Protein AF-0000000080330892 (afdb_homodimer)

Secondary structure (DSSP, 8-state):
-EE-SSEEEEEEE-TTS-EEEEEEEES----SS-SSHHHHHHHHHHHHHHHHHHHHTPPP--EEEEESS-B-TTS-B---SSS--SS-HHHHIIIIISTTS-EEEEEHHHHHHHHHHHHSGGGG-SEEEEEEESSSEEEEEEETTEE---SSS-TT-GGGSBPPTTT-TT--SBHHHHHSHHHHHHHHHHTTPPP-SSHHHHHHHHHTT-HHHHHHHHHHHHHHHHHHHHHHHHH--S-EEEESTTTT--SHHHHHHHHHHHHHTTTSSSPPPE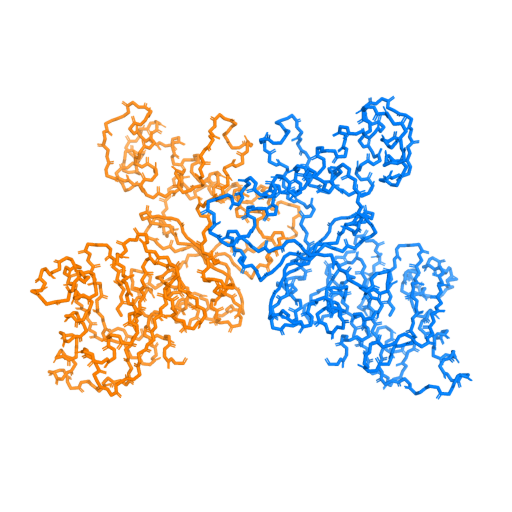EE-SSGGGHHHHHHHGGG-/-EE-SSEEEEEEE-TTS-EEEEEEEES----SS-SSHHHHHHHHHHHHHHHHHHHHTPPP--EEEEESS-B-TTS-B---SSS--SS-HHHHIIIIISTTS-EEEEEHHHHHHHHHHHHSGGGG-SEEEEEEESSSEEEEEEETTEE---SSS-TT-GGGSBPPTTT-TT--SBHHHHHSHHHHHHHHHHTTPPP-SSHHHHHHHHHTT-HHHHHHHHHHHHHHHHHHHHHHHHH--S-EEEESTTTT--SHHHHHHHHHHHHHTTTSSSPPPEEE-SSGGGHHHHHHHGGG-

pLDDT: mean 90.54, std 10.26, range [43.94, 98.75]

Organism: NCBI:txid40318

Foldseek 3Di:
DEADLFKDKAFDADPQLDTPDIDMDTQQDPPPPDPWSNLVSVLVSLQVHVVVCVVVVHDDQAEFYADQAQAAPVQAGPDPPRTNDPDRSQVCSCVRRNDPHHYHYAHLQQLLQLLCCRHWPNVPFQKEKEWEAEQWTWIFIDHRSGTDLPPRRPRIPQQQDFFDCVLPVPDGGGLRLQAHFQNLQVVCVVVPHDRDRGLVVLQVCVVVPNPVSLVSLLSSLLRQLLSVLVVCVVRVGLAYEFHYPSRQDDDNNPVNNVVNNCVSNVPPPDGHYYHYIDPHPCSSVSSRSVRVD/DEADLFKDKAFDADPQLDTPDIDMDTQQDPDPPDPWSNLVSVLVSLQVHVVVCVVVVHDDQAFFYADQAQAAPVQAGLDPPRTNDPDRSQVCSCVRRNDPHHYHYAHLQQLLQLLCCRHWPNVPFQKEKEWEAEQWTWIFIDHRSGTDLPPRRPRIPQQQDFQDCVLPVPDGGGLRLQAHFQNLQVVCVVVPHDGDRGLVVLQVCVVVPDPVSLVSLLSSLLRQLLSVLVVCVVRVGLAYEFHYPSRQDDDNNPVNNVVNNCVSNVPPPDGHYYHYIDPHPCSSVSSRSVRVD

Radius of gyration: 26.02 Å; Cα contacts (8 Å, |Δi|>4): 1453; chains: 2; bounding box: 55×70×72 Å

Sequence (586 aa):
MDVGGTKIAAGLVAADGTLLHRRELPTDAADGGLRDPGLAGTARAARALLDDAARLGVTVTALGAGFPEYVDADGMLTSREVLAWDVQPAAVLGAEAAPGLPVAVGSDVRCGALGEARHGVGRDLADFFYVSLGTGLSSTLVLDGRPVAGRRGEAIALGELEVPASVDPDWHGNLERYCSGRGIGERRTACGGSPVPGAREVTALARSGDRAASRILTTAGQALGTVLGQLVRVLDPSAIVLGGGLGTGDGPLHAALREAYAHTTRTRPEPPPLRRATLGPDAGLIGAAALCSMDVGGTKIAAGLVAADGTLLHRRELPTDAADGGLRDPGLAGTARAARALLDDAARLGVTVTALGAGFPEYVDADGMLTSREVLAWDVQPAAVLGAEAAPGLPVAVGSDVRCGALGEARHGVGRDLADFFYVSLGTGLSSTLVLDGRPVAGRRGEAIALGELEVPASVDPDWHGNLERYCSGRGIGERRTACGGSPVPGAREVTALARSGDRAASRILTTAGQALGTVLGQLVRVLDPSAIVLGGGLGTGDGPLHAALREAYAHTTRTRPEPPPLRRATLGPDAGLIGAAALCS

Structure (mmCIF, N/CA/C/O backbone):
data_AF-0000000080330892-model_v1
#
loop_
_entity.id
_entity.type
_entity.pdbx_description
1 polymer 'ROK family protein'
#
loop_
_atom_site.group_PDB
_atom_site.id
_atom_site.type_symbol
_atom_site.label_atom_id
_atom_site.label_alt_id
_atom_site.label_comp_id
_atom_site.label_asym_id
_atom_site.label_entity_id
_atom_site.label_seq_id
_atom_site.pdbx_PDB_ins_code
_atom_site.Cartn_x
_atom_site.Cartn_y
_atom_site.Cartn_z
_atom_site.occupancy
_atom_site.B_iso_or_equiv
_atom_site.auth_seq_id
_atom_site.auth_comp_id
_atom_site.auth_asym_id
_atom_site.auth_atom_id
_atom_site.pdbx_PDB_model_num
ATOM 1 N N . MET A 1 1 ? -10.32 19.266 15.891 1 96.06 1 MET A N 1
ATOM 2 C CA . MET A 1 1 ? -9.047 19.812 16.344 1 96.06 1 MET A CA 1
ATOM 3 C C . MET A 1 1 ? -7.879 19.109 15.672 1 96.06 1 MET A C 1
ATOM 5 O O . MET A 1 1 ? -7.934 17.906 15.43 1 96.06 1 MET A O 1
ATOM 9 N N . ASP A 1 2 ? -6.934 19.797 15.281 1 95.38 2 ASP A N 1
ATOM 10 C CA . ASP A 1 2 ? -5.645 19.328 14.781 1 95.38 2 ASP A CA 1
ATOM 11 C C . ASP A 1 2 ? -4.535 19.594 15.797 1 95.38 2 ASP A C 1
ATOM 13 O O . ASP A 1 2 ? -4.062 20.719 15.938 1 95.38 2 ASP A O 1
ATOM 17 N N . VAL A 1 3 ? -4.145 18.531 16.469 1 91.06 3 VAL A N 1
ATOM 18 C CA . VAL A 1 3 ? -3.27 18.641 17.625 1 91.06 3 VAL A CA 1
ATOM 19 C C . VAL A 1 3 ? -1.812 18.5 17.188 1 91.06 3 VAL A C 1
ATOM 21 O O . VAL A 1 3 ? -1.431 17.5 16.594 1 91.06 3 VAL A O 1
ATOM 24 N N . GLY A 1 4 ? -1.064 19.562 17.391 1 86.31 4 GLY A N 1
ATOM 25 C CA . GLY A 1 4 ? 0.368 19.516 17.141 1 86.31 4 GLY A CA 1
ATOM 26 C C . GLY A 1 4 ? 1.193 19.516 18.422 1 86.31 4 GLY A C 1
ATOM 27 O O . GLY A 1 4 ? 0.646 19.609 19.516 1 86.31 4 GLY A O 1
ATOM 28 N N . GLY A 1 5 ? 2.467 19.375 18.266 1 79 5 GLY A N 1
ATOM 29 C CA . GLY A 1 5 ? 3.361 19.359 19.422 1 79 5 GLY A CA 1
ATOM 30 C C . GLY A 1 5 ? 3.398 20.672 20.172 1 79 5 GLY A C 1
ATOM 31 O O . GLY A 1 5 ? 3.561 20.688 21.391 1 79 5 GLY A O 1
ATOM 32 N N . THR A 1 6 ? 3.229 21.828 19.5 1 77.75 6 THR A N 1
ATOM 33 C CA . THR A 1 6 ? 3.369 23.141 20.125 1 77.75 6 THR A CA 1
ATOM 34 C C . THR A 1 6 ? 2.047 23.891 20.094 1 77.75 6 THR A C 1
ATOM 36 O O . THR A 1 6 ? 1.773 24.719 20.969 1 77.75 6 THR A O 1
ATOM 39 N N . LYS A 1 7 ? 1.307 23.609 19.094 1 87.75 7 LYS A N 1
ATOM 40 C CA . LYS A 1 7 ? 0.05 24.344 18.938 1 87.75 7 LYS A CA 1
ATOM 41 C C . LYS A 1 7 ? -1.084 23.406 18.547 1 87.75 7 LYS A C 1
ATOM 43 O O . LYS A 1 7 ? -0.844 22.344 17.953 1 87.75 7 LYS A O 1
ATOM 48 N N . ILE A 1 8 ? -2.258 23.812 18.875 1 92.94 8 ILE A N 1
ATOM 49 C CA . ILE A 1 8 ? -3.486 23.109 18.5 1 92.94 8 ILE A CA 1
ATOM 50 C C . ILE A 1 8 ? -4.371 24.047 17.672 1 92.94 8 ILE A C 1
ATOM 52 O O . ILE A 1 8 ? -4.711 25.141 18.109 1 92.94 8 ILE A O 1
ATOM 56 N N . ALA A 1 9 ? -4.633 23.641 16.453 1 95.62 9 ALA A N 1
ATOM 57 C CA . ALA A 1 9 ? -5.668 24.312 15.68 1 95.62 9 ALA A CA 1
ATOM 58 C C . ALA A 1 9 ? -7.051 23.75 16 1 95.62 9 ALA A C 1
ATOM 60 O O . ALA A 1 9 ? -7.273 22.547 15.906 1 95.62 9 ALA A O 1
ATOM 61 N N . ALA A 1 10 ? -7.934 24.625 16.438 1 96.75 10 ALA A N 1
ATOM 62 C CA . ALA A 1 10 ? -9.305 24.234 16.781 1 96.75 10 ALA A CA 1
ATOM 63 C C . ALA A 1 10 ? -10.312 24.984 15.914 1 96.75 10 ALA A C 1
ATOM 65 O O . ALA A 1 10 ? -10.172 26.203 15.688 1 96.75 10 ALA A O 1
ATOM 66 N N . GLY A 1 11 ? -11.312 24.234 15.391 1 97.56 11 GLY A N 1
ATOM 67 C CA . GLY A 1 11 ? -12.273 24.875 14.508 1 97.56 11 GLY A CA 1
ATOM 68 C C . GLY A 1 11 ? -13.664 24.281 14.586 1 97.56 11 GLY A C 1
ATOM 69 O O . GLY A 1 11 ? -13.82 23.125 14.977 1 97.56 11 GLY A O 1
ATOM 70 N N . LEU A 1 12 ? -14.688 25.172 14.375 1 97.88 12 LEU A N 1
ATOM 71 C CA . LEU A 1 12 ? -16.062 24.734 14.125 1 97.88 12 LEU A CA 1
ATOM 72 C C . LEU A 1 12 ? -16.297 24.516 12.633 1 97.88 12 LEU A C 1
ATOM 74 O O . LEU A 1 12 ? -16.109 25.438 11.828 1 97.88 12 LEU A O 1
ATOM 78 N N . VAL A 1 13 ? -16.625 23.266 12.32 1 97.75 13 VAL A N 1
ATOM 79 C CA . VAL A 1 13 ? -16.781 22.922 10.906 1 97.75 13 VAL A CA 1
ATOM 80 C C . VAL A 1 13 ? -18.203 22.453 10.648 1 97.75 13 VAL A C 1
ATOM 82 O O . VAL A 1 13 ? -18.719 21.578 11.344 1 97.75 13 VAL A O 1
ATOM 85 N N . ALA A 1 14 ? -18.859 23.016 9.609 1 97.12 14 ALA A N 1
ATOM 86 C CA . ALA A 1 14 ? -20.188 22.609 9.211 1 97.12 14 ALA A CA 1
ATOM 87 C C . ALA A 1 14 ? -20.156 21.266 8.492 1 97.12 14 ALA A C 1
ATOM 89 O O . ALA A 1 14 ? -19.094 20.781 8.109 1 97.12 14 ALA A O 1
ATOM 90 N N . ALA A 1 15 ? -21.328 20.656 8.297 1 94.94 15 ALA A N 1
ATOM 91 C CA . ALA A 1 15 ? -21.453 19.328 7.707 1 94.94 15 ALA A CA 1
ATOM 92 C C . ALA A 1 15 ? -20.906 19.312 6.281 1 94.94 15 ALA A C 1
ATOM 94 O O . ALA A 1 15 ? -20.406 18.281 5.812 1 94.94 15 ALA A O 1
ATOM 95 N N . ASP A 1 16 ? -20.891 20.406 5.621 1 95.31 16 ASP A N 1
ATOM 96 C CA . ASP A 1 16 ? -20.453 20.469 4.23 1 95.31 16 ASP A CA 1
ATOM 97 C C . ASP A 1 16 ? -18.969 20.781 4.129 1 95.31 16 ASP A C 1
ATOM 99 O O . ASP A 1 16 ? -18.453 21 3.031 1 95.31 16 ASP A O 1
ATOM 103 N N . GLY A 1 17 ? -18.328 20.922 5.289 1 95.62 17 GLY A N 1
ATOM 104 C CA . GLY A 1 17 ? -16.891 21.125 5.297 1 95.62 17 GLY A CA 1
ATOM 105 C C . GLY A 1 17 ? -16.5 22.594 5.473 1 95.62 17 GLY A C 1
ATOM 106 O O . GLY A 1 17 ? -15.312 22.906 5.578 1 95.62 17 GLY A O 1
ATOM 107 N N . THR A 1 18 ? -17.453 23.469 5.594 1 96.81 18 THR A N 1
ATOM 108 C CA . THR A 1 18 ? -17.172 24.891 5.758 1 96.81 18 THR A CA 1
ATOM 109 C C . THR A 1 18 ? -16.641 25.188 7.16 1 96.81 18 THR A C 1
ATOM 111 O O . THR A 1 18 ? -17.25 24.781 8.156 1 96.81 18 THR A O 1
ATOM 114 N N . LEU A 1 19 ? -15.547 25.844 7.238 1 96.81 19 LEU A N 1
ATOM 115 C CA . LEU A 1 19 ? -14.992 26.281 8.516 1 96.81 19 LEU A CA 1
ATOM 116 C C . LEU A 1 19 ? -15.688 27.547 9.016 1 96.81 19 LEU A C 1
ATOM 118 O O . LEU A 1 19 ? -15.547 28.609 8.414 1 96.81 19 LEU A O 1
ATOM 122 N N . LEU A 1 20 ? -16.359 27.469 10.109 1 97.38 20 LEU A N 1
ATOM 123 C CA . LEU A 1 20 ? -17.172 28.547 10.641 1 97.38 20 LEU A CA 1
ATOM 124 C C . LEU A 1 20 ? -16.375 29.422 11.602 1 97.38 20 LEU A C 1
ATOM 126 O O . LEU A 1 20 ? -16.656 30.609 11.75 1 97.38 20 LEU A O 1
ATOM 130 N N . HIS A 1 21 ? -15.469 28.797 12.281 1 97.31 21 HIS A N 1
ATOM 131 C CA . HIS A 1 21 ? -14.656 29.438 13.312 1 97.31 21 HIS A CA 1
ATOM 132 C C . HIS A 1 21 ? -13.336 28.703 13.516 1 97.31 21 HIS A C 1
ATOM 134 O O . HIS A 1 21 ? -13.281 27.469 13.375 1 97.31 21 HIS A O 1
ATOM 140 N N . ARG A 1 22 ? -12.328 29.453 13.797 1 96.56 22 ARG A N 1
ATOM 141 C CA . ARG A 1 22 ? -11.008 28.875 14.008 1 96.56 22 ARG A CA 1
ATOM 142 C C . ARG A 1 22 ? -10.25 29.594 15.117 1 96.56 22 ARG A C 1
ATOM 144 O O . ARG A 1 22 ? -10.352 30.812 15.242 1 96.56 22 ARG A O 1
ATOM 151 N N . ARG A 1 23 ? -9.5 28.828 15.852 1 94.5 23 ARG A N 1
ATOM 152 C CA . ARG A 1 23 ? -8.602 29.391 16.859 1 94.5 23 ARG A CA 1
ATOM 153 C C . ARG A 1 23 ? -7.359 28.516 17.031 1 94.5 23 ARG A C 1
ATOM 155 O O . ARG A 1 23 ? -7.371 27.344 16.656 1 94.5 23 ARG A O 1
ATOM 162 N N . GLU A 1 24 ? -6.387 29.109 17.422 1 94 24 GLU A N 1
ATOM 163 C CA . GLU A 1 24 ? -5.145 28.406 17.75 1 94 24 GLU A CA 1
ATOM 164 C C . GLU A 1 24 ? -4.801 28.547 19.219 1 94 24 GLU A C 1
ATOM 166 O O . GLU A 1 24 ? -4.938 29.625 19.812 1 94 24 GLU A O 1
ATOM 171 N N . LEU A 1 25 ? -4.441 27.422 19.844 1 92.19 25 LEU A N 1
ATOM 172 C CA . LEU A 1 25 ? -4.082 27.391 21.25 1 92.19 25 LEU A CA 1
ATOM 173 C C . LEU A 1 25 ? -2.762 26.641 21.453 1 92.19 25 LEU A C 1
ATOM 175 O O . LEU A 1 25 ? -2.418 25.75 20.672 1 92.19 25 LEU A O 1
ATOM 179 N N . PRO A 1 26 ? -2.02 26.984 22.5 1 87.5 26 PRO A N 1
ATOM 180 C CA . PRO A 1 26 ? -0.803 26.234 22.812 1 87.5 26 PRO A CA 1
ATOM 181 C C . PRO A 1 26 ? -1.095 24.828 23.312 1 87.5 26 PRO A C 1
ATOM 183 O O . PRO A 1 26 ? -2.07 24.609 24.031 1 87.5 26 PRO A O 1
ATOM 186 N N . THR A 1 27 ? -0.271 23.844 22.844 1 81.5 27 THR A N 1
ATOM 187 C CA . THR A 1 27 ? -0.434 22.453 23.297 1 81.5 27 THR A CA 1
ATOM 188 C C . THR A 1 27 ? -0.08 22.328 24.766 1 81.5 27 THR A C 1
ATOM 190 O O . THR A 1 27 ? -0.753 21.609 25.516 1 81.5 27 THR A O 1
ATOM 193 N N . ASP A 1 28 ? 1.288 22.828 25.156 1 69.12 28 ASP A N 1
ATOM 194 C CA . ASP A 1 28 ? 1.787 22.734 26.516 1 69.12 28 ASP A CA 1
ATOM 195 C C . ASP A 1 28 ? 1.081 23.734 27.438 1 69.12 28 ASP A C 1
ATOM 197 O O . ASP A 1 28 ? 1.185 24.953 27.234 1 69.12 28 ASP A O 1
ATOM 201 N N . ALA A 1 29 ? -0.128 23.531 27.688 1 58.56 29 ALA A N 1
ATOM 202 C CA . ALA A 1 29 ? -0.646 24.438 28.719 1 58.56 29 ALA A CA 1
ATOM 203 C C . ALA A 1 29 ? -0.736 23.75 30.062 1 58.56 29 ALA A C 1
ATOM 205 O O . ALA A 1 29 ? -1.294 22.656 30.188 1 58.56 29 ALA A O 1
ATOM 206 N N . ALA A 1 30 ? 0.379 24.031 30.906 1 48.75 30 ALA A N 1
ATOM 207 C CA . ALA A 1 30 ? 0.426 23.578 32.312 1 48.75 30 ALA A CA 1
ATOM 208 C C . ALA A 1 30 ? -0.962 23.609 32.938 1 48.75 30 ALA A C 1
ATOM 210 O O . ALA A 1 30 ? -1.636 24.641 32.906 1 48.75 30 ALA A O 1
ATOM 211 N N . ASP A 1 31 ? -1.817 22.844 32.438 1 45.16 31 ASP A N 1
ATOM 212 C CA . ASP A 1 31 ? -2.928 22.859 33.375 1 45.16 31 ASP A CA 1
ATOM 213 C C . ASP A 1 31 ? -2.707 21.859 34.5 1 45.16 31 ASP A C 1
ATOM 215 O O . ASP A 1 31 ? -2.104 20.812 34.312 1 45.16 31 ASP A O 1
ATOM 219 N N . GLY A 1 32 ? -2.631 22.297 35.625 1 43.97 32 GLY A N 1
ATOM 220 C CA . GLY A 1 32 ? -2.404 21.781 36.969 1 43.97 32 GLY A CA 1
ATOM 221 C C . GLY A 1 32 ? -2.789 20.312 37.094 1 43.97 32 GLY A C 1
ATOM 222 O O . GLY A 1 32 ? -2.461 19.688 38.125 1 43.97 32 GLY A O 1
ATOM 223 N N . GLY A 1 33 ? -3.836 19.844 36.438 1 44.06 33 GLY A N 1
ATOM 224 C CA . GLY A 1 33 ? -4.414 18.609 36.906 1 44.06 33 GLY A CA 1
ATOM 225 C C . GLY A 1 33 ? -4.102 17.422 36 1 44.06 33 GLY A C 1
ATOM 226 O O . GLY A 1 33 ? -4.293 16.266 36.406 1 44.06 33 GLY A O 1
ATOM 227 N N . LEU A 1 34 ? -4.18 17.516 34.656 1 50 34 LEU A N 1
ATOM 228 C CA . LEU A 1 34 ? -3.99 16.297 33.875 1 50 34 LEU A CA 1
ATOM 229 C C . LEU A 1 34 ? -2.508 15.992 33.719 1 50 34 LEU A C 1
ATOM 231 O O . LEU A 1 34 ? -1.705 16.906 33.469 1 50 34 LEU A O 1
ATOM 235 N N . ARG A 1 35 ? -2.15 14.891 34.219 1 56.03 35 ARG A N 1
ATOM 236 C CA . ARG A 1 35 ? -0.768 14.414 34.25 1 56.03 35 ARG A CA 1
ATOM 237 C C . ARG A 1 35 ? -0.118 14.562 32.875 1 56.03 35 ARG A C 1
ATOM 239 O O . ARG A 1 35 ? 1.082 14.828 32.781 1 56.03 35 ARG A O 1
ATOM 246 N N . ASP A 1 36 ? -1.006 14.422 31.672 1 66.31 36 ASP A N 1
ATOM 247 C CA . ASP A 1 36 ? -0.396 14.508 30.344 1 66.31 36 ASP A CA 1
ATOM 248 C C . ASP A 1 36 ? -0.625 15.883 29.719 1 66.31 36 ASP A C 1
ATOM 250 O O . ASP A 1 36 ? -1.76 16.234 29.391 1 66.31 36 ASP A O 1
ATOM 254 N N . PRO A 1 37 ? 0.324 16.719 29.672 1 67.69 37 PRO A N 1
ATOM 255 C CA . PRO A 1 37 ? 0.186 18.109 29.219 1 67.69 37 PRO A CA 1
ATOM 256 C C . PRO A 1 37 ? -0.465 18.219 27.828 1 67.69 37 PRO A C 1
ATOM 258 O O . PRO A 1 37 ? -1.23 19.141 27.578 1 67.69 37 PRO A O 1
ATOM 261 N N . GLY A 1 38 ? -0.205 17.297 27.016 1 73.06 38 GLY A N 1
ATOM 262 C CA . GLY A 1 38 ? -0.821 17.328 25.703 1 73.06 38 GLY A CA 1
ATOM 263 C C . GLY A 1 38 ? -2.322 17.109 25.734 1 73.06 38 GLY A C 1
ATOM 264 O O . GLY A 1 38 ? -3.074 17.797 25.047 1 73.06 38 GLY A O 1
ATOM 265 N N . LEU A 1 39 ? -2.713 16.234 26.547 1 79.31 39 LEU A N 1
ATOM 266 C CA . LEU A 1 39 ? -4.137 15.938 26.672 1 79.31 39 LEU A CA 1
ATOM 267 C C . LEU A 1 39 ? -4.871 17.094 27.359 1 79.31 39 LEU A C 1
ATOM 269 O O . LEU A 1 39 ? -6 17.422 26.984 1 79.31 39 LEU A O 1
ATOM 273 N N . ALA A 1 40 ? -4.203 17.609 28.312 1 81.5 40 ALA A N 1
ATOM 274 C CA . ALA A 1 40 ? -4.781 18.766 29 1 81.5 40 ALA A CA 1
ATOM 275 C C . ALA A 1 40 ? -4.988 19.922 28.031 1 81.5 40 ALA A C 1
ATOM 277 O O . ALA A 1 40 ? -6.031 20.594 28.062 1 81.5 40 ALA A O 1
ATOM 278 N N . GLY A 1 41 ? -3.98 20.141 27.266 1 84.88 41 GLY A N 1
ATOM 279 C CA . GLY A 1 41 ? -4.09 21.188 26.25 1 84.88 41 GLY A CA 1
ATOM 280 C C . GLY A 1 41 ? -5.207 20.922 25.266 1 84.88 41 GLY A C 1
ATOM 281 O O . GLY A 1 41 ? -5.918 21.859 24.875 1 84.88 41 GLY A O 1
ATOM 282 N N . THR A 1 42 ? -5.359 19.75 24.922 1 89.12 42 THR A N 1
ATOM 283 C CA . THR A 1 42 ? -6.402 19.375 23.984 1 89.12 42 THR A CA 1
ATOM 284 C C . THR A 1 42 ? -7.785 19.562 24.594 1 89.12 42 THR A C 1
ATOM 286 O O . THR A 1 42 ? -8.703 20.047 23.938 1 89.12 42 THR A O 1
ATOM 289 N N . ALA A 1 43 ? -7.902 19.156 25.812 1 89 43 ALA A N 1
ATOM 290 C CA . ALA A 1 43 ? -9.172 19.328 26.516 1 89 43 ALA A CA 1
ATOM 291 C C . ALA A 1 43 ? -9.531 20.812 26.641 1 89 43 ALA A C 1
ATOM 293 O O . ALA A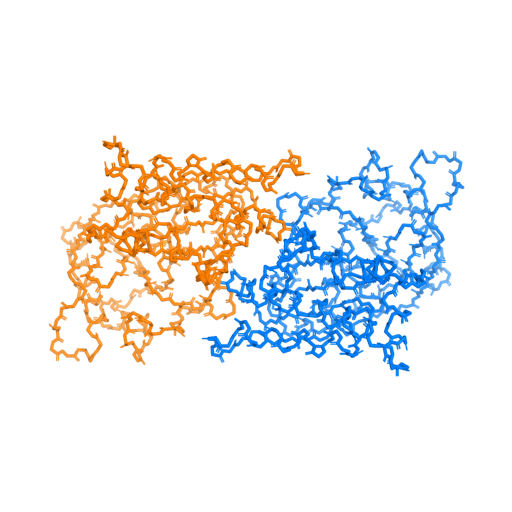 1 43 ? -10.688 21.188 26.469 1 89 43 ALA A O 1
ATOM 294 N N . ARG A 1 44 ? -8.578 21.531 26.953 1 89.94 44 ARG A N 1
ATOM 295 C CA . ARG A 1 44 ? -8.781 22.969 27.047 1 89.94 44 ARG A CA 1
ATOM 296 C C . ARG A 1 44 ? -9.242 23.547 25.719 1 89.94 44 ARG A C 1
ATOM 298 O O . ARG A 1 44 ? -10.148 24.391 25.672 1 89.94 44 ARG A O 1
ATOM 305 N N . ALA A 1 45 ? -8.586 23.141 24.703 1 92.69 45 ALA A N 1
ATOM 306 C CA . ALA A 1 45 ? -8.961 23.594 23.375 1 92.69 45 ALA A CA 1
ATOM 307 C C . ALA A 1 45 ? -10.398 23.203 23.047 1 92.69 45 ALA A C 1
ATOM 309 O O . ALA A 1 45 ? -11.141 24 22.453 1 92.69 45 ALA A O 1
ATOM 310 N N . ALA A 1 46 ? -10.766 22.062 23.422 1 94.19 46 ALA A N 1
ATOM 311 C CA . ALA A 1 46 ? -12.125 21.578 23.188 1 94.19 46 ALA A CA 1
ATOM 312 C C . ALA A 1 46 ? -13.148 22.438 23.922 1 94.19 46 ALA A C 1
ATOM 314 O O . ALA A 1 46 ? -14.148 22.859 23.344 1 94.19 46 ALA A O 1
ATOM 315 N N . ARG A 1 47 ? -12.875 22.719 25.156 1 93.88 47 ARG A N 1
ATOM 316 C CA . ARG A 1 47 ? -13.781 23.531 25.969 1 93.88 47 ARG A CA 1
ATOM 317 C C . ARG A 1 47 ? -13.906 24.938 25.391 1 93.88 47 ARG A C 1
ATOM 319 O O . ARG A 1 47 ? -15.016 25.484 25.297 1 93.88 47 ARG A O 1
ATOM 326 N N . ALA A 1 48 ? -12.766 25.406 25.062 1 94.31 48 ALA A N 1
ATOM 327 C CA . ALA A 1 48 ? -12.766 26.75 24.469 1 94.31 48 ALA A CA 1
ATOM 328 C C . ALA A 1 48 ? -13.602 26.781 23.188 1 94.31 48 ALA A C 1
ATOM 330 O O . ALA A 1 48 ? -14.344 27.75 22.953 1 94.31 48 ALA A O 1
ATOM 331 N N . LEU A 1 49 ? -13.469 25.812 22.422 1 95.25 49 LEU A N 1
ATOM 332 C CA . LEU A 1 49 ? -14.211 25.734 21.172 1 95.25 49 LEU A CA 1
ATOM 333 C C . LEU A 1 49 ? -15.711 25.625 21.438 1 95.25 49 LEU A C 1
ATOM 335 O O . LEU A 1 49 ? -16.516 26.203 20.719 1 95.25 49 LEU A O 1
ATOM 339 N N . LEU A 1 50 ? -16.094 24.859 22.375 1 95.81 50 LEU A N 1
ATOM 340 C CA . LEU A 1 50 ? -17.5 24.688 22.719 1 95.81 50 LEU A CA 1
ATOM 341 C C . LEU A 1 50 ? -18.078 26 23.25 1 95.81 50 LEU A C 1
ATOM 343 O O . LEU A 1 50 ? -19.219 26.344 22.953 1 95.81 50 LEU A O 1
ATOM 347 N N . ASP A 1 51 ? -17.281 26.672 24 1 96.25 51 ASP A N 1
ATOM 348 C CA . ASP A 1 51 ? -17.688 28 24.453 1 96.25 51 ASP A CA 1
ATOM 349 C C . ASP A 1 51 ? -17.922 28.938 23.266 1 96.25 51 ASP A C 1
ATOM 351 O O . ASP A 1 51 ? -18.906 29.672 23.234 1 96.25 51 ASP A O 1
ATOM 355 N N . ASP A 1 52 ? -16.969 28.875 22.344 1 96.69 52 ASP A N 1
ATOM 356 C CA . ASP A 1 52 ? -17.109 29.688 21.141 1 96.69 52 ASP A CA 1
ATOM 357 C C . ASP A 1 52 ? -18.375 29.312 20.375 1 96.69 52 ASP A C 1
ATOM 359 O O . ASP A 1 52 ? -19.078 30.203 19.875 1 96.69 52 ASP A O 1
ATOM 363 N N . ALA A 1 53 ? -18.641 28.094 20.266 1 97 53 ALA A N 1
ATOM 364 C CA . ALA A 1 53 ? -19.844 27.625 19.578 1 97 53 ALA A CA 1
ATOM 365 C C . ALA A 1 53 ? -21.109 28.188 20.219 1 97 53 ALA A C 1
ATOM 367 O O . ALA A 1 53 ? -22.016 28.656 19.531 1 97 53 ALA A O 1
ATOM 368 N N . ALA A 1 54 ? -21.156 28.141 21.516 1 96.62 54 ALA A N 1
ATOM 369 C CA . ALA A 1 54 ? -22.297 28.656 22.266 1 96.62 54 ALA A CA 1
ATOM 370 C C . ALA A 1 54 ? -22.484 30.156 22 1 96.62 54 ALA A C 1
ATOM 372 O O . ALA A 1 54 ? -23.594 30.609 21.75 1 96.62 54 ALA A O 1
ATOM 373 N N . ARG A 1 55 ? -21.406 30.812 22.062 1 97.44 55 ARG A N 1
ATOM 374 C CA . ARG A 1 55 ? -21.438 32.25 21.844 1 97.44 55 ARG A CA 1
ATOM 375 C C . ARG A 1 55 ? -21.938 32.594 20.438 1 97.44 55 ARG A C 1
ATOM 377 O O . ARG A 1 55 ? -22.625 33.594 20.234 1 97.44 55 ARG A O 1
ATOM 384 N N . LEU A 1 56 ? -21.594 31.766 19.516 1 97.12 56 LEU A N 1
ATOM 385 C CA . LEU A 1 56 ? -21.922 32 18.109 1 97.12 56 LEU A CA 1
ATOM 386 C C . LEU A 1 56 ? -23.266 31.406 17.75 1 97.12 56 LEU A C 1
ATOM 388 O O . LEU A 1 56 ? -23.734 31.547 16.625 1 97.12 56 LEU A O 1
ATOM 392 N N . GLY A 1 57 ? -23.844 30.688 18.641 1 97.31 57 GLY A N 1
ATOM 393 C CA . GLY A 1 57 ? -25.125 30.062 18.406 1 97.31 57 GLY A CA 1
ATOM 394 C C . GLY A 1 57 ? -25.047 28.828 17.531 1 97.31 57 GLY A C 1
ATOM 395 O O . GLY A 1 57 ? -25.969 28.516 16.781 1 97.31 57 GLY A O 1
ATOM 396 N N . VAL A 1 58 ? -23.922 28.219 17.547 1 96.69 58 VAL A N 1
ATOM 397 C CA . VAL A 1 58 ? -23.719 27.016 16.75 1 96.69 58 VAL A CA 1
ATOM 398 C C . VAL A 1 58 ? -23.906 25.766 17.609 1 96.69 58 VAL A C 1
ATOM 400 O O . VAL A 1 58 ? -23.344 25.672 18.703 1 96.69 58 VAL A O 1
ATOM 403 N N . THR A 1 59 ? -24.734 24.828 17.141 1 96.12 59 THR A N 1
ATOM 404 C CA . THR A 1 59 ? -24.906 23.562 17.844 1 96.12 59 THR A CA 1
ATOM 405 C C . THR A 1 59 ? -23.844 22.562 17.406 1 96.12 59 THR A C 1
ATOM 407 O O . THR A 1 59 ? -23.766 22.203 16.234 1 96.12 59 THR A O 1
ATOM 410 N N . VAL A 1 60 ? -23.078 22.109 18.344 1 96.75 60 VAL A N 1
ATOM 411 C CA . VAL A 1 60 ? -22.047 21.125 18.078 1 96.75 60 VAL A CA 1
ATOM 412 C C . VAL A 1 60 ? -22.625 19.719 18.234 1 96.75 60 VAL A C 1
ATOM 414 O O . VAL A 1 60 ? -23.234 19.406 19.266 1 96.75 60 VAL A O 1
ATOM 417 N N . THR A 1 61 ? -22.406 18.875 17.188 1 96.44 61 THR A N 1
ATOM 418 C CA . THR A 1 61 ? -23.031 17.547 17.234 1 96.44 61 THR A CA 1
ATOM 419 C C . THR A 1 61 ? -21.969 16.484 17.5 1 96.44 61 THR A C 1
ATOM 421 O O . THR A 1 61 ? -22.312 15.352 17.875 1 96.44 61 THR A O 1
ATOM 424 N N . ALA A 1 62 ? -20.734 16.797 17.328 1 96.81 62 ALA A N 1
ATOM 425 C CA . ALA A 1 62 ? -19.625 15.859 17.562 1 96.81 62 ALA A CA 1
ATOM 426 C C . ALA A 1 62 ? -18.297 16.594 17.688 1 96.81 62 ALA A C 1
ATOM 428 O O . ALA A 1 62 ? -18.188 17.766 17.312 1 96.81 62 ALA A O 1
ATOM 429 N N . LEU A 1 63 ? -17.344 15.922 18.312 1 96.44 63 LEU A N 1
ATOM 430 C CA . LEU A 1 63 ? -15.984 16.422 18.453 1 96.44 63 LEU A CA 1
ATOM 431 C C . LEU A 1 63 ? -14.977 15.461 17.812 1 96.44 63 LEU A C 1
ATOM 433 O O . LEU A 1 63 ? -15.016 14.258 18.078 1 96.44 63 LEU A O 1
ATOM 437 N N . GLY A 1 64 ? -14.18 15.977 16.891 1 96.81 64 GLY A N 1
ATOM 438 C CA . GLY A 1 64 ? -13.094 15.219 16.281 1 96.81 64 GLY A CA 1
ATOM 439 C C . GLY A 1 64 ? -11.734 15.82 16.562 1 96.81 64 GLY A C 1
ATOM 440 O O . GLY A 1 64 ? -11.586 17.047 16.609 1 96.81 64 GLY A O 1
ATOM 441 N N . ALA A 1 65 ? -10.711 14.922 16.734 1 95 65 ALA A N 1
ATOM 442 C CA . ALA A 1 65 ? -9.352 15.398 16.969 1 95 65 ALA A CA 1
ATOM 443 C C . ALA A 1 65 ? -8.336 14.531 16.234 1 95 65 ALA A C 1
ATOM 445 O O . ALA A 1 65 ? -8.422 13.297 16.266 1 95 65 ALA A O 1
ATOM 446 N N . GLY A 1 66 ? -7.457 15.164 15.5 1 94.69 66 GLY A N 1
ATOM 447 C CA . GLY A 1 66 ? -6.309 14.508 14.898 1 94.69 66 GLY A CA 1
ATOM 448 C C . GLY A 1 66 ? -5.031 14.688 15.695 1 94.69 66 GLY A C 1
ATOM 449 O O . GLY A 1 66 ? -4.742 15.781 16.188 1 94.69 66 GLY A O 1
ATOM 450 N N . PHE A 1 67 ? -4.281 13.625 15.844 1 91.25 67 PHE A N 1
ATOM 451 C CA . PHE A 1 67 ? -3.059 13.633 16.641 1 91.25 67 PHE A CA 1
ATOM 452 C C . PHE A 1 67 ? -1.858 13.242 15.781 1 91.25 67 PHE A C 1
ATOM 454 O O . PHE A 1 67 ? -1.985 12.438 14.852 1 91.25 67 PHE A O 1
ATOM 461 N N . PRO A 1 68 ? -0.685 13.766 16.109 1 89 68 PRO A N 1
ATOM 462 C CA . PRO A 1 68 ? 0.539 13.352 15.414 1 89 68 PRO A CA 1
ATOM 463 C C . PRO A 1 68 ? 1.102 12.039 15.953 1 89 68 PRO A C 1
ATOM 465 O O . PRO A 1 68 ? 2.264 11.984 16.359 1 89 68 PRO A O 1
ATOM 468 N N . GLU A 1 69 ? 0.209 11.016 16 1 87.81 69 GLU A N 1
ATOM 469 C CA . GLU A 1 69 ? 0.508 9.688 16.547 1 87.81 69 GLU A CA 1
ATOM 470 C C . GLU A 1 69 ? -0.117 8.594 15.68 1 87.81 69 GLU A C 1
ATOM 472 O O . GLU A 1 69 ? -0.962 8.875 14.828 1 87.81 69 GLU A O 1
ATOM 477 N N . TYR A 1 70 ? 0.4 7.414 15.93 1 90.38 70 TYR A N 1
ATOM 478 C CA . TYR A 1 70 ? -0.319 6.266 15.398 1 90.38 70 TYR A CA 1
ATOM 479 C C . TYR A 1 70 ? -1.637 6.055 16.125 1 90.38 70 TYR A C 1
ATOM 481 O O . TYR A 1 70 ? -1.674 6.051 17.359 1 90.38 70 TYR A O 1
ATOM 489 N N . VAL A 1 71 ? -2.699 5.996 15.367 1 90.75 71 VAL A N 1
ATOM 490 C CA . VAL A 1 71 ? -4.039 5.742 15.883 1 90.75 71 VAL A CA 1
ATOM 491 C C . VAL A 1 71 ? -4.672 4.574 15.125 1 90.75 71 VAL A C 1
ATOM 493 O O . VAL A 1 71 ? -4.816 4.629 13.906 1 90.75 71 VAL A O 1
ATOM 496 N N . ASP A 1 72 ? -5.008 3.562 15.812 1 87.38 72 ASP A N 1
ATOM 497 C CA . ASP A 1 72 ? -5.555 2.408 15.109 1 87.38 72 ASP A CA 1
ATOM 498 C C . ASP A 1 72 ? -7.008 2.648 14.703 1 87.38 72 ASP A C 1
ATOM 500 O O . ASP A 1 72 ? -7.527 3.754 14.867 1 87.38 72 ASP A O 1
ATOM 504 N N . ALA A 1 73 ? -7.637 1.659 14.102 1 82 73 ALA A N 1
ATOM 505 C CA . ALA A 1 73 ? -8.969 1.811 13.516 1 82 73 ALA A CA 1
ATOM 506 C C . ALA A 1 73 ? -10.016 2.064 14.602 1 82 73 ALA A C 1
ATOM 508 O O . ALA A 1 73 ? -11.078 2.619 14.32 1 82 73 ALA A O 1
ATOM 509 N N . ASP A 1 74 ? -9.703 1.729 15.836 1 82.19 74 ASP A N 1
ATOM 510 C CA . ASP A 1 74 ? -10.641 1.898 16.938 1 82.19 74 ASP A CA 1
ATOM 511 C C . ASP A 1 74 ? -10.43 3.238 17.641 1 82.19 74 ASP A C 1
ATOM 513 O O . ASP A 1 74 ? -11.094 3.539 18.641 1 82.19 74 ASP A O 1
ATOM 517 N N . GLY A 1 75 ? -9.5 3.949 17.094 1 84.5 75 GLY A N 1
ATOM 518 C CA . GLY A 1 75 ? -9.25 5.262 17.672 1 84.5 75 GLY A CA 1
ATOM 519 C C . GLY A 1 75 ? -8.32 5.223 18.875 1 84.5 75 GLY A C 1
ATOM 520 O O . GLY A 1 75 ? -8.297 6.156 19.672 1 84.5 75 GLY A O 1
ATOM 521 N N . MET A 1 76 ? -7.633 4.137 18.984 1 85 76 MET A N 1
ATOM 522 C CA . MET A 1 76 ? -6.68 3.988 20.078 1 85 76 MET A CA 1
ATOM 523 C C . MET A 1 76 ? -5.285 4.434 19.656 1 85 76 MET A C 1
ATOM 525 O O . MET A 1 76 ? -4.785 4.012 18.609 1 85 76 MET A O 1
ATOM 529 N N . LEU A 1 77 ? -4.703 5.258 20.484 1 85.38 77 LEU A N 1
ATOM 530 C CA . LEU A 1 77 ? -3.316 5.629 20.219 1 85.38 77 LEU A CA 1
ATOM 531 C C . LEU A 1 77 ? -2.387 4.441 20.453 1 85.38 77 LEU A C 1
ATOM 533 O O . LEU A 1 77 ? -2.451 3.789 21.5 1 85.38 77 LEU A O 1
ATOM 537 N N . THR A 1 78 ? -1.555 4.188 19.453 1 81.94 78 THR A N 1
ATOM 538 C CA . THR A 1 78 ? -0.665 3.039 19.578 1 81.94 78 THR A CA 1
ATOM 539 C C . THR A 1 78 ? 0.793 3.484 19.625 1 81.94 78 THR A C 1
ATOM 541 O O . THR A 1 78 ? 1.7 2.654 19.719 1 81.94 78 THR A O 1
ATOM 544 N N . SER A 1 79 ? 1.022 4.723 19.484 1 79.94 79 SER A N 1
ATOM 545 C CA . SER A 1 79 ? 2.352 5.301 19.656 1 79.94 79 SER A CA 1
ATOM 546 C C . SER A 1 79 ? 2.32 6.477 20.625 1 79.94 79 SER A C 1
ATOM 548 O O . SER A 1 79 ? 1.254 7.016 20.922 1 79.94 79 SER A O 1
ATOM 550 N N . ARG A 1 80 ? 3.461 6.727 21.375 1 72.06 80 ARG A N 1
ATOM 551 C CA . ARG A 1 80 ? 3.641 7.859 22.281 1 72.06 80 ARG A CA 1
ATOM 552 C C . ARG A 1 80 ? 4.902 8.641 21.938 1 72.06 80 ARG A C 1
ATOM 554 O O . ARG A 1 80 ? 5.73 8.914 22.797 1 72.06 80 ARG A O 1
ATOM 561 N N . GLU A 1 81 ? 4.902 8.953 20.609 1 64.81 81 GLU A N 1
ATOM 562 C CA . GLU A 1 81 ? 6.141 9.555 20.125 1 64.81 81 GLU A CA 1
ATOM 563 C C . GLU A 1 81 ? 6.188 11.047 20.438 1 64.81 81 GLU A C 1
ATOM 565 O O . GLU A 1 81 ? 7.238 11.578 20.797 1 64.81 81 GLU A O 1
ATOM 570 N N . VAL A 1 82 ? 5.086 11.609 20.328 1 61.81 82 VAL A N 1
ATOM 571 C CA . VAL A 1 82 ? 5.07 13.062 20.469 1 61.81 82 VAL A CA 1
ATOM 572 C C . VAL A 1 82 ? 4.41 13.445 21.781 1 61.81 82 VAL A C 1
ATOM 574 O O . VAL A 1 82 ? 4.891 14.336 22.484 1 61.81 82 VAL A O 1
ATOM 577 N N . LEU A 1 83 ? 3.365 12.648 22.094 1 61.38 83 LEU A N 1
ATOM 578 C CA . LEU A 1 83 ? 2.584 13.023 23.266 1 61.38 83 LEU A CA 1
ATOM 579 C C . LEU A 1 83 ? 2.648 11.93 24.328 1 61.38 83 LEU A C 1
ATOM 581 O O . LEU A 1 83 ? 2.553 10.742 24.016 1 61.38 83 LEU A O 1
ATOM 585 N N . ALA A 1 84 ? 3.227 12.102 25.328 1 62.16 84 ALA A N 1
ATOM 586 C CA . ALA A 1 84 ? 3.334 11.156 26.422 1 62.16 84 ALA A CA 1
ATOM 587 C C . ALA A 1 84 ? 1.963 10.852 27.016 1 62.16 84 ALA A C 1
ATOM 589 O O . ALA A 1 84 ? 1.592 11.406 28.062 1 62.16 84 ALA A O 1
ATOM 590 N N . TRP A 1 85 ? 1.217 10 26.219 1 63.62 85 TRP A N 1
ATOM 591 C CA . TRP A 1 85 ? -0.151 9.781 26.688 1 63.62 85 TRP A CA 1
ATOM 592 C C . TRP A 1 85 ? -0.302 8.406 27.312 1 63.62 85 TRP A C 1
ATOM 594 O O . TRP A 1 85 ? 0.169 7.406 26.766 1 63.62 85 TRP A O 1
ATOM 604 N N . ASP A 1 86 ? -0.658 8.391 28.531 1 64.12 86 ASP A N 1
ATOM 605 C CA . ASP A 1 86 ? -0.898 7.117 29.203 1 64.12 86 ASP A CA 1
ATOM 606 C C . ASP A 1 86 ? -2.35 6.672 29.031 1 64.12 86 ASP A C 1
ATOM 608 O O . ASP A 1 86 ? -2.729 5.59 29.469 1 64.12 86 ASP A O 1
ATOM 612 N N . VAL A 1 87 ? -3.156 7.605 28.5 1 66.75 87 VAL A N 1
ATOM 613 C CA . VAL A 1 87 ? -4.578 7.297 28.391 1 66.75 87 VAL A CA 1
ATOM 614 C C . VAL A 1 87 ? -5.031 7.457 26.938 1 66.75 87 VAL A C 1
ATOM 616 O O . VAL A 1 87 ? -4.328 8.07 26.125 1 66.75 87 VAL A O 1
ATOM 619 N N . GLN A 1 88 ? -6.301 6.855 26.703 1 79.69 88 GLN A N 1
ATOM 620 C CA . GLN A 1 88 ? -6.914 6.996 25.391 1 79.69 88 GLN A CA 1
ATOM 621 C C . GLN A 1 88 ? -7.621 8.344 25.25 1 79.69 88 GLN A C 1
ATOM 623 O O . GLN A 1 88 ? -8.586 8.617 25.969 1 79.69 88 GLN A O 1
ATOM 628 N N . PRO A 1 89 ? -7.172 9.125 24.344 1 81.5 89 PRO A N 1
ATOM 629 C CA . PRO A 1 89 ? -7.617 10.523 24.266 1 81.5 89 PRO A CA 1
ATOM 630 C C . PRO A 1 89 ? -9.125 10.648 24.047 1 81.5 89 PRO A C 1
ATOM 632 O O . PRO A 1 89 ? -9.758 11.531 24.625 1 81.5 89 PRO A O 1
ATOM 635 N N . ALA A 1 90 ? -9.727 9.727 23.266 1 82.06 90 ALA A N 1
ATOM 636 C CA . ALA A 1 90 ? -11.156 9.852 22.984 1 82.06 90 ALA A CA 1
ATOM 637 C C . ALA A 1 90 ? -11.977 9.773 24.266 1 82.06 90 ALA A C 1
ATOM 639 O O . ALA A 1 90 ? -12.922 10.539 24.453 1 82.06 90 ALA A O 1
ATOM 640 N N . ALA A 1 91 ? -11.609 8.922 25.047 1 79.75 91 ALA A N 1
ATOM 641 C CA . ALA A 1 91 ? -12.328 8.742 26.312 1 79.75 91 ALA A CA 1
ATOM 642 C C . ALA A 1 91 ? -12.172 9.961 27.219 1 79.75 91 ALA A C 1
ATOM 644 O O . ALA A 1 91 ? -13.148 10.43 27.812 1 79.75 91 ALA A O 1
ATOM 645 N N . VAL A 1 92 ? -11.039 10.461 27.25 1 80.12 92 VAL A N 1
ATOM 646 C CA . VAL A 1 92 ? -10.742 11.594 28.141 1 80.12 92 VAL A CA 1
ATOM 647 C C . VAL A 1 92 ? -11.445 12.844 27.609 1 80.12 92 VAL A C 1
ATOM 649 O O . VAL A 1 92 ? -12.062 13.578 28.391 1 80.12 92 VAL A O 1
ATOM 652 N N . LEU A 1 93 ? -11.352 13.039 26.375 1 84.5 93 LEU A N 1
ATOM 653 C CA . LEU A 1 93 ? -11.992 14.203 25.781 1 84.5 93 LEU A CA 1
ATOM 654 C C . LEU A 1 93 ? -13.508 14.141 25.953 1 84.5 93 LEU A C 1
ATOM 656 O O . LEU A 1 93 ? -14.148 15.148 26.25 1 84.5 93 LEU A O 1
ATOM 660 N N . GLY A 1 94 ? -14.039 13.016 25.75 1 84.75 94 GLY A N 1
ATOM 661 C CA . GLY A 1 94 ? -15.469 12.836 25.938 1 84.75 94 GLY A CA 1
ATOM 662 C C . GLY A 1 94 ? -15.93 13.078 27.359 1 84.75 94 GLY A C 1
ATOM 663 O O . GLY A 1 94 ? -16.953 13.727 27.594 1 84.75 94 GLY A O 1
ATOM 664 N N . ALA A 1 95 ? -15.195 12.609 28.25 1 81.69 95 ALA A N 1
ATOM 665 C CA . ALA A 1 95 ? -15.578 12.68 29.656 1 81.69 95 ALA A CA 1
ATOM 666 C C . ALA A 1 95 ? -15.305 14.07 30.234 1 81.69 95 ALA A C 1
ATOM 668 O O . ALA A 1 95 ? -16.125 14.609 30.984 1 81.69 95 ALA A O 1
ATOM 669 N N . GLU A 1 96 ? -14.266 14.617 29.812 1 83.38 96 GLU A N 1
ATOM 670 C CA . GLU A 1 96 ? -13.773 15.797 30.516 1 83.38 96 GLU A CA 1
ATOM 671 C C . GLU A 1 96 ? -14.094 17.078 29.75 1 83.38 96 GLU A C 1
ATOM 673 O O . GLU A 1 96 ? -14.305 18.141 30.344 1 83.38 96 GLU A O 1
ATOM 678 N N . ALA A 1 97 ? -14.102 16.969 28.516 1 85.31 97 ALA A N 1
ATOM 679 C CA . ALA A 1 97 ? -14.164 18.219 27.75 1 85.31 97 ALA A CA 1
ATOM 680 C C . ALA A 1 97 ? -15.508 18.344 27.016 1 85.31 97 ALA A C 1
ATOM 682 O O . ALA A 1 97 ? -16 19.453 26.812 1 85.31 97 ALA A O 1
ATOM 683 N N . ALA A 1 98 ? -16.047 17.297 26.609 1 88.62 98 ALA A N 1
ATOM 684 C CA . ALA A 1 98 ? -17.25 17.344 25.797 1 88.62 98 ALA A CA 1
ATOM 685 C C . ALA A 1 98 ? -18.25 16.266 26.219 1 88.62 98 ALA A C 1
ATOM 687 O O . ALA A 1 98 ? -18.672 15.445 25.391 1 88.62 98 ALA A O 1
ATOM 688 N N . PRO A 1 99 ? -18.688 16.469 27.453 1 87.62 99 PRO A N 1
ATOM 689 C CA . PRO A 1 99 ? -19.609 15.43 27.906 1 87.62 99 PRO A CA 1
ATOM 690 C C . PRO A 1 99 ? -20.891 15.375 27.078 1 87.62 99 PRO A C 1
ATOM 692 O O . PRO A 1 99 ? -21.453 16.406 26.734 1 87.62 99 PRO A O 1
ATOM 695 N N . GLY A 1 100 ? -21.219 14.078 26.672 1 90.69 100 GLY A N 1
ATOM 696 C CA . GLY A 1 100 ? -22.453 13.844 25.953 1 90.69 100 GLY A CA 1
ATOM 697 C C . GLY A 1 100 ? -22.281 13.922 24.438 1 90.69 100 GLY A C 1
ATOM 698 O O . GLY A 1 100 ? -23.203 13.57 23.688 1 90.69 100 GLY A O 1
ATOM 699 N N . LEU A 1 101 ? -21.188 14.398 23.984 1 94.06 101 LEU A N 1
ATOM 700 C CA . LEU A 1 101 ? -20.938 14.477 22.547 1 94.06 101 LEU A CA 1
ATOM 701 C C . LEU A 1 101 ? -20.141 13.266 22.062 1 94.06 101 LEU A C 1
ATOM 703 O O . LEU A 1 101 ? -19.234 12.797 22.75 1 94.06 101 LEU A O 1
ATOM 707 N N . PRO A 1 102 ? -20.562 12.75 20.906 1 94.5 102 PRO A N 1
ATOM 708 C CA . PRO A 1 102 ? -19.656 11.773 20.297 1 94.5 102 PRO A CA 1
ATOM 709 C C . PRO A 1 102 ? -18.266 12.352 20.031 1 94.5 102 PRO A C 1
ATOM 711 O O . PRO A 1 102 ? -18.141 13.492 19.578 1 94.5 102 PRO A O 1
ATOM 714 N N . VAL A 1 103 ? -17.203 11.57 20.422 1 94.31 103 VAL A N 1
ATOM 715 C CA . VAL A 1 103 ? -15.82 11.992 20.219 1 94.31 103 VAL A CA 1
ATOM 716 C C . VAL A 1 103 ? -15.086 10.953 19.375 1 94.31 103 VAL A C 1
ATOM 718 O O . VAL A 1 103 ? -15.203 9.75 19.625 1 94.31 103 VAL A O 1
ATOM 721 N N . ALA A 1 104 ? -14.438 11.375 18.328 1 94.62 104 ALA A N 1
ATOM 722 C CA . ALA A 1 104 ? -13.602 10.508 17.5 1 94.62 104 ALA A CA 1
ATOM 723 C C . ALA A 1 104 ? -12.188 11.062 17.375 1 94.62 104 ALA A C 1
ATOM 725 O O . ALA A 1 104 ? -11.992 12.281 17.328 1 94.62 104 ALA A O 1
ATOM 726 N N . VAL A 1 105 ? -11.234 10.141 17.359 1 93.5 105 VAL A N 1
ATOM 727 C CA . VAL A 1 105 ? -9.828 10.531 17.25 1 93.5 105 VAL A CA 1
ATOM 728 C C . VAL A 1 105 ? -9.172 9.797 16.094 1 93.5 105 VAL A C 1
ATOM 730 O O . VAL A 1 105 ? -9.562 8.672 15.75 1 93.5 105 VAL A O 1
ATOM 733 N N . GLY A 1 106 ? -8.234 10.414 15.422 1 94 106 GLY A N 1
ATOM 734 C CA . GLY A 1 106 ? -7.445 9.836 14.352 1 94 106 GLY A CA 1
ATOM 735 C C . GLY A 1 106 ? -6.043 10.406 14.266 1 94 106 GLY A C 1
ATOM 736 O O . GLY A 1 106 ? -5.68 11.289 15.047 1 94 106 GLY A O 1
ATOM 737 N N . SER A 1 107 ? -5.277 9.82 13.414 1 94.44 107 SER A N 1
ATOM 738 C CA . SER A 1 107 ? -3.984 10.43 13.117 1 94.44 107 SER A CA 1
ATOM 739 C C . SER A 1 107 ? -4.152 11.695 12.281 1 94.44 107 SER A C 1
ATOM 741 O O . SER A 1 107 ? -5.059 11.789 11.453 1 94.44 107 SER A O 1
ATOM 743 N N . ASP A 1 108 ? -3.277 12.633 12.508 1 94 108 ASP A N 1
ATOM 744 C CA . ASP A 1 108 ? -3.393 13.914 11.82 1 94 108 ASP A CA 1
ATOM 745 C C . ASP A 1 108 ? -3.328 13.734 10.305 1 94 108 ASP A C 1
ATOM 747 O O . ASP A 1 108 ? -4.09 14.359 9.562 1 94 108 ASP A O 1
ATOM 751 N N . VAL A 1 109 ? -2.43 12.859 9.82 1 96.44 109 VAL A N 1
ATOM 752 C CA . VAL A 1 109 ? -2.291 12.672 8.383 1 96.44 109 VAL A CA 1
ATOM 753 C C . VAL A 1 109 ? -3.551 12.023 7.816 1 96.44 109 VAL A C 1
ATOM 755 O O . VAL A 1 109 ? -3.992 12.359 6.719 1 96.44 109 VAL A O 1
ATOM 758 N N . ARG A 1 110 ? -4.121 11.109 8.523 1 97.5 110 ARG A N 1
ATOM 759 C CA . ARG A 1 110 ? -5.355 10.484 8.055 1 97.5 110 ARG A CA 1
ATOM 760 C C . ARG A 1 110 ? -6.52 11.469 8.102 1 97.5 110 ARG A C 1
ATOM 762 O O . ARG A 1 110 ? -7.418 11.414 7.258 1 97.5 110 ARG A O 1
ATOM 769 N N . CYS A 1 111 ? -6.535 12.352 9.102 1 97.62 111 CYS A N 1
ATOM 770 C CA . CYS A 1 111 ? -7.539 13.406 9.117 1 97.62 111 CYS A CA 1
ATOM 771 C C . CYS A 1 111 ? -7.398 14.312 7.898 1 97.62 111 CYS A C 1
ATOM 773 O O . CYS A 1 111 ? -8.391 14.648 7.254 1 97.62 111 CYS A O 1
ATOM 775 N N . GLY A 1 112 ? -6.164 14.688 7.621 1 97.75 112 GLY A N 1
ATOM 776 C CA . GLY A 1 112 ? -5.941 15.477 6.422 1 97.75 112 GLY A CA 1
ATOM 777 C C . GLY A 1 112 ? -6.445 14.805 5.16 1 97.75 112 GLY A C 1
ATOM 778 O O . GLY A 1 112 ? -7.117 15.43 4.34 1 97.75 112 GLY A O 1
ATOM 779 N N . ALA A 1 113 ? -6.133 13.562 5.043 1 98.38 113 ALA A N 1
ATOM 780 C CA . ALA A 1 113 ? -6.566 12.789 3.887 1 98.38 113 ALA A CA 1
ATOM 781 C C . ALA A 1 113 ? -8.086 12.695 3.826 1 98.38 113 ALA A C 1
ATOM 783 O O . ALA A 1 113 ? -8.68 12.812 2.752 1 98.38 113 ALA A O 1
ATOM 784 N N . LEU A 1 114 ? -8.688 12.477 4.973 1 98 114 LEU A N 1
ATOM 785 C CA . LEU A 1 114 ? -10.148 12.391 5.047 1 98 114 LEU A CA 1
ATOM 786 C C . LEU A 1 114 ? -10.797 13.703 4.625 1 98 114 LEU A C 1
ATOM 788 O O . LEU A 1 114 ? -11.797 13.703 3.904 1 98 114 LEU A O 1
ATOM 792 N N . GLY A 1 115 ? -10.219 14.781 5.105 1 97.94 115 GLY A N 1
ATOM 793 C CA . GLY A 1 115 ? -10.703 16.078 4.664 1 97.94 115 GLY A CA 1
ATOM 794 C C . GLY A 1 115 ? -10.703 16.234 3.156 1 97.94 115 GLY A C 1
ATOM 795 O O . GLY A 1 115 ? -11.711 16.641 2.568 1 97.94 115 GLY A O 1
ATOM 796 N N . GLU A 1 116 ? -9.594 15.914 2.553 1 98.31 116 GLU A N 1
ATOM 797 C CA . GLU A 1 116 ? -9.469 16.031 1.103 1 98.31 116 GLU A CA 1
ATOM 798 C C . GLU A 1 116 ? -10.43 15.078 0.388 1 98.31 116 GLU A C 1
ATOM 800 O O . GLU A 1 116 ? -10.945 15.406 -0.683 1 98.31 116 GLU A O 1
ATOM 805 N N . ALA A 1 117 ? -10.648 13.914 0.973 1 97.94 117 ALA A N 1
ATOM 806 C CA . ALA A 1 117 ? -11.547 12.922 0.38 1 97.94 117 ALA A CA 1
ATOM 807 C C . ALA A 1 117 ? -12.984 13.43 0.369 1 97.94 117 ALA A C 1
ATOM 809 O O . ALA A 1 117 ? -13.727 13.195 -0.59 1 97.94 117 ALA A O 1
ATOM 810 N N . ARG A 1 118 ? -13.352 14.117 1.368 1 97.25 118 ARG A N 1
ATOM 811 C CA . ARG A 1 118 ? -14.75 14.5 1.542 1 97.25 118 ARG A CA 1
ATOM 812 C C . ARG A 1 118 ? -15.023 15.867 0.922 1 97.25 118 ARG A C 1
ATOM 814 O O . ARG A 1 118 ? -16.109 16.109 0.395 1 97.25 118 ARG A O 1
ATOM 821 N N . HIS A 1 119 ? -14.008 16.75 1.029 1 97 119 HIS A N 1
ATOM 822 C CA . HIS A 1 119 ? -14.328 18.141 0.731 1 97 119 HIS A CA 1
ATOM 823 C C . HIS A 1 119 ? -13.266 18.781 -0.156 1 97 119 HIS A C 1
ATOM 825 O O . HIS A 1 119 ? -13.367 19.953 -0.51 1 97 119 HIS A O 1
ATOM 831 N N . GLY A 1 120 ? -12.266 18.078 -0.496 1 97.5 120 GLY A N 1
ATOM 832 C CA . GLY A 1 120 ? -11.172 18.625 -1.284 1 97.5 120 GLY A CA 1
ATOM 833 C C . GLY A 1 120 ? -10.992 17.922 -2.617 1 97.5 120 GLY A C 1
ATOM 834 O O . GLY A 1 120 ? -11.969 17.594 -3.285 1 97.5 120 GLY A O 1
ATOM 835 N N . VAL A 1 121 ? -9.781 17.766 -2.986 1 97.31 121 VAL A N 1
ATOM 836 C CA . VAL A 1 121 ? -9.398 17.281 -4.312 1 97.31 121 VAL A CA 1
ATOM 837 C C . VAL A 1 121 ? -9.797 15.82 -4.469 1 97.31 121 VAL A C 1
ATOM 839 O O . VAL A 1 121 ? -9.984 15.336 -5.59 1 97.31 121 VAL A O 1
ATOM 842 N N . GLY A 1 122 ? -10 15.109 -3.381 1 96.12 122 GLY A N 1
ATOM 843 C CA . GLY A 1 122 ? -10.289 13.688 -3.41 1 96.12 122 GLY A CA 1
ATOM 844 C C . GLY A 1 122 ? -11.758 13.383 -3.623 1 96.12 122 GLY A C 1
ATOM 845 O O . GLY A 1 122 ? -12.141 12.219 -3.744 1 96.12 122 GLY A O 1
ATOM 846 N N . ARG A 1 123 ? -12.602 14.352 -3.666 1 94.62 123 ARG A N 1
ATOM 847 C CA . ARG A 1 123 ? -14.047 14.148 -3.736 1 94.62 123 ARG A CA 1
ATOM 848 C C . ARG A 1 123 ? -14.43 13.359 -4.984 1 94.62 123 ARG A C 1
ATOM 850 O O . ARG A 1 123 ? -15.406 12.609 -4.977 1 94.62 123 ARG A O 1
ATOM 857 N N . ASP A 1 124 ? -13.656 13.508 -5.992 1 92.5 124 ASP A N 1
ATOM 858 C CA . ASP A 1 124 ? -13.992 12.836 -7.242 1 92.5 124 ASP A CA 1
ATOM 859 C C . ASP A 1 124 ? -13.102 11.617 -7.469 1 92.5 124 ASP A C 1
ATOM 861 O O . ASP A 1 124 ? -13.008 11.109 -8.586 1 92.5 124 ASP A O 1
ATOM 865 N N . LEU A 1 125 ? -12.438 11.195 -6.434 1 93.44 125 LEU A N 1
ATOM 866 C CA . LEU A 1 125 ? -11.539 10.047 -6.523 1 93.44 125 LEU A CA 1
ATOM 867 C C . LEU A 1 125 ? -12.047 8.891 -5.672 1 93.44 125 LEU A C 1
ATOM 869 O O . LEU A 1 125 ? -12.406 9.086 -4.508 1 93.44 125 LEU A O 1
ATOM 873 N N . ALA A 1 126 ? -12.188 7.75 -6.234 1 88.19 126 ALA A N 1
ATOM 874 C CA . ALA A 1 126 ? -12.57 6.559 -5.477 1 88.19 126 ALA A CA 1
ATOM 875 C C . ALA A 1 126 ? -11.453 6.141 -4.52 1 88.19 126 ALA A C 1
ATOM 877 O O . ALA A 1 126 ? -11.719 5.566 -3.461 1 88.19 126 ALA A O 1
ATOM 878 N N . ASP A 1 127 ? -10.211 6.371 -4.938 1 95.44 127 ASP A N 1
ATOM 879 C CA . ASP A 1 127 ? -9.039 6.051 -4.141 1 95.44 127 ASP A CA 1
ATOM 880 C C . ASP A 1 127 ? -7.867 6.965 -4.492 1 95.44 127 ASP A C 1
ATOM 882 O O . ASP A 1 127 ? -7.805 7.5 -5.602 1 95.44 127 ASP A O 1
ATOM 886 N N . PHE A 1 128 ? -7.027 7.246 -3.568 1 98.12 128 PHE A N 1
ATOM 887 C CA . PHE A 1 128 ? -5.809 8.008 -3.816 1 98.12 128 PHE A CA 1
ATOM 888 C C . PHE A 1 128 ? -4.805 7.805 -2.691 1 98.12 128 PHE A C 1
ATOM 890 O O . PHE A 1 128 ? -5.148 7.273 -1.632 1 98.12 128 PHE A O 1
ATOM 897 N N . PHE A 1 129 ? -3.607 8.031 -2.998 1 98.69 129 PHE A N 1
ATOM 898 C CA . PHE A 1 129 ? -2.521 8.016 -2.025 1 98.69 129 PHE A CA 1
ATOM 899 C C . PHE A 1 129 ? -2.162 9.43 -1.585 1 98.69 129 PHE A C 1
ATOM 901 O O . PHE A 1 129 ? -1.727 10.242 -2.398 1 98.69 129 PHE A O 1
ATOM 908 N N . TYR A 1 130 ? -2.443 9.734 -0.298 1 98.75 130 TYR A N 1
ATOM 909 C CA . TYR A 1 130 ? -2.199 11.055 0.264 1 98.75 130 TYR A CA 1
ATOM 910 C C . TYR A 1 130 ? -0.813 11.133 0.895 1 98.75 130 TYR A C 1
ATOM 912 O O . TYR A 1 130 ? -0.455 10.289 1.724 1 98.75 130 TYR A O 1
ATOM 920 N N . VAL A 1 131 ? -0.038 12.102 0.495 1 98.56 131 VAL A N 1
ATOM 921 C CA . VAL A 1 131 ? 1.308 12.336 1.011 1 98.56 131 VAL A CA 1
ATOM 922 C C . VAL A 1 131 ? 1.393 13.734 1.621 1 98.56 131 VAL A C 1
ATOM 924 O O . VAL A 1 131 ? 1.213 14.734 0.923 1 98.56 131 VAL A O 1
ATOM 927 N N . SER A 1 132 ? 1.645 13.789 2.883 1 97.25 132 SER A N 1
ATOM 928 C CA . SER A 1 132 ? 1.765 15.062 3.588 1 97.25 132 SER A CA 1
ATOM 929 C C . SER A 1 132 ? 3.225 15.406 3.852 1 97.25 132 SER A C 1
ATOM 931 O O . SER A 1 132 ? 3.922 14.688 4.57 1 97.25 132 SER A O 1
ATOM 933 N N . LEU A 1 133 ? 3.65 16.516 3.258 1 96.12 133 LEU A N 1
ATOM 934 C CA . LEU A 1 133 ? 5.012 17.016 3.422 1 96.12 133 LEU A CA 1
ATOM 935 C C . LEU A 1 133 ? 5.02 18.328 4.199 1 96.12 133 LEU A C 1
ATOM 937 O O . LEU A 1 133 ? 4.535 19.344 3.709 1 96.12 133 LEU A O 1
ATOM 941 N N . GLY A 1 134 ? 5.48 18.344 5.312 1 93.12 134 GLY A N 1
ATOM 942 C CA . GLY A 1 134 ? 5.68 19.484 6.184 1 93.12 134 GLY A CA 1
ATOM 943 C C . GLY A 1 134 ? 6.914 19.359 7.059 1 93.12 134 GLY A C 1
ATOM 944 O O . GLY A 1 134 ? 8.008 19.078 6.562 1 93.12 134 GLY A O 1
ATOM 945 N N . THR A 1 135 ? 6.66 19.562 8.391 1 89.38 135 THR A N 1
ATOM 946 C CA . THR A 1 135 ? 7.77 19.328 9.305 1 89.38 135 THR A CA 1
ATOM 947 C C . THR A 1 135 ? 8.25 17.875 9.203 1 89.38 135 THR A C 1
ATOM 949 O O . THR A 1 135 ? 9.453 17.609 9.281 1 89.38 135 THR A O 1
ATOM 952 N N . GLY A 1 136 ? 7.316 16.984 9 1 92.5 136 GLY A N 1
ATOM 953 C CA . GLY A 1 136 ? 7.602 15.578 8.758 1 92.5 136 GLY A CA 1
ATOM 954 C C . GLY A 1 136 ? 7.082 15.086 7.422 1 92.5 136 GLY A C 1
ATOM 955 O O . GLY A 1 136 ? 6.777 15.883 6.535 1 92.5 136 GLY A O 1
ATOM 956 N N . LEU A 1 137 ? 7.168 13.836 7.238 1 96.12 137 LEU A N 1
ATOM 957 C CA . LEU A 1 137 ? 6.684 13.156 6.039 1 96.12 137 LEU A CA 1
ATOM 958 C C . LEU A 1 137 ? 5.816 11.961 6.406 1 96.12 137 LEU A C 1
ATOM 960 O O . LEU A 1 137 ? 6.277 11.039 7.086 1 96.12 137 LEU A O 1
ATOM 964 N N . SER A 1 138 ? 4.562 11.984 6.035 1 96.56 138 SER A N 1
ATOM 965 C CA . SER A 1 138 ? 3.607 10.914 6.297 1 96.56 138 SER A CA 1
ATOM 966 C C . SER A 1 138 ? 2.725 10.648 5.082 1 96.56 138 SER A C 1
ATOM 968 O O . SER A 1 138 ? 2.742 11.422 4.117 1 96.56 138 SER A O 1
ATOM 970 N N . SER A 1 139 ? 2.059 9.562 5.102 1 97.81 139 SER A N 1
ATOM 971 C CA . SER A 1 139 ? 1.167 9.219 3.998 1 97.81 139 SER A CA 1
ATOM 972 C C . SER A 1 139 ? 0.054 8.281 4.453 1 97.81 139 SER A C 1
ATOM 974 O O . SER A 1 139 ? 0.101 7.75 5.566 1 97.81 139 SER A O 1
ATOM 976 N N . THR A 1 140 ? -0.944 8.219 3.656 1 98 140 THR A N 1
ATOM 977 C CA . THR A 1 140 ? -1.963 7.195 3.861 1 98 140 THR A CA 1
ATOM 978 C C . THR A 1 140 ? -2.705 6.898 2.561 1 98 140 THR A C 1
ATOM 980 O O . THR A 1 140 ? -2.857 7.781 1.714 1 98 140 THR A O 1
ATOM 983 N N . LEU A 1 141 ? -3.064 5.645 2.41 1 97.44 141 LEU A N 1
ATOM 984 C CA . LEU A 1 141 ? -3.912 5.238 1.296 1 97.44 141 LEU A CA 1
ATOM 985 C C . LEU A 1 141 ? -5.383 5.469 1.622 1 97.44 141 LEU A C 1
ATOM 987 O O . LEU A 1 141 ? -5.836 5.164 2.729 1 97.44 141 LEU A O 1
ATOM 991 N N . VAL A 1 142 ? -6.086 6.105 0.755 1 97.62 142 VAL A N 1
ATOM 992 C CA . VAL A 1 142 ? -7.527 6.285 0.885 1 97.62 142 VAL A CA 1
ATOM 993 C C . VAL A 1 142 ? -8.258 5.355 -0.081 1 97.62 142 VAL A C 1
ATOM 995 O O . VAL A 1 142 ? -7.984 5.363 -1.284 1 97.62 142 VAL A O 1
ATOM 998 N N . LEU A 1 143 ? -9.086 4.52 0.448 1 95.06 143 LEU A N 1
ATOM 999 C CA . LEU A 1 143 ? -9.938 3.629 -0.33 1 95.06 143 LEU A CA 1
ATOM 1000 C C . LEU A 1 143 ? -11.414 3.865 -0.005 1 95.06 143 LEU A C 1
ATOM 1002 O O . LEU A 1 143 ? -11.789 3.941 1.166 1 95.06 143 LEU A O 1
ATOM 1006 N N . ASP A 1 144 ? -12.227 4 -1.02 1 91.81 144 ASP A N 1
ATOM 1007 C CA . ASP A 1 144 ? -13.664 4.223 -0.855 1 91.81 144 ASP A CA 1
ATOM 1008 C C . ASP A 1 144 ? -13.938 5.387 0.096 1 91.81 144 ASP A C 1
ATOM 1010 O O . ASP A 1 144 ? -14.758 5.27 1.009 1 91.81 144 ASP A O 1
ATOM 1014 N N . GLY A 1 145 ? -13.133 6.383 -0.066 1 93.19 145 GLY A N 1
ATOM 1015 C CA . GLY A 1 145 ? -13.328 7.633 0.648 1 93.19 145 GLY A CA 1
ATOM 1016 C C . GLY A 1 145 ? -12.82 7.586 2.078 1 93.19 145 GLY A C 1
ATOM 1017 O O . GLY A 1 145 ? -13.016 8.539 2.842 1 93.19 145 GLY A O 1
ATOM 1018 N N . ARG A 1 146 ? -12.164 6.492 2.461 1 94.31 146 ARG A N 1
ATOM 1019 C CA . ARG A 1 146 ? -11.695 6.371 3.84 1 94.31 146 ARG A CA 1
ATOM 1020 C C . ARG A 1 146 ? -10.211 6.023 3.891 1 94.31 146 ARG A C 1
ATOM 1022 O O . ARG A 1 146 ? -9.75 5.164 3.143 1 94.31 146 ARG A O 1
ATOM 1029 N N . PRO A 1 147 ? -9.438 6.73 4.805 1 96.69 147 PRO A N 1
ATOM 1030 C CA . PRO A 1 147 ? -8.023 6.367 4.973 1 96.69 147 PRO A CA 1
ATOM 1031 C C . PRO A 1 147 ? -7.844 4.992 5.609 1 96.69 147 PRO A C 1
ATOM 1033 O O . PRO A 1 147 ? -8.578 4.629 6.531 1 96.69 147 PRO A O 1
ATOM 1036 N N . VAL A 1 148 ? -6.891 4.254 5.125 1 94.69 148 VAL A N 1
ATOM 1037 C CA . VAL A 1 148 ? -6.547 2.938 5.652 1 94.69 148 VAL A CA 1
ATOM 1038 C C . VAL A 1 148 ? -5.629 3.09 6.863 1 94.69 148 VAL A C 1
ATOM 1040 O O . VAL A 1 148 ? -4.535 3.652 6.754 1 94.69 148 VAL A O 1
ATOM 1043 N N . ALA A 1 149 ? -6.066 2.623 7.98 1 94.12 149 ALA A N 1
ATOM 1044 C CA . ALA A 1 149 ? -5.277 2.775 9.203 1 94.12 149 ALA A CA 1
ATOM 1045 C C . ALA A 1 149 ? -4.203 1.694 9.297 1 94.12 149 ALA A C 1
ATOM 1047 O O . ALA A 1 149 ? -3.098 1.951 9.773 1 94.12 149 ALA A O 1
ATOM 1048 N N . GLY A 1 150 ? -4.547 0.49 8.711 1 92.94 150 GLY A N 1
ATOM 1049 C CA . GLY A 1 150 ? -3.73 -0.681 8.984 1 92.94 150 GLY A CA 1
ATOM 1050 C C . GLY A 1 150 ? -4.027 -1.311 10.328 1 92.94 150 GLY A C 1
ATOM 1051 O O . GLY A 1 150 ? -4.871 -0.816 11.078 1 92.94 150 GLY A O 1
ATOM 1052 N N . ARG A 1 151 ? -3.377 -2.357 10.625 1 90.31 151 ARG A N 1
ATOM 1053 C CA . ARG A 1 151 ? -3.656 -3.15 11.812 1 90.31 151 ARG A CA 1
ATOM 1054 C C . ARG A 1 151 ? -3.395 -2.344 13.086 1 90.31 151 ARG A C 1
ATOM 1056 O O . ARG A 1 151 ? -4.215 -2.342 14.008 1 90.31 151 ARG A O 1
ATOM 1063 N N . ARG A 1 152 ? -2.342 -1.576 13.055 1 90.81 152 ARG A N 1
ATOM 1064 C CA . ARG A 1 152 ? -1.932 -0.878 14.273 1 90.81 152 ARG A CA 1
ATOM 1065 C C . ARG A 1 152 ? -2.029 0.633 14.094 1 90.81 152 ARG A C 1
ATOM 1067 O O . ARG A 1 152 ? -1.564 1.396 14.945 1 90.81 152 ARG A O 1
ATOM 1074 N N . GLY A 1 153 ? -2.574 1.008 12.984 1 92.75 153 GLY A N 1
ATOM 1075 C CA . GLY A 1 153 ? -2.658 2.432 12.703 1 92.75 153 GLY A CA 1
ATOM 1076 C C . GLY A 1 153 ? -1.358 3.016 12.188 1 92.75 153 GLY A C 1
ATOM 1077 O O . GLY A 1 153 ? -1.166 4.234 12.203 1 92.75 153 GLY A O 1
ATOM 1078 N N . GLU A 1 154 ? -0.472 2.182 11.68 1 92 154 GLU A N 1
ATOM 1079 C CA . GLU A 1 154 ? 0.88 2.604 11.328 1 92 154 GLU A CA 1
ATOM 1080 C C . GLU A 1 154 ? 1.037 2.752 9.82 1 92 154 GLU A C 1
ATOM 1082 O O . GLU A 1 154 ? 2.141 2.994 9.32 1 92 154 GLU A O 1
ATOM 1087 N N . ALA A 1 155 ? -0.118 2.588 9.109 1 92.44 155 ALA A N 1
ATOM 1088 C CA . ALA A 1 155 ? -0.042 2.709 7.656 1 92.44 155 ALA A CA 1
ATOM 1089 C C . ALA A 1 155 ? 0.101 4.168 7.234 1 92.44 155 ALA A C 1
ATOM 1091 O O . ALA A 1 155 ? -0.641 4.648 6.375 1 92.44 155 ALA A O 1
ATOM 1092 N N . ILE A 1 156 ? 1.128 4.844 7.875 1 91.19 156 ILE A N 1
ATOM 1093 C CA . ILE A 1 156 ? 1.284 6.27 7.598 1 91.19 156 ILE A CA 1
ATOM 1094 C C . ILE A 1 156 ? 2.77 6.625 7.547 1 91.19 156 ILE A C 1
ATOM 1096 O O . ILE A 1 156 ? 3.127 7.793 7.391 1 91.19 156 ILE A O 1
ATOM 1100 N N . ALA A 1 157 ? 3.652 5.676 7.617 1 93.75 157 ALA A N 1
ATOM 1101 C CA . ALA A 1 157 ? 5.059 5.93 7.918 1 93.75 157 ALA A CA 1
ATOM 1102 C C . ALA A 1 157 ? 5.902 5.926 6.648 1 93.75 157 ALA A C 1
ATOM 1104 O O . ALA A 1 157 ? 6.973 5.312 6.605 1 93.75 157 ALA A O 1
ATOM 1105 N N . LEU A 1 158 ? 5.445 6.59 5.66 1 95.38 158 LEU A N 1
ATOM 1106 C CA . LEU A 1 158 ? 6.176 6.727 4.402 1 95.38 158 LEU A CA 1
ATOM 1107 C C . LEU A 1 158 ? 7.594 7.223 4.648 1 95.38 158 LEU A C 1
ATOM 1109 O O . LEU A 1 158 ? 8.531 6.785 3.98 1 95.38 158 LEU A O 1
ATOM 1113 N N . GLY A 1 159 ? 7.758 8.117 5.559 1 94.94 159 GLY A N 1
ATOM 1114 C CA . GLY A 1 159 ? 9.039 8.742 5.836 1 94.94 159 GLY A CA 1
ATOM 1115 C C . GLY A 1 159 ? 10.094 7.75 6.301 1 94.94 159 GLY A C 1
ATOM 1116 O O . GLY A 1 159 ? 11.297 8.039 6.238 1 94.94 159 GLY A O 1
ATOM 1117 N N . GLU A 1 160 ? 9.727 6.602 6.719 1 92.25 160 GLU A N 1
ATOM 1118 C CA . GLU A 1 160 ? 10.641 5.609 7.281 1 92.25 160 GLU A CA 1
ATOM 1119 C C . GLU A 1 160 ? 11.25 4.738 6.188 1 92.25 160 GLU A C 1
ATOM 1121 O O . GLU A 1 160 ? 12.18 3.969 6.445 1 92.25 160 GLU A O 1
ATOM 1126 N N . LEU A 1 161 ? 10.766 4.832 5.004 1 91.31 161 LEU A N 1
ATOM 1127 C CA . LEU A 1 161 ? 11.344 4.062 3.906 1 91.31 161 LEU A CA 1
ATOM 1128 C C . LEU A 1 161 ? 12.766 4.516 3.617 1 91.31 161 LEU A C 1
ATOM 1130 O O . LEU A 1 161 ? 13.117 5.672 3.861 1 91.31 161 LEU A O 1
ATOM 1134 N N . GLU A 1 162 ? 13.484 3.645 3.061 1 84.75 162 GLU A N 1
ATOM 1135 C CA . GLU A 1 162 ? 14.867 3.951 2.697 1 84.75 162 GLU A CA 1
ATOM 1136 C C . GLU A 1 162 ? 14.93 4.777 1.416 1 84.75 162 GLU A C 1
ATOM 1138 O O . GLU A 1 162 ? 14.109 4.594 0.514 1 84.75 162 GLU A O 1
ATOM 1143 N N . VAL A 1 163 ? 15.945 5.609 1.398 1 83.38 163 VAL A N 1
ATOM 1144 C CA . VAL A 1 163 ? 16.234 6.324 0.16 1 83.38 163 VAL A CA 1
ATOM 1145 C C . VAL A 1 163 ? 16.844 5.363 -0.862 1 83.38 163 VAL A C 1
ATOM 1147 O O . VAL A 1 163 ? 17.75 4.602 -0.544 1 83.38 163 VAL A O 1
ATOM 1150 N N . PRO A 1 164 ? 16.328 5.371 -2.059 1 79.06 164 PRO A N 1
ATOM 1151 C CA . PRO A 1 164 ? 16.891 4.492 -3.086 1 79.06 164 PRO A CA 1
ATOM 1152 C C . PRO A 1 164 ? 18.359 4.773 -3.363 1 79.06 164 PRO A C 1
ATOM 1154 O O . PRO A 1 164 ? 18.781 5.934 -3.379 1 79.06 164 PRO A O 1
ATOM 1157 N N . ALA A 1 165 ? 19.062 3.771 -3.588 1 72.62 165 ALA A N 1
ATOM 1158 C CA . ALA A 1 165 ? 20.5 3.893 -3.854 1 72.62 165 ALA A CA 1
ATOM 1159 C C . ALA A 1 165 ? 20.75 4.695 -5.125 1 72.62 165 ALA A C 1
ATOM 1161 O O . ALA A 1 165 ? 21.766 5.395 -5.234 1 72.62 165 ALA A O 1
ATOM 1162 N N . SER A 1 166 ? 19.844 4.609 -6.012 1 75.25 166 SER A N 1
ATOM 1163 C CA . SER A 1 166 ? 19.984 5.305 -7.285 1 75.25 166 SER A CA 1
ATOM 1164 C C . SER A 1 166 ? 19.984 6.82 -7.094 1 75.25 166 SER A C 1
ATOM 1166 O O . SER A 1 166 ? 20.438 7.562 -7.965 1 75.25 166 SER A O 1
ATOM 1168 N N . VAL A 1 167 ? 19.375 7.238 -5.957 1 80.69 167 VAL A N 1
ATOM 1169 C CA . VAL A 1 167 ? 19.312 8.664 -5.668 1 80.69 167 VAL A CA 1
ATOM 1170 C C . VAL A 1 167 ? 20.578 9.102 -4.914 1 80.69 167 VAL A C 1
ATOM 1172 O O . VAL A 1 167 ? 21.219 10.086 -5.281 1 80.69 167 VAL A O 1
ATOM 1175 N N . ASP A 1 168 ? 20.875 8.406 -3.906 1 77.81 168 ASP A N 1
ATOM 1176 C CA . ASP A 1 168 ? 22.047 8.711 -3.09 1 77.81 168 ASP A CA 1
ATOM 1177 C C . ASP A 1 168 ? 22.625 7.438 -2.475 1 77.81 168 ASP A C 1
ATOM 1179 O O . ASP A 1 168 ? 22.188 6.992 -1.414 1 77.81 168 ASP A O 1
ATOM 1183 N N . PRO A 1 169 ? 23.641 6.895 -3.135 1 72.38 169 PRO A N 1
ATOM 1184 C CA . PRO A 1 169 ? 24.203 5.637 -2.648 1 72.38 169 PRO A CA 1
ATOM 1185 C C . PRO A 1 169 ? 24.922 5.789 -1.307 1 72.38 169 PRO A C 1
ATOM 1187 O O . PRO A 1 169 ? 25.156 4.797 -0.615 1 72.38 169 PRO A O 1
ATOM 1190 N N . ASP A 1 170 ? 25.25 6.98 -0.922 1 70.62 170 ASP A N 1
ATOM 1191 C CA . ASP A 1 170 ? 26.062 7.199 0.274 1 70.62 170 ASP A CA 1
ATOM 1192 C C . ASP A 1 170 ? 25.188 7.496 1.484 1 70.62 170 ASP A C 1
ATOM 1194 O O . ASP A 1 170 ? 25.672 7.52 2.619 1 70.62 170 ASP A O 1
ATOM 1198 N N . TRP A 1 171 ? 23.984 7.699 1.163 1 64.94 171 TRP A N 1
ATOM 1199 C CA . TRP A 1 171 ? 23.125 8.109 2.266 1 64.94 171 TRP A CA 1
ATOM 1200 C C . TRP A 1 171 ? 22.375 6.91 2.846 1 64.94 171 TRP A C 1
ATOM 1202 O O . TRP A 1 171 ? 21.844 6.078 2.102 1 64.94 171 TRP A O 1
ATOM 1212 N N . HIS A 1 172 ? 22.406 6.723 4.137 1 67.56 172 HIS A N 1
ATOM 1213 C CA . HIS A 1 172 ? 21.828 5.57 4.812 1 67.56 172 HIS A CA 1
ATOM 1214 C C . HIS A 1 172 ? 20.625 5.977 5.66 1 67.56 172 HIS A C 1
ATOM 1216 O O . HIS A 1 172 ? 20.109 5.172 6.438 1 67.56 172 HIS A O 1
ATOM 1222 N N . GLY A 1 173 ? 20.031 7.027 5.387 1 76.19 173 GLY A N 1
ATOM 1223 C CA . GLY A 1 173 ? 18.906 7.426 6.227 1 76.19 173 GLY A CA 1
ATOM 1224 C C . GLY A 1 173 ? 17.562 7.188 5.578 1 76.19 173 GLY A C 1
ATOM 1225 O O . GLY A 1 173 ? 17.469 6.566 4.52 1 76.19 173 GLY A O 1
ATOM 1226 N N . ASN A 1 174 ? 16.516 7.57 6.289 1 89.12 174 ASN A N 1
ATOM 1227 C CA . ASN A 1 174 ? 15.164 7.355 5.801 1 89.12 174 ASN A CA 1
ATOM 1228 C C . ASN A 1 174 ? 14.664 8.547 4.984 1 89.12 174 ASN A C 1
ATOM 1230 O O . ASN A 1 174 ? 15.312 9.594 4.941 1 89.12 174 ASN A O 1
ATOM 1234 N N . LEU A 1 175 ? 13.656 8.359 4.266 1 94.12 175 LEU A N 1
ATOM 1235 C CA . LEU A 1 175 ? 13.086 9.312 3.324 1 94.12 175 LEU A CA 1
ATOM 1236 C C . LEU A 1 175 ? 12.742 10.625 4.02 1 94.12 175 LEU A C 1
ATOM 1238 O O . LEU A 1 175 ? 12.883 11.695 3.43 1 94.12 175 LEU A O 1
ATOM 1242 N N . GLU A 1 176 ? 12.305 10.578 5.25 1 95.12 176 GLU A N 1
ATOM 1243 C CA . GLU A 1 176 ? 11.922 11.773 6 1 95.12 176 GLU A CA 1
ATOM 1244 C C . GLU A 1 176 ? 13.117 12.703 6.195 1 95.12 176 GLU A C 1
ATOM 1246 O O . GLU A 1 176 ? 12.969 13.922 6.121 1 95.12 176 GLU A O 1
ATOM 1251 N N . ARG A 1 177 ? 14.227 12.18 6.387 1 92 177 ARG A N 1
ATOM 1252 C CA . ARG A 1 177 ? 15.43 12.977 6.559 1 92 177 ARG A CA 1
ATOM 1253 C C . ARG A 1 177 ? 15.82 13.672 5.258 1 92 177 ARG A C 1
ATOM 1255 O O . ARG A 1 177 ? 16.547 14.664 5.273 1 92 177 ARG A O 1
ATOM 1262 N N . TYR A 1 178 ? 15.32 13.164 4.145 1 92.12 178 TYR A N 1
ATOM 1263 C CA . TYR A 1 178 ? 15.641 13.742 2.846 1 92.12 178 TYR A CA 1
ATOM 1264 C C . TYR A 1 178 ? 14.594 14.773 2.441 1 92.12 178 TYR A C 1
ATOM 1266 O O . TYR A 1 178 ? 14.93 15.82 1.881 1 92.12 178 TYR A O 1
ATOM 1274 N N . CYS A 1 179 ? 13.367 14.422 2.764 1 93.75 179 CYS A N 1
ATOM 1275 C CA . CYS A 1 179 ? 12.328 15.102 2.006 1 93.75 179 CYS A CA 1
ATOM 1276 C C . CYS A 1 179 ? 11.445 15.945 2.922 1 93.75 179 CYS A C 1
ATOM 1278 O O . CYS A 1 179 ? 10.648 16.75 2.449 1 93.75 179 CYS A O 1
ATOM 1280 N N . SER A 1 180 ? 11.602 15.852 4.227 1 95.25 180 SER A N 1
ATOM 1281 C CA . SER A 1 180 ? 10.766 16.641 5.137 1 95.25 180 SER A CA 1
ATOM 1282 C C . SER A 1 180 ? 11.352 18.031 5.367 1 95.25 180 SER A C 1
ATOM 1284 O O . SER A 1 180 ? 12.523 18.266 5.07 1 95.25 180 SER A O 1
ATOM 1286 N N . GLY A 1 181 ? 10.484 18.953 5.852 1 95.19 181 GLY A N 1
ATOM 1287 C CA . GLY A 1 181 ? 10.977 20.266 6.18 1 95.19 181 GLY A CA 1
ATOM 1288 C C . GLY A 1 181 ? 12.141 20.25 7.156 1 95.19 181 GLY A C 1
ATOM 1289 O O . GLY A 1 181 ? 13.164 20.891 6.926 1 95.19 181 GLY A O 1
ATOM 1290 N N . ARG A 1 182 ? 11.984 19.531 8.188 1 93.06 182 ARG A N 1
ATOM 1291 C CA . ARG A 1 182 ? 13.039 19.391 9.188 1 93.06 182 ARG A CA 1
ATOM 1292 C C . ARG A 1 182 ? 14.281 18.734 8.57 1 93.06 182 ARG A C 1
ATOM 1294 O O . ARG A 1 182 ? 15.398 19.188 8.805 1 93.06 182 ARG A O 1
ATOM 1301 N N . GLY A 1 183 ? 14.078 17.688 7.812 1 94.06 183 GLY A N 1
ATOM 1302 C CA . GLY A 1 183 ? 15.188 16.984 7.184 1 94.06 183 GLY A CA 1
ATOM 1303 C C . GLY A 1 183 ? 15.984 17.859 6.23 1 94.06 183 GLY A C 1
ATOM 1304 O O . GLY A 1 183 ? 17.219 17.828 6.238 1 94.06 183 GLY A O 1
ATOM 1305 N N . ILE A 1 184 ? 15.328 18.641 5.477 1 95.44 184 ILE A N 1
ATOM 1306 C CA . ILE A 1 184 ? 15.953 19.531 4.52 1 95.44 184 ILE A CA 1
ATOM 1307 C C . ILE A 1 184 ? 16.797 20.578 5.258 1 95.44 184 ILE A C 1
ATOM 1309 O O . ILE A 1 184 ? 17.938 20.859 4.863 1 95.44 184 ILE A O 1
ATOM 1313 N N . GLY A 1 185 ? 16.25 21.109 6.297 1 94.88 185 GLY A N 1
ATOM 1314 C CA . GLY A 1 185 ? 17.031 22.047 7.113 1 94.88 185 GLY A CA 1
ATOM 1315 C C . GLY A 1 185 ? 18.281 21.422 7.699 1 94.88 185 GLY A C 1
ATOM 1316 O O . GLY A 1 185 ? 19.359 22.016 7.648 1 94.88 185 GLY A O 1
ATOM 1317 N N . GLU A 1 186 ? 18.156 20.234 8.203 1 93.62 186 GLU A N 1
ATOM 1318 C CA . GLU A 1 186 ? 19.266 19.516 8.812 1 93.62 186 GLU A CA 1
ATOM 1319 C C . GLU A 1 186 ? 20.344 19.203 7.777 1 93.62 186 GLU A C 1
ATOM 1321 O O . GLU A 1 186 ? 21.547 19.266 8.078 1 93.62 186 GLU A O 1
ATOM 1326 N N . ARG A 1 187 ? 19.922 18.859 6.652 1 92 187 ARG A N 1
ATOM 1327 C CA . ARG A 1 187 ? 20.875 18.547 5.59 1 92 187 ARG A CA 1
ATOM 1328 C C . ARG A 1 187 ? 21.672 19.797 5.18 1 92 187 ARG A C 1
ATOM 1330 O O . ARG A 1 187 ? 22.844 19.703 4.844 1 92 187 ARG A O 1
ATOM 1337 N N . ARG A 1 188 ? 21 20.906 5.152 1 93.12 188 ARG A N 1
ATOM 1338 C CA . ARG A 1 188 ? 21.703 22.156 4.879 1 93.12 188 ARG A CA 1
ATOM 1339 C C . ARG A 1 188 ? 22.844 22.359 5.871 1 93.12 188 ARG A C 1
ATOM 1341 O O . ARG A 1 188 ? 23.969 22.719 5.477 1 93.12 188 ARG A O 1
ATOM 1348 N N . THR A 1 189 ? 22.531 22.141 7.105 1 91.94 189 THR A N 1
ATOM 1349 C CA . THR A 1 189 ? 23.547 22.281 8.156 1 91.94 189 THR A CA 1
ATOM 1350 C C . THR A 1 189 ? 24.656 21.25 7.98 1 91.94 189 THR A C 1
ATOM 1352 O O . THR A 1 189 ? 25.828 21.562 8.094 1 91.94 189 THR A O 1
ATOM 1355 N N . ALA A 1 190 ? 24.312 20.078 7.672 1 88.56 190 ALA A N 1
ATOM 1356 C CA . ALA A 1 190 ? 25.266 18.984 7.527 1 88.56 190 ALA A CA 1
ATOM 1357 C C . ALA A 1 190 ? 26.219 19.234 6.359 1 88.56 190 ALA A C 1
ATOM 1359 O O . ALA A 1 190 ? 27.359 18.781 6.379 1 88.56 190 ALA A O 1
ATOM 1360 N N . CYS A 1 191 ? 25.766 19.938 5.422 1 88.06 191 CYS A N 1
ATOM 1361 C CA . CYS A 1 191 ? 26.578 20.219 4.242 1 88.06 191 CYS A CA 1
ATOM 1362 C C . CYS A 1 191 ? 27.406 21.5 4.434 1 88.06 191 CYS A C 1
ATOM 1364 O O . CYS A 1 191 ? 27.969 22.016 3.48 1 88.06 191 CYS A O 1
ATOM 1366 N N . GLY A 1 192 ? 27.422 22.016 5.633 1 88.62 192 GLY A N 1
ATOM 1367 C CA . GLY A 1 192 ? 28.312 23.109 5.961 1 88.62 192 GLY A CA 1
ATOM 1368 C C . GLY A 1 192 ? 27.625 24.469 5.914 1 88.62 192 GLY A C 1
ATOM 1369 O O . GLY A 1 192 ? 28.281 25.5 6.066 1 88.62 192 GLY A O 1
ATOM 1370 N N . GLY A 1 193 ? 26.375 24.438 5.676 1 89.44 193 GLY A N 1
ATOM 1371 C CA . GLY A 1 193 ? 25.656 25.703 5.66 1 89.44 193 GLY A CA 1
ATOM 1372 C C . GLY A 1 193 ? 25.234 26.172 7.039 1 89.44 193 GLY A C 1
ATOM 1373 O O . GLY A 1 193 ? 25.281 25.391 8 1 89.44 193 GLY A O 1
ATOM 1374 N N . SER A 1 194 ? 24.875 27.375 7.133 1 91.19 194 SER A N 1
ATOM 1375 C CA . SER A 1 194 ? 24.328 27.906 8.383 1 91.19 194 SER A CA 1
ATOM 1376 C C . SER A 1 194 ? 23.031 27.203 8.766 1 91.19 194 SER A C 1
ATOM 1378 O O . SER A 1 194 ? 22.203 26.891 7.895 1 91.19 194 SER A O 1
ATOM 1380 N N . PRO A 1 195 ? 22.922 27.031 10.008 1 91.81 195 PRO A N 1
ATOM 1381 C CA . PRO A 1 195 ? 21.672 26.391 10.445 1 91.81 195 PRO A CA 1
ATOM 1382 C C . PRO A 1 195 ? 20.438 27.203 10.078 1 91.81 195 PRO A C 1
ATOM 1384 O O . PRO A 1 195 ? 20.438 28.422 10.172 1 91.81 195 PRO A O 1
ATOM 1387 N N . VAL A 1 196 ? 19.531 26.5 9.523 1 91.19 196 VAL A N 1
ATOM 1388 C CA . VAL A 1 196 ? 18.234 27.125 9.203 1 91.19 196 VAL A CA 1
ATOM 1389 C C . VAL A 1 196 ? 17.109 26.25 9.742 1 91.19 196 VAL A C 1
ATOM 1391 O O . VAL A 1 196 ? 17.266 25.047 9.906 1 91.19 196 VAL A O 1
ATOM 1394 N N . PRO A 1 197 ? 15.883 26.797 9.984 1 87.81 197 PRO A N 1
ATOM 1395 C CA . PRO A 1 197 ? 14.789 26.078 10.633 1 87.81 197 PRO A CA 1
ATOM 1396 C C . PRO A 1 197 ? 14.227 24.953 9.773 1 87.81 197 PRO A C 1
ATOM 1398 O O . PRO A 1 197 ? 13.789 23.922 10.297 1 87.81 197 PRO A O 1
ATOM 1401 N N . GLY A 1 198 ? 14.195 25.297 8.406 1 93.5 198 GLY A N 1
ATOM 1402 C CA . GLY A 1 198 ? 13.578 24.234 7.629 1 93.5 198 GLY A CA 1
ATOM 1403 C C . GLY A 1 198 ? 13.562 24.516 6.141 1 93.5 198 GLY A C 1
ATOM 1404 O O . GLY A 1 198 ? 14.391 25.266 5.637 1 93.5 198 GLY A O 1
ATOM 1405 N N . ALA A 1 199 ? 12.648 23.859 5.457 1 94.25 199 ALA A N 1
ATOM 1406 C CA . ALA A 1 199 ? 12.594 23.844 3.996 1 94.25 199 ALA A CA 1
ATOM 1407 C C . ALA A 1 199 ? 12.281 25.234 3.453 1 94.25 199 ALA A C 1
ATOM 1409 O O . ALA A 1 199 ? 12.758 25.609 2.379 1 94.25 199 ALA A O 1
ATOM 1410 N N . ARG A 1 200 ? 11.516 25.984 4.234 1 92.75 200 ARG A N 1
ATOM 1411 C CA . ARG A 1 200 ? 11.148 27.328 3.785 1 92.75 200 ARG A CA 1
ATOM 1412 C C . ARG A 1 200 ? 12.391 28.188 3.574 1 92.75 200 ARG A C 1
ATOM 1414 O O . ARG A 1 200 ? 12.539 28.828 2.529 1 92.75 200 ARG A O 1
ATOM 1421 N N . GLU A 1 201 ? 13.25 28.172 4.48 1 94.56 201 GLU A N 1
ATOM 1422 C CA . GLU A 1 201 ? 14.477 28.969 4.418 1 94.56 201 GLU A CA 1
ATOM 1423 C C . GLU A 1 201 ? 15.422 28.438 3.34 1 94.56 201 GLU A C 1
ATOM 1425 O O . GLU A 1 201 ? 16.062 29.219 2.631 1 94.56 201 GLU A O 1
ATOM 1430 N N . VAL A 1 202 ? 15.492 27.141 3.236 1 96.12 202 VAL A N 1
ATOM 1431 C CA . VAL A 1 202 ? 16.359 26.547 2.229 1 96.12 202 VAL A CA 1
ATOM 1432 C C . VAL A 1 202 ? 15.844 26.875 0.833 1 96.12 202 VAL A C 1
ATOM 1434 O O . VAL A 1 202 ? 16.625 27.156 -0.08 1 96.12 202 VAL A O 1
ATOM 1437 N N . THR A 1 203 ? 14.562 26.859 0.671 1 95.19 203 THR A N 1
ATOM 1438 C CA . THR A 1 203 ? 13.945 27.219 -0.602 1 95.19 203 THR A CA 1
ATOM 1439 C C . THR A 1 203 ? 14.242 28.672 -0.956 1 95.19 203 THR A C 1
ATOM 1441 O O . THR A 1 203 ? 14.531 28.984 -2.111 1 95.19 203 THR A O 1
ATOM 1444 N N . ALA A 1 204 ? 14.148 29.5 0.029 1 94.75 204 ALA A N 1
ATOM 1445 C CA . ALA A 1 204 ? 14.469 30.922 -0.185 1 94.75 204 ALA A CA 1
ATOM 1446 C C . ALA A 1 204 ? 15.914 31.094 -0.634 1 94.75 204 ALA A C 1
ATOM 1448 O O . ALA A 1 204 ? 16.203 31.906 -1.511 1 94.75 204 ALA A O 1
ATOM 1449 N N . LEU A 1 205 ? 16.766 30.375 -0.033 1 95.31 205 LEU A N 1
ATOM 1450 C CA . LEU A 1 205 ? 18.172 30.406 -0.415 1 95.31 205 LEU A CA 1
ATOM 1451 C C . LEU A 1 205 ? 18.359 29.953 -1.858 1 95.31 205 LEU A C 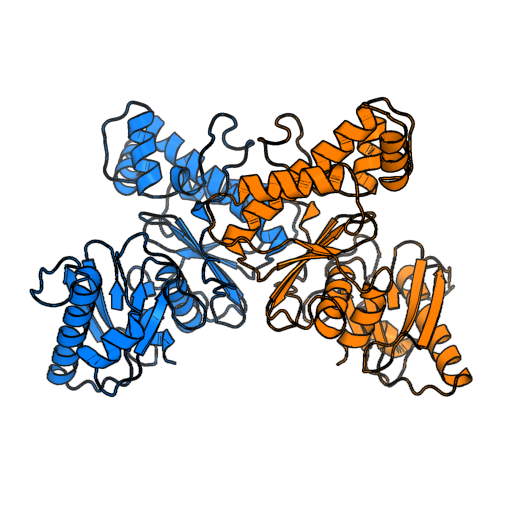1
ATOM 1453 O O . LEU A 1 205 ? 19.125 30.562 -2.613 1 95.31 205 LEU A O 1
ATOM 1457 N N . ALA A 1 206 ? 17.719 28.906 -2.199 1 95.56 206 ALA A N 1
ATOM 1458 C CA . ALA A 1 206 ? 17.781 28.406 -3.572 1 95.56 206 ALA A CA 1
ATOM 1459 C C . ALA A 1 206 ? 17.297 29.469 -4.562 1 95.56 206 ALA A C 1
ATOM 1461 O O . ALA A 1 206 ? 17.906 29.672 -5.613 1 95.56 206 ALA A O 1
ATOM 1462 N N . ARG A 1 207 ? 16.25 30.109 -4.23 1 94.38 207 ARG A N 1
ATOM 1463 C CA . ARG A 1 207 ? 15.68 31.141 -5.082 1 94.38 207 ARG A CA 1
ATOM 1464 C C . ARG A 1 207 ? 16.656 32.312 -5.254 1 94.38 207 ARG A C 1
ATOM 1466 O O . ARG A 1 207 ? 16.656 32.969 -6.289 1 94.38 207 ARG A O 1
ATOM 1473 N N . SER A 1 208 ? 17.469 32.469 -4.312 1 95.12 208 SER A N 1
ATOM 1474 C CA . SER A 1 208 ? 18.453 33.562 -4.348 1 95.12 208 SER A CA 1
ATOM 1475 C C . SER A 1 208 ? 19.734 33.125 -5.043 1 95.12 208 SER A C 1
ATOM 1477 O O . SER A 1 208 ? 20.703 33.875 -5.094 1 95.12 208 SER A O 1
ATOM 1479 N N . GLY A 1 209 ? 19.719 31.828 -5.488 1 94.56 209 GLY A N 1
ATOM 1480 C CA . GLY A 1 209 ? 20.828 31.391 -6.324 1 94.56 209 GLY A CA 1
ATOM 1481 C C . GLY A 1 209 ? 21.812 30.5 -5.594 1 94.56 209 GLY A C 1
ATOM 1482 O O . GLY A 1 209 ? 22.875 30.141 -6.137 1 94.56 209 GLY A O 1
ATOM 1483 N N . ASP A 1 210 ? 21.5 30.141 -4.379 1 94.44 210 ASP A N 1
ATOM 14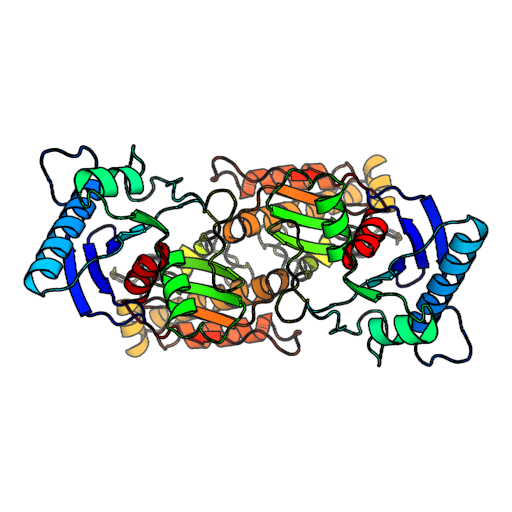84 C CA . ASP A 1 210 ? 22.391 29.25 -3.641 1 94.44 210 ASP A CA 1
ATOM 1485 C C . ASP A 1 210 ? 22.375 27.844 -4.246 1 94.44 210 ASP A C 1
ATOM 1487 O O . ASP A 1 210 ? 21.391 27.109 -4.117 1 94.44 210 ASP A O 1
ATOM 1491 N N . ARG A 1 211 ? 23.516 27.469 -4.738 1 94.56 211 ARG A N 1
ATOM 1492 C CA . ARG A 1 211 ? 23.594 26.219 -5.484 1 94.56 211 ARG A CA 1
ATOM 1493 C C . ARG A 1 211 ? 23.453 25.016 -4.559 1 94.56 211 ARG A C 1
ATOM 1495 O O . ARG A 1 211 ? 22.859 24 -4.938 1 94.56 211 ARG A O 1
ATOM 1502 N N . ALA A 1 212 ? 23.984 25.125 -3.402 1 94.62 212 ALA A N 1
ATOM 1503 C CA . ALA A 1 212 ? 23.906 24.031 -2.434 1 94.62 212 ALA A CA 1
ATOM 1504 C C . ALA A 1 212 ? 22.453 23.797 -1.991 1 94.62 212 ALA A C 1
ATOM 1506 O O . ALA A 1 212 ? 22.016 22.656 -1.893 1 94.62 212 ALA A O 1
ATOM 1507 N N . ALA A 1 213 ? 21.797 24.891 -1.7 1 95.81 213 ALA A N 1
ATOM 1508 C CA . ALA A 1 213 ? 20.391 24.797 -1.33 1 95.81 213 ALA A CA 1
ATOM 1509 C C . ALA A 1 213 ? 19.578 24.156 -2.443 1 95.81 213 ALA A C 1
ATOM 1511 O O . ALA A 1 213 ? 18.734 23.297 -2.184 1 95.81 213 ALA A O 1
ATOM 1512 N N . SER A 1 214 ? 19.859 24.531 -3.648 1 96.25 214 SER A N 1
ATOM 1513 C CA . SER A 1 214 ? 19.156 23.953 -4.797 1 96.25 214 SER A CA 1
ATOM 1514 C C . SER A 1 214 ? 19.406 22.453 -4.91 1 96.25 214 SER A C 1
ATOM 1516 O O . SER A 1 214 ? 18.484 21.688 -5.207 1 96.25 214 SER A O 1
ATOM 1518 N N . ARG A 1 215 ? 20.562 22.047 -4.695 1 94.88 215 ARG A N 1
ATOM 1519 C CA . ARG A 1 215 ? 20.922 20.641 -4.773 1 94.88 215 ARG A CA 1
ATOM 1520 C C . ARG A 1 215 ? 20.203 19.828 -3.701 1 94.88 215 ARG A C 1
ATOM 1522 O O . ARG A 1 215 ? 19.734 18.719 -3.965 1 94.88 215 ARG A O 1
ATOM 1529 N N . ILE A 1 216 ? 20.109 20.359 -2.52 1 94.44 216 ILE A N 1
ATOM 1530 C CA . ILE A 1 216 ? 19.422 19.688 -1.417 1 94.44 216 ILE A CA 1
ATOM 1531 C C . ILE A 1 216 ? 17.953 19.469 -1.774 1 94.44 216 ILE A C 1
ATOM 1533 O O . ILE A 1 216 ? 17.422 18.375 -1.605 1 94.44 216 ILE A O 1
ATOM 1537 N N . LEU A 1 217 ? 17.375 20.516 -2.334 1 96.75 217 LEU A N 1
ATOM 1538 C CA . LEU A 1 217 ? 15.969 20.438 -2.707 1 96.75 217 LEU A CA 1
ATOM 1539 C C . LEU A 1 217 ? 15.766 19.484 -3.871 1 96.75 217 LEU A C 1
ATOM 1541 O O . LEU A 1 217 ? 14.82 18.688 -3.863 1 96.75 217 LEU A O 1
ATOM 1545 N N . THR A 1 218 ? 16.625 19.516 -4.801 1 96.56 218 THR A N 1
ATOM 1546 C CA . THR A 1 218 ? 16.547 18.641 -5.961 1 96.56 218 THR A CA 1
ATOM 1547 C C . THR A 1 218 ? 16.672 17.172 -5.547 1 96.56 218 THR A C 1
ATOM 1549 O O . THR A 1 218 ? 15.898 16.328 -5.992 1 96.56 218 THR A O 1
ATOM 1552 N N . THR A 1 219 ? 17.578 16.891 -4.645 1 94.62 219 THR A N 1
ATOM 1553 C CA . THR A 1 219 ? 17.781 15.523 -4.172 1 94.62 219 THR A CA 1
ATOM 1554 C C . THR A 1 219 ? 16.562 15.047 -3.383 1 94.62 219 THR A C 1
ATOM 1556 O O . THR A 1 219 ? 16.172 13.883 -3.484 1 94.62 219 THR A O 1
ATOM 1559 N N . ALA A 1 220 ? 16.031 15.93 -2.615 1 95.69 220 ALA A N 1
ATOM 1560 C CA . ALA A 1 220 ? 14.812 15.602 -1.878 1 95.69 220 ALA A CA 1
ATOM 1561 C C . ALA A 1 220 ? 13.68 15.219 -2.828 1 95.69 220 ALA A C 1
ATOM 1563 O O . ALA A 1 220 ? 13.008 14.203 -2.623 1 95.69 220 ALA A O 1
ATOM 1564 N N . GLY A 1 221 ? 13.516 16 -3.877 1 97.38 221 GLY A N 1
ATOM 1565 C CA . GLY A 1 221 ? 12.5 15.719 -4.879 1 97.38 221 GLY A CA 1
ATOM 1566 C C . GLY A 1 221 ? 12.742 14.414 -5.617 1 97.38 221 GLY A C 1
ATOM 1567 O O . GLY A 1 221 ? 11.805 13.656 -5.855 1 97.38 221 GLY A O 1
ATOM 1568 N N . GLN A 1 222 ? 13.977 14.148 -5.945 1 96.25 222 GLN A N 1
ATOM 1569 C CA . GLN A 1 222 ? 14.344 12.914 -6.629 1 96.25 222 GLN A CA 1
ATOM 1570 C C . GLN A 1 222 ? 14.023 11.695 -5.773 1 96.25 222 GLN A C 1
ATOM 1572 O O . GLN A 1 222 ? 13.461 10.711 -6.266 1 96.25 222 GLN A O 1
ATOM 1577 N N . ALA A 1 223 ? 14.352 11.82 -4.5 1 94.88 223 ALA A N 1
ATOM 1578 C CA . ALA A 1 223 ? 14.102 10.719 -3.58 1 94.88 223 ALA A CA 1
ATOM 1579 C C . ALA A 1 223 ? 12.609 10.43 -3.455 1 94.88 223 ALA A C 1
ATOM 1581 O O . ALA A 1 223 ? 12.172 9.289 -3.607 1 94.88 223 ALA A O 1
ATOM 1582 N N . LEU A 1 224 ? 11.859 11.461 -3.258 1 97.31 224 LEU A N 1
ATOM 1583 C CA . LEU A 1 224 ? 10.422 11.305 -3.076 1 97.31 224 LEU A CA 1
ATOM 1584 C C . LEU A 1 224 ? 9.766 10.789 -4.352 1 97.31 224 LEU A C 1
ATOM 1586 O O . LEU A 1 224 ? 8.961 9.852 -4.309 1 97.31 224 LEU A O 1
ATOM 1590 N N . GLY A 1 225 ? 10.133 11.398 -5.504 1 97.56 225 GLY A N 1
ATOM 1591 C CA . GLY A 1 225 ? 9.562 10.977 -6.773 1 97.56 225 GLY A CA 1
ATOM 1592 C C . GLY A 1 225 ? 9.836 9.516 -7.094 1 97.56 225 GLY A C 1
ATOM 1593 O O . GLY A 1 225 ? 8.953 8.805 -7.574 1 97.56 225 GLY A O 1
ATOM 1594 N N . THR A 1 226 ? 11.023 9.078 -6.805 1 94.44 226 THR A N 1
ATOM 1595 C CA . THR A 1 226 ? 11.414 7.695 -7.07 1 94.44 226 THR A CA 1
ATOM 1596 C C . THR A 1 226 ? 10.633 6.73 -6.184 1 94.44 226 THR A C 1
ATOM 1598 O O . THR A 1 226 ? 10.094 5.734 -6.668 1 94.44 226 THR A O 1
ATOM 1601 N N . VAL A 1 227 ? 10.531 7.059 -4.898 1 95.06 227 VAL A N 1
ATOM 1602 C CA . VAL A 1 227 ? 9.836 6.188 -3.955 1 95.06 227 VAL A CA 1
ATOM 1603 C C . VAL A 1 227 ? 8.359 6.113 -4.316 1 95.06 227 VAL A C 1
ATOM 1605 O O . VAL A 1 227 ? 7.77 5.031 -4.344 1 95.06 227 VAL A O 1
ATOM 1608 N N . LEU A 1 228 ? 7.777 7.234 -4.652 1 97.56 228 LEU A N 1
ATOM 1609 C CA . LEU A 1 228 ? 6.367 7.254 -5.031 1 97.56 228 LEU A CA 1
ATOM 1610 C C . LEU A 1 228 ? 6.141 6.469 -6.32 1 97.56 228 LEU A C 1
ATOM 1612 O O . LEU A 1 228 ? 5.148 5.746 -6.445 1 97.56 228 LEU A O 1
ATOM 1616 N N . GLY A 1 229 ? 7.062 6.641 -7.266 1 96.31 229 GLY A N 1
ATOM 1617 C CA . GLY A 1 229 ? 6.973 5.883 -8.508 1 96.31 229 GLY A CA 1
ATOM 1618 C C . GLY A 1 229 ? 7 4.383 -8.289 1 96.31 229 GLY A C 1
ATOM 1619 O O . GLY A 1 229 ? 6.34 3.633 -9.016 1 96.31 229 GLY A O 1
ATOM 1620 N N . GLN A 1 230 ? 7.68 3.951 -7.332 1 93.62 230 GLN A N 1
ATOM 1621 C CA . GLN A 1 230 ? 7.742 2.533 -6.988 1 93.62 230 GLN A CA 1
ATOM 1622 C C . GLN A 1 230 ? 6.461 2.08 -6.293 1 93.62 230 GLN A C 1
ATOM 1624 O O . GLN A 1 230 ? 5.926 1.015 -6.602 1 93.62 230 GLN A O 1
ATOM 1629 N N . LEU A 1 231 ? 5.969 2.898 -5.402 1 96.06 231 LEU A N 1
ATOM 1630 C CA . LEU A 1 231 ? 4.809 2.52 -4.602 1 96.06 231 LEU A CA 1
ATOM 1631 C C . LEU A 1 231 ? 3.566 2.381 -5.477 1 96.06 231 LEU A C 1
ATOM 1633 O O . LEU A 1 231 ? 2.662 1.606 -5.156 1 96.06 231 LEU A O 1
ATOM 1637 N N . VAL A 1 232 ? 3.523 3.078 -6.609 1 96.06 232 VAL A N 1
ATOM 1638 C CA . VAL A 1 232 ? 2.365 2.99 -7.492 1 96.06 232 VAL A CA 1
ATOM 1639 C C . VAL A 1 232 ? 2.246 1.571 -8.047 1 96.06 232 VAL A C 1
ATOM 1641 O O . VAL A 1 232 ? 1.152 1.13 -8.406 1 96.06 232 VAL A O 1
ATOM 1644 N N . ARG A 1 233 ? 3.336 0.822 -8.055 1 94.31 233 ARG A N 1
ATOM 1645 C CA . ARG A 1 233 ? 3.34 -0.536 -8.586 1 94.31 233 ARG A CA 1
ATOM 1646 C C . ARG A 1 233 ? 2.586 -1.488 -7.664 1 94.31 233 ARG A C 1
ATOM 1648 O O . ARG A 1 233 ? 2.076 -2.52 -8.109 1 94.31 233 ARG A O 1
ATOM 1655 N N . VAL A 1 234 ? 2.459 -1.121 -6.402 1 94.88 234 VAL A N 1
ATOM 1656 C CA . VAL A 1 234 ? 1.825 -2.021 -5.445 1 94.88 234 VAL A CA 1
ATOM 1657 C C . VAL A 1 234 ? 0.492 -1.435 -4.988 1 94.88 234 VAL A C 1
ATOM 1659 O O . VAL A 1 234 ? -0.363 -2.152 -4.465 1 94.88 234 VAL A O 1
ATOM 1662 N N . LEU A 1 235 ? 0.309 -0.146 -5.219 1 96.31 235 LEU A N 1
ATOM 1663 C CA . LEU A 1 235 ? -0.899 0.488 -4.699 1 96.31 235 LEU A CA 1
ATOM 1664 C C . LEU A 1 235 ? -1.867 0.817 -5.832 1 96.31 235 LEU A C 1
ATOM 1666 O O . LEU A 1 235 ? -3.086 0.771 -5.645 1 96.31 235 LEU A O 1
ATOM 1670 N N . ASP A 1 236 ? -1.383 1.235 -6.938 1 96.38 236 ASP A N 1
ATOM 1671 C CA . ASP A 1 236 ? -2.123 1.602 -8.141 1 96.38 236 ASP A CA 1
ATOM 1672 C C . ASP A 1 236 ? -3.281 2.539 -7.809 1 96.38 236 ASP A C 1
ATOM 1674 O O . ASP A 1 236 ? -4.434 2.258 -8.148 1 96.38 236 ASP A O 1
ATOM 1678 N N . PRO A 1 237 ? -2.992 3.65 -7.133 1 96.81 237 PRO A N 1
ATOM 1679 C CA . PRO A 1 237 ? -4.066 4.586 -6.801 1 96.81 237 PRO A CA 1
ATOM 1680 C C . PRO A 1 237 ? -4.531 5.402 -8.008 1 96.81 237 PRO A C 1
ATOM 1682 O O . PRO A 1 237 ? -3.84 5.449 -9.023 1 96.81 237 PRO A O 1
ATOM 1685 N N . SER A 1 238 ? -5.715 6.012 -7.891 1 96.81 238 SER A N 1
ATOM 1686 C CA . SER A 1 238 ? -6.223 6.883 -8.945 1 96.81 238 SER A CA 1
ATOM 1687 C C . SER A 1 238 ? -5.379 8.148 -9.07 1 96.81 238 SER A C 1
ATOM 1689 O O . SER A 1 238 ? -5.281 8.727 -10.156 1 96.81 238 SER A O 1
ATOM 1691 N N . ALA A 1 239 ? -4.773 8.555 -7.969 1 98.25 239 ALA A N 1
ATOM 1692 C CA . ALA A 1 239 ? -3.91 9.727 -7.93 1 98.25 239 ALA A CA 1
ATOM 1693 C C . ALA A 1 239 ? -3.02 9.719 -6.691 1 98.25 239 ALA A C 1
ATOM 1695 O O . ALA A 1 239 ? -3.279 8.977 -5.738 1 98.25 239 ALA A O 1
ATOM 1696 N N . ILE A 1 240 ? -1.965 10.43 -6.789 1 98.62 240 ILE A N 1
ATOM 1697 C CA . ILE A 1 240 ? -1.185 10.805 -5.613 1 98.62 240 ILE A CA 1
ATOM 1698 C C . ILE A 1 240 ? -1.454 12.266 -5.254 1 98.62 240 ILE A C 1
ATOM 1700 O O . ILE A 1 240 ? -1.263 13.156 -6.078 1 98.62 240 ILE A O 1
ATOM 1704 N N . VAL A 1 241 ? -1.944 12.484 -4.066 1 98.69 241 VAL A N 1
ATOM 1705 C CA . VAL A 1 241 ? -2.277 13.828 -3.619 1 98.69 241 VAL A CA 1
ATOM 1706 C C . VAL A 1 241 ? -1.207 14.336 -2.652 1 98.69 241 VAL A C 1
ATOM 1708 O O . VAL A 1 241 ? -0.978 13.734 -1.602 1 98.69 241 VAL A O 1
ATOM 1711 N N . LEU A 1 242 ? -0.581 15.391 -3.033 1 98.5 242 LEU A N 1
ATOM 1712 C CA . LEU A 1 242 ? 0.463 16 -2.219 1 98.5 242 LEU A CA 1
ATOM 1713 C C . LEU A 1 242 ? -0.114 17.094 -1.33 1 98.5 242 LEU A C 1
ATOM 1715 O O . LEU A 1 242 ? -0.672 18.078 -1.829 1 98.5 242 LEU A O 1
ATOM 1719 N N . GLY A 1 243 ? 0.006 16.844 -0.035 1 97.75 243 GLY A N 1
ATOM 1720 C CA . GLY A 1 243 ? -0.439 17.828 0.945 1 97.75 243 GLY A CA 1
ATOM 1721 C C . GLY A 1 243 ? 0.678 18.312 1.844 1 97.75 243 GLY A C 1
ATOM 1722 O O . GLY A 1 243 ? 1.837 17.938 1.672 1 97.75 243 GLY A O 1
ATOM 1723 N N . GLY A 1 244 ? 0.294 19.234 2.811 1 95.06 244 GLY A N 1
ATOM 1724 C CA . GLY A 1 244 ? 1.287 19.891 3.646 1 95.06 244 GLY A CA 1
ATOM 1725 C C . GLY A 1 244 ? 1.881 21.141 3.004 1 95.06 244 GLY A C 1
ATOM 1726 O O . GLY A 1 244 ? 1.888 21.266 1.777 1 95.06 244 GLY A O 1
ATOM 1727 N N . GLY A 1 245 ? 2.359 22.031 3.811 1 93.06 245 GLY A N 1
ATOM 1728 C CA . GLY A 1 245 ? 2.895 23.297 3.307 1 93.06 245 GLY A CA 1
ATOM 1729 C C . GLY A 1 245 ? 4 23.094 2.283 1 93.06 245 GLY A C 1
ATOM 1730 O O . GLY A 1 245 ? 4.031 23.781 1.26 1 93.06 245 GLY A O 1
ATOM 1731 N N . LEU A 1 246 ? 4.848 22.203 2.518 1 94.25 246 LEU A N 1
ATOM 1732 C CA . LEU A 1 246 ? 5.941 21.906 1.596 1 94.25 246 LEU A CA 1
ATOM 1733 C C . LEU A 1 246 ? 5.434 21.156 0.373 1 94.25 246 LEU A C 1
ATOM 1735 O O . LEU A 1 246 ? 5.906 21.375 -0.743 1 94.25 246 LEU A O 1
ATOM 1739 N N . GLY A 1 247 ? 4.496 20.25 0.547 1 95.75 247 GLY A N 1
ATOM 1740 C CA . GLY A 1 247 ? 3.986 19.406 -0.522 1 95.75 247 GLY A CA 1
ATOM 1741 C C . GLY A 1 247 ? 3.238 20.188 -1.589 1 95.75 247 GLY A C 1
ATOM 1742 O O . GLY A 1 247 ? 3.275 19.812 -2.768 1 95.75 247 GLY A O 1
ATOM 1743 N N . THR A 1 248 ? 2.602 21.266 -1.192 1 95.38 248 THR A N 1
ATOM 1744 C CA . THR A 1 248 ? 1.766 22.031 -2.119 1 95.38 248 THR A CA 1
ATOM 1745 C C . THR A 1 248 ? 2.543 23.188 -2.723 1 95.38 248 THR A C 1
ATOM 1747 O O . THR A 1 248 ? 1.967 24.047 -3.404 1 95.38 248 THR A O 1
ATOM 1750 N N . GLY A 1 249 ? 3.754 23.219 -2.477 1 92.75 249 GLY A N 1
ATOM 1751 C CA . GLY A 1 249 ? 4.574 24.312 -2.977 1 92.75 249 GLY A CA 1
ATOM 1752 C C . GLY A 1 249 ? 5.023 24.109 -4.41 1 92.75 249 GLY A C 1
ATOM 1753 O O . GLY A 1 249 ? 4.438 23.328 -5.148 1 92.75 249 GLY A O 1
ATOM 1754 N N . ASP A 1 250 ? 5.926 25 -4.77 1 92 250 ASP A N 1
ATOM 1755 C CA . ASP A 1 250 ? 6.578 24.953 -6.074 1 92 250 ASP A CA 1
ATOM 1756 C C . ASP A 1 250 ? 8.078 25.234 -5.949 1 92 250 ASP A C 1
ATOM 1758 O O . ASP A 1 250 ? 8.531 25.797 -4.949 1 92 250 ASP A O 1
ATOM 1762 N N . GLY A 1 251 ? 8.906 24.734 -6.828 1 93.19 251 GLY A N 1
ATOM 1763 C CA . GLY A 1 251 ? 10.344 24.953 -6.805 1 93.19 251 GLY A CA 1
ATOM 1764 C C . GLY A 1 251 ? 11.141 23.734 -7.23 1 93.19 251 GLY A C 1
ATOM 1765 O O . GLY A 1 251 ? 10.602 22.828 -7.867 1 93.19 251 GLY A O 1
ATOM 1766 N N . PRO A 1 252 ? 12.375 23.812 -6.914 1 95.88 252 P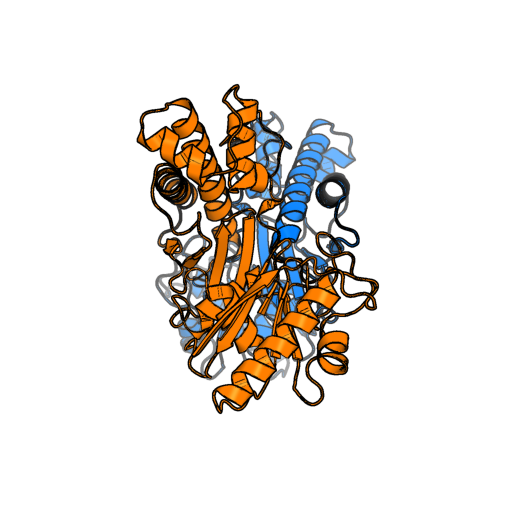RO A N 1
ATOM 1767 C CA . PRO A 1 252 ? 13.273 22.75 -7.383 1 95.88 252 PRO A CA 1
ATOM 1768 C C . PRO A 1 252 ? 12.875 21.375 -6.859 1 95.88 252 PRO A C 1
ATOM 1770 O O . PRO A 1 252 ? 13.016 20.375 -7.57 1 95.88 252 PRO A O 1
ATOM 1773 N N . LEU A 1 253 ? 12.414 21.328 -5.633 1 97.31 253 LEU A N 1
ATOM 1774 C CA . LEU A 1 253 ? 11.977 20.047 -5.066 1 97.31 253 LEU A CA 1
ATOM 1775 C C . LEU A 1 253 ? 10.852 19.438 -5.895 1 97.31 253 LEU A C 1
ATOM 1777 O O . LEU A 1 253 ? 10.906 18.266 -6.254 1 97.31 253 LEU A O 1
ATOM 1781 N N . HIS A 1 254 ? 9.922 20.266 -6.242 1 97.81 254 HIS A N 1
ATOM 1782 C CA . HIS A 1 254 ? 8.727 19.797 -6.938 1 97.81 254 HIS A CA 1
ATOM 1783 C C . HIS A 1 254 ? 9.047 19.422 -8.383 1 97.81 254 HIS A C 1
ATOM 1785 O O . HIS A 1 254 ? 8.516 18.453 -8.914 1 97.81 254 HIS A O 1
ATOM 1791 N N . ALA A 1 255 ? 9.859 20.25 -9.016 1 97.75 255 ALA A N 1
ATOM 1792 C CA . ALA A 1 255 ? 10.289 19.922 -10.375 1 97.75 255 ALA A CA 1
ATOM 1793 C C . ALA A 1 255 ? 11.016 18.594 -10.422 1 97.75 255 ALA A C 1
ATOM 1795 O O . ALA A 1 255 ? 10.727 17.75 -11.273 1 97.75 255 ALA A O 1
ATOM 1796 N N . ALA A 1 256 ? 11.906 18.375 -9.469 1 97.69 256 ALA A N 1
ATOM 1797 C CA . ALA A 1 256 ? 12.664 17.125 -9.398 1 97.69 256 ALA A CA 1
ATOM 1798 C C . ALA A 1 256 ? 11.766 15.945 -9.062 1 97.69 256 ALA A C 1
ATOM 1800 O O . ALA A 1 256 ? 11.961 14.844 -9.578 1 97.69 256 ALA A O 1
ATOM 1801 N N . LEU A 1 257 ? 10.828 16.172 -8.18 1 98.25 257 LEU A N 1
ATOM 1802 C CA . LEU A 1 257 ? 9.859 15.141 -7.82 1 98.25 257 LEU A CA 1
ATOM 1803 C C . LEU A 1 257 ? 9.086 14.672 -9.055 1 98.25 257 LEU A C 1
ATOM 1805 O O . LEU A 1 257 ? 8.984 13.469 -9.297 1 98.25 257 LEU A O 1
ATOM 1809 N N . ARG A 1 258 ? 8.602 15.602 -9.852 1 98.31 258 ARG A N 1
ATOM 1810 C CA . ARG A 1 258 ? 7.84 15.281 -11.055 1 98.31 258 ARG A CA 1
ATOM 1811 C C . ARG A 1 258 ? 8.695 14.516 -12.055 1 98.31 258 ARG A C 1
ATOM 1813 O O . ARG A 1 258 ? 8.234 13.547 -12.664 1 98.31 258 ARG A O 1
ATOM 1820 N N . GLU A 1 259 ? 9.867 14.938 -12.219 1 98.19 259 GLU A N 1
ATOM 1821 C CA . GLU A 1 259 ? 10.773 14.297 -13.164 1 98.19 259 GLU A CA 1
ATOM 1822 C C . GLU A 1 259 ? 11.109 12.875 -12.734 1 98.19 259 GLU A C 1
ATOM 1824 O O . GLU A 1 259 ? 11.047 11.945 -13.547 1 98.19 259 GLU A O 1
ATOM 1829 N N . ALA A 1 260 ? 11.492 12.727 -11.469 1 97 260 ALA A N 1
ATOM 1830 C CA . ALA A 1 260 ? 11.859 11.406 -10.953 1 97 260 ALA A CA 1
ATOM 1831 C C . ALA A 1 260 ? 10.664 10.453 -10.984 1 97 260 ALA A C 1
ATOM 1833 O O . ALA A 1 260 ? 10.805 9.281 -11.32 1 97 260 ALA A O 1
ATOM 1834 N N . TYR A 1 261 ? 9.523 10.984 -10.641 1 97.88 261 TYR A N 1
ATOM 1835 C CA . TYR A 1 261 ? 8.297 10.195 -10.688 1 97.88 261 TYR A CA 1
ATOM 1836 C C . TYR A 1 261 ? 8.016 9.719 -12.102 1 97.88 261 TYR A C 1
ATOM 1838 O O . TYR A 1 261 ? 7.746 8.531 -12.328 1 97.88 261 TYR A O 1
ATOM 1846 N N . ALA A 1 262 ? 8.086 10.617 -13.055 1 97.56 262 ALA A N 1
ATOM 1847 C CA . ALA A 1 262 ? 7.859 10.297 -14.461 1 97.56 262 ALA A CA 1
ATOM 1848 C C . ALA A 1 262 ? 8.852 9.242 -14.945 1 97.56 262 ALA A C 1
ATOM 1850 O O . ALA A 1 262 ? 8.477 8.312 -15.664 1 97.56 262 ALA A O 1
ATOM 1851 N N . HIS A 1 263 ? 10.023 9.383 -14.562 1 95.44 263 HIS A N 1
ATOM 1852 C CA . HIS A 1 263 ? 11.062 8.438 -14.969 1 95.44 263 HIS A CA 1
ATOM 1853 C C . HIS A 1 263 ? 10.781 7.043 -14.414 1 95.44 263 HIS A C 1
ATOM 1855 O O . HIS A 1 263 ? 10.867 6.055 -15.141 1 95.44 263 HIS A O 1
ATOM 1861 N N . THR A 1 264 ? 10.461 7.016 -13.133 1 93.5 264 THR A N 1
ATOM 1862 C CA . THR A 1 264 ? 10.258 5.742 -12.453 1 93.5 264 THR A CA 1
ATOM 1863 C C . THR A 1 264 ? 9.008 5.043 -12.969 1 93.5 264 THR A C 1
ATOM 1865 O O . THR A 1 264 ? 8.922 3.812 -12.953 1 93.5 264 THR A O 1
ATOM 1868 N N . THR A 1 265 ? 8.039 5.805 -13.461 1 95.06 265 THR A N 1
ATOM 1869 C CA . THR A 1 265 ? 6.773 5.23 -13.898 1 95.06 265 THR A CA 1
ATOM 1870 C C . THR A 1 265 ? 6.711 5.152 -15.422 1 95.06 265 THR A C 1
ATOM 1872 O O . THR A 1 265 ? 5.645 4.922 -15.992 1 95.06 265 THR A O 1
ATOM 1875 N N . ARG A 1 266 ? 7.754 5.285 -16.109 1 91.88 266 ARG A N 1
ATOM 1876 C CA . ARG A 1 266 ? 7.781 5.48 -17.562 1 91.88 266 ARG A CA 1
ATOM 1877 C C . ARG A 1 266 ? 7.254 4.25 -18.281 1 91.88 266 ARG A C 1
ATOM 1879 O O . ARG A 1 266 ? 6.793 4.348 -19.422 1 91.88 266 ARG A O 1
ATOM 1886 N N . THR A 1 267 ? 7.285 3.104 -17.688 1 86.19 267 THR A N 1
ATOM 1887 C CA . THR A 1 267 ? 6.855 1.875 -18.344 1 86.19 267 THR A CA 1
ATOM 1888 C C . THR A 1 267 ? 5.352 1.665 -18.156 1 86.19 267 THR A C 1
ATOM 1890 O O . THR A 1 267 ? 4.777 0.74 -18.734 1 86.19 267 THR A O 1
ATOM 1893 N N . ARG A 1 268 ? 4.742 2.473 -17.375 1 87.31 268 ARG A N 1
ATOM 1894 C CA . ARG A 1 268 ? 3.299 2.402 -17.188 1 87.31 268 ARG A CA 1
ATOM 1895 C C . ARG A 1 268 ? 2.566 3.291 -18.188 1 87.31 268 ARG A C 1
ATOM 1897 O O . ARG A 1 268 ? 2.889 4.473 -18.328 1 87.31 268 ARG A O 1
ATOM 1904 N N . PRO A 1 269 ? 1.61 2.74 -18.828 1 82.38 269 PRO A N 1
ATOM 1905 C CA . PRO A 1 269 ? 0.901 3.527 -19.844 1 82.38 269 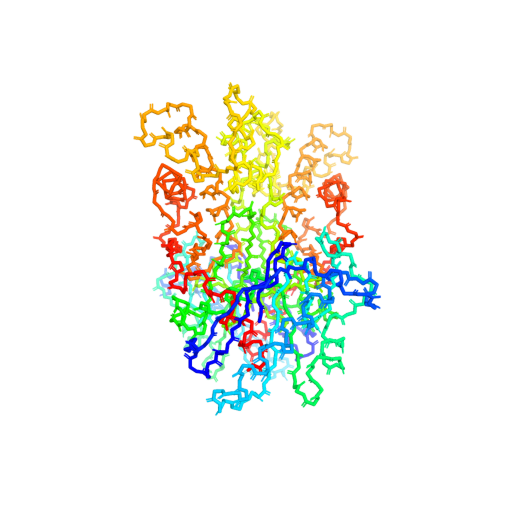PRO A CA 1
ATOM 1906 C C . PRO A 1 269 ? 0.196 4.746 -19.25 1 82.38 269 PRO A C 1
ATOM 1908 O O . PRO A 1 269 ? 0.185 5.816 -19.859 1 82.38 269 PRO A O 1
ATOM 1911 N N . GLU A 1 270 ? -0.408 4.637 -18.109 1 89.62 270 GLU A N 1
ATOM 1912 C CA . GLU A 1 270 ? -1.139 5.723 -17.469 1 89.62 270 GLU A CA 1
ATOM 1913 C C . GLU A 1 270 ? -0.838 5.773 -15.969 1 89.62 270 GLU A C 1
ATOM 1915 O O . GLU A 1 270 ? -1.667 5.371 -15.148 1 89.62 270 GLU A O 1
ATOM 1920 N N . PRO A 1 271 ? 0.319 6.348 -15.672 1 94.38 271 PRO A N 1
ATOM 1921 C CA . PRO A 1 271 ? 0.624 6.449 -14.242 1 94.38 271 PRO A CA 1
ATOM 1922 C C . PRO A 1 271 ? -0.334 7.375 -13.5 1 94.38 271 PRO A C 1
ATOM 1924 O O . PRO A 1 271 ? -0.859 8.328 -14.086 1 94.38 271 PRO A O 1
ATOM 1927 N N . PRO A 1 272 ? -0.645 7.07 -12.188 1 97.06 272 PRO A N 1
ATOM 1928 C CA . PRO A 1 272 ? -1.476 8 -11.422 1 97.06 272 PRO A CA 1
ATOM 1929 C C . PRO A 1 272 ? -0.945 9.43 -11.453 1 97.06 272 PRO A C 1
ATOM 1931 O O . PRO A 1 272 ? 0.26 9.648 -11.312 1 97.06 272 PRO A O 1
ATOM 1934 N N . PRO A 1 273 ? -1.792 10.375 -11.703 1 97.75 273 PRO A N 1
ATOM 1935 C CA . PRO A 1 273 ? -1.321 11.758 -11.711 1 97.75 273 PRO A CA 1
ATOM 1936 C C . PRO A 1 273 ? -0.954 12.266 -10.312 1 97.75 273 PRO A C 1
ATOM 1938 O O . PRO A 1 273 ? -1.516 11.797 -9.32 1 97.75 273 PRO A O 1
ATOM 1941 N N . LEU A 1 274 ? 0.012 13.172 -10.273 1 98.12 274 LEU A N 1
ATOM 1942 C CA . LEU A 1 274 ? 0.291 13.945 -9.07 1 98.12 274 LEU A CA 1
ATOM 1943 C C . LEU A 1 274 ? -0.652 15.133 -8.961 1 98.12 274 LEU A C 1
ATOM 1945 O O . LEU A 1 274 ? -0.76 15.938 -9.891 1 98.12 274 LEU A O 1
ATOM 1949 N N . ARG A 1 275 ? -1.364 15.219 -7.848 1 98 275 ARG A N 1
ATOM 1950 C CA . ARG A 1 275 ? -2.289 16.328 -7.605 1 98 275 ARG A CA 1
ATOM 1951 C C . ARG A 1 275 ? -1.948 17.047 -6.309 1 98 275 ARG A C 1
ATOM 1953 O O . ARG A 1 275 ? -1.389 16.453 -5.387 1 98 275 ARG A O 1
ATOM 1960 N N . ARG A 1 276 ? -2.293 18.328 -6.258 1 97.88 276 ARG A N 1
ATOM 1961 C CA . ARG A 1 276 ? -2.104 19.125 -5.047 1 97.88 276 ARG A CA 1
ATOM 1962 C C . ARG A 1 276 ? -3.355 19.109 -4.172 1 97.88 276 ARG A C 1
ATOM 1964 O O . ARG A 1 276 ? -4.473 19.203 -4.684 1 97.88 276 ARG A O 1
ATOM 1971 N N . ALA A 1 277 ? -3.141 18.891 -2.893 1 98.12 277 ALA A N 1
ATOM 1972 C CA . ALA A 1 277 ? -4.25 19.062 -1.957 1 98.12 277 ALA A CA 1
ATOM 1973 C C . ALA A 1 277 ? -4.832 20.469 -2.045 1 98.12 277 ALA A C 1
ATOM 1975 O O . ALA A 1 277 ? -4.125 21.422 -2.381 1 98.12 277 ALA A O 1
ATOM 1976 N N . THR A 1 278 ? -6.117 20.609 -1.723 1 97.62 278 THR A N 1
ATOM 1977 C CA . THR A 1 278 ? -6.758 21.891 -2.02 1 97.62 278 THR A CA 1
ATOM 1978 C C . THR A 1 278 ? -7.305 22.531 -0.748 1 97.62 278 THR A C 1
ATOM 1980 O O . THR A 1 278 ? -7.691 23.703 -0.752 1 97.62 278 THR A O 1
ATOM 1983 N N . LEU A 1 279 ? -7.32 21.844 0.365 1 96.69 279 LEU A N 1
ATOM 1984 C CA . LEU A 1 279 ? -7.93 22.391 1.572 1 96.69 279 LEU A CA 1
ATOM 1985 C C . LEU A 1 279 ? -6.926 23.219 2.359 1 96.69 279 LEU A C 1
ATOM 1987 O O . LEU A 1 279 ? -7.293 23.891 3.326 1 96.69 279 LEU A O 1
ATOM 1991 N N . GLY A 1 280 ? -5.672 23.109 2.018 1 93.12 280 GLY A N 1
ATOM 1992 C CA . GLY A 1 280 ? -4.648 23.922 2.662 1 93.12 280 GLY A CA 1
ATOM 1993 C C . GLY A 1 280 ? -4.422 23.547 4.113 1 93.12 280 GLY A C 1
ATOM 1994 O O . GLY A 1 280 ? -4.465 22.359 4.473 1 93.12 280 GLY A O 1
ATOM 1995 N N . PRO A 1 281 ? -4.066 24.562 4.941 1 90.94 281 PRO A N 1
ATOM 1996 C CA . PRO A 1 281 ? -3.684 24.312 6.328 1 90.94 281 PRO A CA 1
ATOM 1997 C C . PRO A 1 281 ? -4.84 23.766 7.172 1 90.94 281 PRO A C 1
ATOM 1999 O O . PRO A 1 281 ? -4.625 23.281 8.281 1 90.94 281 PRO A O 1
ATOM 2002 N N . ASP A 1 282 ? -6 23.828 6.617 1 94.88 282 ASP A N 1
ATOM 2003 C CA . ASP A 1 282 ? -7.164 23.453 7.414 1 94.88 282 ASP A CA 1
ATOM 2004 C C . ASP A 1 282 ? -7.594 22.016 7.109 1 94.88 282 ASP A C 1
ATOM 2006 O O . ASP A 1 282 ? -8.586 21.531 7.656 1 94.88 282 ASP A O 1
ATOM 2010 N N . ALA A 1 283 ? -6.883 21.328 6.242 1 95.94 283 ALA A N 1
ATOM 2011 C CA . ALA A 1 283 ? -7.25 19.969 5.852 1 95.94 283 ALA A CA 1
ATOM 2012 C C . ALA A 1 283 ? -7.414 19.078 7.078 1 95.94 283 ALA A C 1
ATOM 2014 O O . ALA A 1 283 ? -8.391 18.328 7.184 1 95.94 283 ALA A O 1
ATOM 2015 N N . GLY A 1 284 ? -6.453 19.156 7.977 1 95.94 284 GLY A N 1
ATOM 2016 C CA . GLY A 1 284 ? -6.512 18.359 9.188 1 95.94 284 GLY A CA 1
ATOM 2017 C C . GLY A 1 284 ? -7.734 18.656 10.039 1 95.94 284 GLY A C 1
ATOM 2018 O O . GLY A 1 284 ? -8.375 17.734 10.555 1 95.94 284 GLY A O 1
ATOM 2019 N N . LEU A 1 285 ? -8.047 19.922 10.18 1 95.62 285 LEU A N 1
ATOM 2020 C CA . LEU A 1 285 ? -9.195 20.359 10.961 1 95.62 285 LEU A CA 1
ATOM 2021 C C . LEU A 1 285 ? -10.5 19.875 10.344 1 95.62 285 LEU A C 1
ATOM 2023 O O . LEU A 1 285 ? -11.367 19.344 11.047 1 95.62 285 LEU A O 1
ATOM 2027 N N . ILE A 1 286 ? -10.578 20.078 9.109 1 97.19 286 ILE A N 1
ATOM 2028 C CA . ILE A 1 286 ? -11.781 19.688 8.367 1 97.19 286 ILE A CA 1
ATOM 2029 C C . ILE A 1 286 ? -11.938 18.172 8.406 1 97.19 286 ILE A C 1
ATOM 2031 O O . ILE A 1 286 ? -13.031 17.656 8.617 1 97.19 286 ILE A O 1
ATOM 2035 N N . GLY A 1 287 ? -10.836 17.453 8.242 1 97.94 287 GLY A N 1
ATOM 2036 C CA . GLY A 1 287 ? -10.852 16 8.305 1 97.94 287 GLY A CA 1
ATOM 2037 C C . GLY A 1 287 ? -11.195 15.477 9.688 1 97.94 287 GLY A C 1
ATOM 2038 O O . GLY A 1 287 ? -11.898 14.469 9.812 1 97.94 287 GLY A O 1
ATOM 2039 N N . ALA A 1 288 ? -10.664 16.125 10.719 1 97.31 288 ALA A N 1
ATOM 2040 C CA . ALA A 1 288 ? -10.984 15.719 12.086 1 97.31 288 ALA A CA 1
ATOM 2041 C C . ALA A 1 288 ? -12.484 15.82 12.352 1 97.31 288 ALA A C 1
ATOM 2043 O O . ALA A 1 288 ? -13.07 14.93 12.977 1 97.31 288 ALA A O 1
ATOM 2044 N N . ALA A 1 289 ? -13.094 16.844 11.867 1 96.69 289 ALA A N 1
ATOM 2045 C CA . ALA A 1 289 ? -14.531 17.031 12.023 1 96.69 289 ALA A CA 1
ATOM 2046 C C . ALA A 1 289 ? -15.32 15.93 11.305 1 96.69 289 ALA A C 1
ATOM 2048 O O . ALA A 1 289 ? -16.422 15.578 11.719 1 96.69 289 ALA A O 1
ATOM 2049 N N . ALA A 1 290 ? -14.734 15.406 10.312 1 95.56 290 ALA A N 1
ATOM 2050 C CA . ALA A 1 290 ? -15.414 14.422 9.477 1 95.56 290 ALA A CA 1
ATOM 2051 C C . ALA A 1 290 ? -15.273 13.023 10.062 1 95.56 290 ALA A C 1
ATOM 2053 O O . ALA A 1 290 ? -15.898 12.07 9.57 1 95.56 290 ALA A O 1
ATOM 2054 N N . LEU A 1 291 ? -14.461 12.844 11.078 1 94.44 291 LEU A N 1
ATOM 2055 C CA . LEU A 1 291 ? -14.25 11.531 11.688 1 94.44 291 LEU A CA 1
ATOM 2056 C C . LEU A 1 291 ? -15.562 10.961 12.227 1 94.44 291 LEU A C 1
ATOM 2058 O O . LEU A 1 291 ? -15.75 9.75 12.258 1 94.44 291 LEU A O 1
ATOM 2062 N N . CYS A 1 292 ? -16.453 11.844 12.688 1 84.25 292 CYS A N 1
ATOM 2063 C CA . CYS A 1 292 ? -17.672 11.406 13.359 1 84.25 292 CYS A CA 1
ATOM 2064 C C . CYS A 1 292 ? -18.828 11.273 12.367 1 84.25 292 CYS A C 1
ATOM 2066 O O . CYS A 1 292 ? -19.953 10.992 12.758 1 84.25 292 CYS A O 1
ATOM 2068 N N . SER A 1 293 ? -18.594 11.492 11.141 1 77.06 293 SER A N 1
ATOM 2069 C CA . SER A 1 293 ? -19.656 11.406 10.141 1 77.06 293 SER A CA 1
ATOM 2070 C C . SER A 1 293 ? -19.641 10.055 9.445 1 77.06 293 SER A C 1
ATOM 2072 O O . SER A 1 293 ? -18.609 9.383 9.391 1 77.06 293 SER A O 1
ATOM 2074 N N . MET B 1 1 ? -11.211 -21.469 -12.906 1 96 1 MET B N 1
ATOM 2075 C CA . MET B 1 1 ? -10.055 -21.797 -13.727 1 96 1 MET B CA 1
ATOM 2076 C C . MET B 1 1 ? -8.867 -20.906 -13.406 1 96 1 MET B C 1
ATOM 2078 O O . MET B 1 1 ? -9.047 -19.719 -13.125 1 96 1 MET B O 1
ATOM 2082 N N . ASP B 1 2 ? -7.75 -21.422 -13.305 1 95.38 2 ASP B N 1
ATOM 2083 C CA . ASP B 1 2 ? -6.465 -20.75 -13.188 1 95.38 2 ASP B CA 1
ATOM 2084 C C . ASP B 1 2 ? -5.668 -20.844 -14.484 1 95.38 2 ASP B C 1
ATOM 2086 O O . ASP B 1 2 ? -5.074 -21.875 -14.781 1 95.38 2 ASP B O 1
ATOM 2090 N N . VAL B 1 3 ? -5.672 -19.734 -15.211 1 90.94 3 VAL B N 1
ATOM 2091 C CA . VAL B 1 3 ? -5.164 -19.734 -16.578 1 90.94 3 VAL B CA 1
ATOM 2092 C C . VAL B 1 3 ? -3.688 -19.344 -16.578 1 90.94 3 VAL B C 1
ATOM 2094 O O . VAL B 1 3 ? -3.314 -18.281 -16.078 1 90.94 3 VAL B O 1
ATOM 2097 N N . GLY B 1 4 ? -2.869 -20.266 -17.031 1 86.06 4 GLY B N 1
ATOM 2098 C CA . GLY B 1 4 ? -1.45 -20 -17.203 1 86.06 4 GLY B CA 1
ATOM 2099 C C . GLY B 1 4 ? -1.04 -19.891 -18.656 1 86.06 4 GLY B C 1
ATOM 2100 O O . GLY B 1 4 ? -1.856 -20.109 -19.562 1 86.06 4 GLY B O 1
ATOM 2101 N N . GLY B 1 5 ? 0.172 -19.547 -18.875 1 78.69 5 GLY B N 1
ATOM 2102 C CA . GLY B 1 5 ? 0.682 -19.406 -20.234 1 78.69 5 GLY B CA 1
ATOM 2103 C C . GLY B 1 5 ? 0.711 -20.719 -21 1 78.69 5 GLY B C 1
ATOM 2104 O O . GLY B 1 5 ? 0.511 -20.734 -22.219 1 78.69 5 GLY B O 1
ATOM 2105 N N . THR B 1 6 ? 0.928 -21.875 -20.328 1 77.44 6 THR B N 1
ATOM 2106 C CA . THR B 1 6 ? 1.089 -23.156 -21.016 1 77.44 6 THR B CA 1
ATOM 2107 C C . THR B 1 6 ? -0.029 -24.109 -20.609 1 77.44 6 THR B C 1
ATOM 2109 O O . THR B 1 6 ? -0.411 -24.984 -21.406 1 77.44 6 THR B O 1
ATOM 2112 N N . LYS B 1 7 ? -0.48 -23.938 -19.438 1 87.62 7 LYS B N 1
ATOM 2113 C CA . LYS B 1 7 ? -1.501 -24.844 -18.938 1 87.62 7 LYS B CA 1
ATOM 2114 C C . LYS B 1 7 ? -2.609 -24.094 -18.203 1 87.62 7 LYS B C 1
ATOM 2116 O O . LYS B 1 7 ? -2.385 -23 -17.688 1 87.62 7 LYS B O 1
ATOM 2121 N N . ILE B 1 8 ? -3.74 -24.703 -18.203 1 92.81 8 ILE B N 1
ATOM 2122 C CA . ILE B 1 8 ? -4.902 -24.203 -17.469 1 92.81 8 ILE B CA 1
ATOM 2123 C C . ILE B 1 8 ? -5.344 -25.25 -16.438 1 92.81 8 ILE B C 1
ATOM 2125 O O . ILE B 1 8 ? -5.621 -26.391 -16.781 1 92.81 8 ILE B O 1
ATOM 2129 N N . ALA B 1 9 ? -5.297 -24.859 -15.18 1 95.62 9 ALA B N 1
ATOM 2130 C CA . ALA B 1 9 ? -5.941 -25.672 -14.148 1 95.62 9 ALA B CA 1
ATOM 2131 C C . ALA B 1 9 ? -7.43 -25.359 -14.047 1 95.62 9 ALA B C 1
ATOM 2133 O O . ALA B 1 9 ? -7.809 -24.203 -13.859 1 95.62 9 ALA B O 1
ATOM 2134 N N . ALA B 1 10 ? -8.242 -26.375 -14.227 1 96.69 10 ALA B N 1
ATOM 2135 C CA . ALA B 1 10 ? -9.695 -26.234 -14.141 1 96.69 10 ALA B CA 1
ATOM 2136 C C . ALA B 1 10 ? -10.266 -27.109 -13.039 1 96.69 10 ALA B C 1
ATOM 2138 O O . ALA B 1 10 ? -9.875 -28.266 -12.891 1 96.69 10 ALA B O 1
ATOM 2139 N N . GLY B 1 11 ? -11.195 -26.516 -12.234 1 97.56 11 GLY B N 1
ATOM 2140 C CA . GLY B 1 11 ? -11.734 -27.297 -11.133 1 97.56 11 GLY B CA 1
ATOM 2141 C C . GLY B 1 11 ? -13.172 -26.922 -10.789 1 97.56 11 GLY B C 1
ATOM 2142 O O . GLY B 1 11 ? -13.617 -25.812 -11.094 1 97.56 11 GLY B O 1
ATOM 2143 N N . LEU B 1 12 ? -13.93 -27.969 -10.305 1 97.88 12 LEU B N 1
ATOM 2144 C CA . LEU B 1 12 ? -15.227 -27.75 -9.664 1 97.88 12 LEU B CA 1
ATOM 2145 C C . LEU B 1 12 ? -15.055 -27.547 -8.164 1 97.88 12 LEU B C 1
ATOM 2147 O O . LEU B 1 12 ? -14.5 -28.406 -7.469 1 97.88 12 LEU B O 1
ATOM 2151 N N . VAL B 1 13 ? -15.461 -26.359 -7.738 1 97.75 13 VAL B N 1
ATOM 2152 C CA . VAL B 1 13 ? -15.258 -26 -6.336 1 97.75 13 VAL B CA 1
ATOM 2153 C C . VAL B 1 13 ? -16.609 -25.766 -5.656 1 97.75 13 VAL B C 1
ATOM 2155 O O . VAL B 1 13 ? -17.438 -25.016 -6.152 1 97.75 13 VAL B O 1
ATOM 2158 N N . ALA B 1 14 ? -16.812 -26.406 -4.488 1 97.12 14 ALA B N 1
ATOM 2159 C CA . ALA B 1 14 ? -18.031 -26.203 -3.711 1 97.12 14 ALA B CA 1
ATOM 2160 C C . ALA B 1 14 ? -18.016 -24.844 -2.994 1 97.12 14 ALA B C 1
ATOM 2162 O O . ALA B 1 14 ? -16.969 -24.188 -2.926 1 97.12 14 ALA B O 1
ATOM 2163 N N . ALA B 1 15 ? -19.156 -24.453 -2.451 1 94.94 15 ALA B N 1
ATOM 2164 C CA . ALA B 1 15 ? -19.312 -23.141 -1.814 1 94.94 15 ALA B CA 1
ATOM 2165 C C . ALA B 1 15 ? -18.391 -23 -0.613 1 94.94 15 ALA B C 1
ATOM 2167 O O . ALA B 1 15 ? -17.953 -21.906 -0.282 1 94.94 15 ALA B O 1
ATOM 2168 N N . ASP B 1 16 ? -17.984 -24.078 -0.018 1 95.31 16 ASP B N 1
ATOM 2169 C CA . ASP B 1 16 ? -17.172 -24.031 1.187 1 95.31 16 ASP B CA 1
ATOM 2170 C C . ASP B 1 16 ? -15.68 -24.094 0.84 1 95.31 16 ASP B C 1
ATOM 2172 O O . ASP B 1 16 ? -14.836 -24.203 1.731 1 95.31 16 ASP B O 1
ATOM 2176 N N . GLY B 1 17 ? -15.398 -24.156 -0.462 1 95.62 17 GLY B N 1
ATOM 2177 C CA . GLY B 1 17 ? -14.008 -24.125 -0.893 1 95.62 17 GLY B CA 1
ATOM 2178 C C . GLY B 1 17 ? -13.461 -25.5 -1.21 1 95.62 17 GLY B C 1
ATOM 2179 O O . GLY B 1 17 ? -12.32 -25.641 -1.664 1 95.62 17 GLY B O 1
ATOM 2180 N N . THR B 1 18 ? -14.25 -26.547 -1.075 1 96.81 18 THR B N 1
ATOM 2181 C CA . THR B 1 18 ? -13.797 -27.906 -1.35 1 96.81 18 THR B CA 1
ATOM 2182 C C . THR B 1 18 ? -13.656 -28.141 -2.852 1 96.81 18 THR B C 1
ATOM 2184 O O . THR B 1 18 ? -14.586 -27.844 -3.615 1 96.81 18 THR B O 1
ATOM 2187 N N . LEU B 1 19 ? -12.555 -28.609 -3.27 1 96.81 19 LEU B N 1
ATOM 2188 C CA . LEU B 1 19 ? -12.32 -28.984 -4.664 1 96.81 19 LEU B CA 1
ATOM 2189 C C . LEU B 1 19 ? -12.922 -30.344 -4.973 1 96.81 19 LEU B C 1
ATOM 2191 O O . LEU B 1 19 ? -12.445 -31.359 -4.465 1 96.81 19 LEU B O 1
A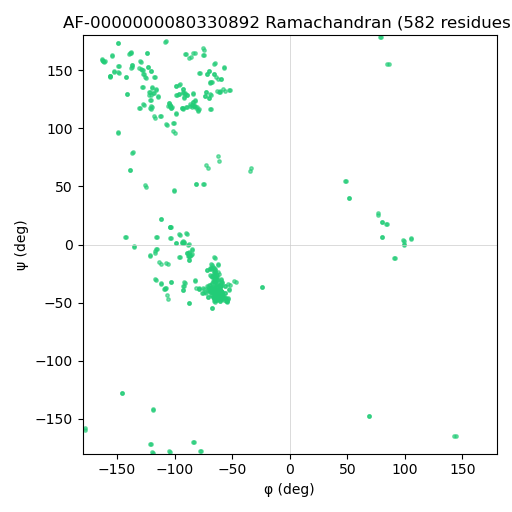TOM 2195 N N . LEU B 1 20 ? -13.891 -30.406 -5.812 1 97.44 20 LEU B N 1
ATOM 2196 C CA . LEU B 1 20 ? -14.641 -31.625 -6.109 1 97.44 20 LEU B CA 1
ATOM 2197 C C . LEU B 1 20 ? -14.016 -32.375 -7.285 1 97.44 20 LEU B C 1
ATOM 2199 O O . LEU B 1 20 ? -14.133 -33.594 -7.379 1 97.44 20 LEU B O 1
ATOM 2203 N N . HIS B 1 21 ? -13.469 -31.625 -8.18 1 97.31 21 HIS B N 1
ATOM 2204 C CA . HIS B 1 21 ? -12.906 -32.156 -9.422 1 97.31 21 HIS B CA 1
ATOM 2205 C C . HIS B 1 21 ? -11.844 -31.203 -9.984 1 97.31 21 HIS B C 1
ATOM 2207 O O . HIS B 1 21 ? -11.945 -29.984 -9.836 1 97.31 21 HIS B O 1
ATOM 2213 N N . ARG B 1 22 ? -10.836 -31.797 -10.562 1 96.5 22 ARG B N 1
ATOM 2214 C CA . ARG B 1 22 ? -9.742 -31.016 -11.125 1 96.5 22 ARG B CA 1
ATOM 2215 C C . ARG B 1 22 ? -9.242 -31.641 -12.422 1 96.5 22 ARG B C 1
ATOM 2217 O O . ARG B 1 22 ? -9.164 -32.844 -12.547 1 96.5 22 ARG B O 1
ATOM 2224 N N . ARG B 1 23 ? -8.875 -30.766 -13.336 1 94.38 23 ARG B N 1
ATOM 2225 C CA . ARG B 1 23 ? -8.227 -31.188 -14.57 1 94.38 23 ARG B CA 1
ATOM 2226 C C . ARG B 1 23 ? -7.246 -30.125 -15.062 1 94.38 23 ARG B C 1
ATOM 2228 O O . ARG B 1 23 ? -7.34 -28.969 -14.68 1 94.38 23 ARG B O 1
ATOM 2235 N N . GLU B 1 24 ? -6.336 -30.562 -15.742 1 93.88 24 GLU B N 1
ATOM 2236 C CA . GLU B 1 24 ? -5.371 -29.672 -16.391 1 93.88 24 GLU B CA 1
ATOM 2237 C C . GLU B 1 24 ? -5.453 -29.781 -17.906 1 93.88 24 GLU B C 1
ATOM 2239 O O . GLU B 1 24 ? -5.57 -30.891 -18.453 1 93.88 24 GLU B O 1
ATOM 2244 N N . LEU B 1 25 ? -5.496 -28.641 -18.578 1 92.06 25 LEU B N 1
ATOM 2245 C CA . LEU B 1 25 ? -5.578 -28.578 -20.031 1 92.06 25 LEU B CA 1
ATOM 2246 C C . LEU B 1 25 ? -4.512 -27.641 -20.594 1 92.06 25 LEU B C 1
ATOM 2248 O O . LEU B 1 25 ? -4.102 -26.688 -19.922 1 92.06 25 LEU B O 1
ATOM 2252 N N . PRO B 1 26 ? -4.055 -27.891 -21.812 1 87.25 26 PRO B N 1
ATOM 2253 C CA . PRO B 1 26 ? -3.117 -26.953 -22.438 1 87.25 26 PRO B CA 1
ATOM 2254 C C . PRO B 1 26 ? -3.768 -25.625 -22.797 1 87.25 26 PRO B C 1
ATOM 2256 O O . PRO B 1 26 ? -4.934 -25.594 -23.203 1 87.25 26 PRO B O 1
ATOM 2259 N N . THR B 1 27 ? -3.014 -24.5 -22.562 1 81.19 27 THR B N 1
ATOM 2260 C CA . THR B 1 27 ? -3.52 -23.172 -22.922 1 81.19 27 THR B CA 1
ATOM 2261 C C . THR B 1 27 ? -3.633 -23.016 -24.438 1 81.19 27 THR B C 1
ATOM 2263 O O . THR B 1 27 ? -4.586 -22.422 -24.938 1 81.19 27 THR B O 1
ATOM 2266 N N . ASP B 1 28 ? -2.367 -23.297 -25.219 1 68.56 28 ASP B N 1
ATOM 2267 C CA . ASP B 1 28 ? -2.297 -23.156 -26.672 1 68.56 28 ASP B CA 1
ATOM 2268 C C . ASP B 1 28 ? -3.094 -24.266 -27.375 1 68.56 28 ASP B C 1
ATOM 2270 O O . ASP B 1 28 ? -2.752 -25.438 -27.281 1 68.56 28 ASP B O 1
ATOM 2274 N N . ALA B 1 29 ? -4.344 -24.266 -27.219 1 58.19 29 ALA B N 1
ATOM 2275 C CA . ALA B 1 29 ? -5 -25.25 -28.078 1 58.19 29 ALA B CA 1
ATOM 2276 C C . ALA B 1 29 ? -5.586 -24.594 -29.328 1 58.19 29 ALA B C 1
ATOM 2278 O O . ALA B 1 29 ? -6.328 -23.625 -29.234 1 58.19 29 ALA B O 1
ATOM 2279 N N . ALA B 1 30 ? -4.723 -24.672 -30.438 1 48.5 30 ALA B N 1
ATOM 2280 C CA . ALA B 1 30 ? -5.164 -24.25 -31.766 1 48.5 30 ALA B CA 1
ATOM 2281 C C . ALA B 1 30 ? -6.648 -24.531 -31.969 1 48.5 30 ALA B C 1
ATOM 2283 O O . ALA B 1 30 ? -7.094 -25.672 -31.781 1 48.5 30 ALA B O 1
ATOM 2284 N N . ASP B 1 31 ? -7.457 -23.891 -31.25 1 45.22 31 ASP B N 1
ATOM 2285 C CA . ASP B 1 31 ? -8.766 -24.125 -31.859 1 45.22 31 ASP B CA 1
ATOM 2286 C C . ASP B 1 31 ? -9.039 -23.141 -33 1 45.22 31 ASP B C 1
ATOM 2288 O O . ASP B 1 31 ? -8.57 -22 -32.938 1 45.22 31 ASP B O 1
ATOM 2292 N N . GLY B 1 32 ? -9.219 -23.609 -34.062 1 43.94 32 GLY B N 1
ATOM 2293 C CA . GLY B 1 32 ? -9.469 -23.094 -35.406 1 43.94 32 GLY B CA 1
ATOM 2294 C C . GLY B 1 32 ? -10.078 -21.703 -35.406 1 43.94 32 GLY B C 1
ATOM 2295 O O . GLY B 1 32 ? -10.164 -21.047 -36.438 1 43.94 32 GLY B O 1
ATOM 2296 N N . GLY B 1 33 ? -10.961 -21.391 -34.438 1 44 33 GLY B N 1
ATOM 2297 C CA . GLY B 1 33 ? -11.836 -20.25 -34.688 1 44 33 GLY B CA 1
ATOM 2298 C C . GLY B 1 33 ? -11.453 -19.031 -33.906 1 44 33 GLY B C 1
ATOM 2299 O O . GLY B 1 33 ? -11.906 -17.922 -34.188 1 44 33 GLY B O 1
ATOM 2300 N N . LEU B 1 34 ? -11.164 -19.109 -32.562 1 50 34 LEU B N 1
ATOM 2301 C CA . LEU B 1 34 ? -10.938 -17.875 -31.844 1 50 34 LEU B CA 1
ATOM 2302 C C . LEU B 1 34 ? -9.531 -17.344 -32.094 1 50 34 LEU B C 1
ATOM 2304 O O . LEU B 1 34 ? -8.57 -18.109 -32.094 1 50 34 LEU B O 1
ATOM 2308 N N . ARG B 1 35 ? -9.5 -16.203 -32.688 1 55.97 35 ARG B N 1
ATOM 2309 C CA . ARG B 1 35 ? -8.266 -15.547 -33.094 1 55.97 35 ARG B CA 1
ATOM 2310 C C . ARG B 1 35 ? -7.238 -15.57 -31.953 1 55.97 35 ARG B C 1
ATOM 2312 O O . ARG B 1 35 ? -6.035 -15.68 -32.219 1 55.97 35 ARG B O 1
ATOM 2319 N N . ASP B 1 36 ? -7.766 -15.516 -30.547 1 66.25 36 ASP B N 1
ATOM 2320 C CA . ASP B 1 36 ? -6.793 -15.469 -29.469 1 66.25 36 ASP B CA 1
ATOM 2321 C C . ASP B 1 36 ? -6.609 -16.844 -28.828 1 66.25 36 ASP B C 1
ATOM 2323 O O . ASP B 1 36 ? -7.531 -17.375 -28.203 1 66.25 36 ASP B O 1
ATOM 2327 N N . PRO B 1 37 ? -5.578 -17.531 -29.078 1 68.06 37 PRO B N 1
ATOM 2328 C CA . PRO B 1 37 ? -5.352 -18.906 -28.641 1 68.06 37 PRO B CA 1
ATOM 2329 C C . PRO B 1 37 ? -5.555 -19.078 -27.141 1 68.06 37 PRO B C 1
ATOM 2331 O O . PRO B 1 37 ? -6.059 -20.109 -26.688 1 68.06 37 PRO B O 1
ATOM 2334 N N . GLY B 1 38 ? -5.219 -18.109 -26.391 1 72.81 38 GLY B N 1
ATOM 2335 C CA . GLY B 1 38 ? -5.418 -18.203 -24.953 1 72.81 38 GLY B CA 1
ATOM 2336 C C . GLY B 1 38 ? -6.879 -18.234 -24.562 1 72.81 38 GLY B C 1
ATOM 2337 O O . GLY B 1 38 ? -7.281 -19.031 -23.703 1 72.81 38 GLY B O 1
ATOM 2338 N N . LEU B 1 39 ? -7.621 -17.453 -25.203 1 79 39 LEU B N 1
ATOM 2339 C CA . LEU B 1 39 ? -9.047 -17.406 -24.906 1 79 39 LEU B CA 1
ATOM 2340 C C . LEU B 1 39 ? -9.75 -18.672 -25.375 1 79 39 LEU B C 1
ATOM 2342 O O . LEU B 1 39 ? -10.656 -19.172 -24.703 1 79 39 LEU B O 1
ATOM 2346 N N . ALA B 1 40 ? -9.305 -19.109 -26.5 1 81.38 40 ALA B N 1
ATOM 2347 C CA . ALA B 1 40 ? -9.867 -20.359 -27.016 1 81.38 40 ALA B CA 1
ATOM 2348 C C . ALA B 1 40 ? -9.594 -21.516 -26.062 1 81.38 40 ALA B C 1
ATOM 2350 O O . ALA B 1 40 ? -10.477 -22.344 -25.797 1 81.38 40 ALA B O 1
ATOM 2351 N N . GLY B 1 41 ? -8.391 -21.547 -25.625 1 84.75 41 GLY B N 1
ATOM 2352 C CA . GLY B 1 41 ? -8.031 -22.578 -24.641 1 84.75 41 GLY B CA 1
ATOM 2353 C C . GLY B 1 41 ? -8.844 -22.484 -23.359 1 84.75 41 GLY B C 1
ATOM 2354 O O . GLY B 1 41 ? -9.258 -23.5 -22.812 1 84.75 41 GLY B O 1
ATOM 2355 N N . THR B 1 42 ? -9.078 -21.344 -22.953 1 89.12 42 THR B N 1
ATOM 2356 C CA . THR B 1 42 ? -9.844 -21.109 -21.734 1 89.12 42 THR B CA 1
ATOM 2357 C C . THR B 1 42 ? -11.297 -21.531 -21.938 1 89.12 42 THR B C 1
ATOM 2359 O O . THR B 1 42 ? -11.891 -22.156 -21.047 1 89.12 42 THR B O 1
ATOM 2362 N N . ALA B 1 43 ? -11.828 -21.188 -23.047 1 89 43 ALA B N 1
ATOM 2363 C CA . ALA B 1 43 ? -13.203 -21.578 -23.359 1 89 43 ALA B CA 1
ATOM 2364 C C . ALA B 1 43 ? -13.336 -23.094 -23.422 1 89 43 ALA B C 1
ATOM 2366 O O . ALA B 1 43 ? -14.32 -23.656 -22.922 1 89 43 ALA B O 1
ATOM 2367 N N . ARG B 1 44 ? -12.414 -23.672 -24.016 1 89.81 44 ARG B N 1
ATOM 2368 C CA . ARG B 1 44 ? -12.398 -25.125 -24.094 1 89.81 44 ARG B CA 1
ATOM 2369 C C . ARG B 1 44 ? -12.352 -25.734 -22.688 1 89.81 44 ARG B C 1
ATOM 2371 O O . ARG B 1 44 ? -13.055 -26.703 -22.406 1 89.81 44 ARG B O 1
ATOM 2378 N N . ALA B 1 45 ? -11.508 -25.203 -21.906 1 92.56 45 ALA B N 1
ATOM 2379 C CA . ALA B 1 45 ? -11.398 -25.672 -20.531 1 92.56 45 ALA B CA 1
ATOM 2380 C C . ALA B 1 45 ? -12.719 -25.531 -19.797 1 92.56 45 ALA B C 1
ATOM 2382 O O . ALA B 1 45 ? -13.125 -26.422 -19.047 1 92.56 45 ALA B O 1
ATOM 2383 N N . ALA B 1 46 ? -13.359 -24.469 -20.016 1 94.06 46 ALA B N 1
ATOM 2384 C CA . ALA B 1 46 ? -14.648 -24.219 -19.391 1 94.06 46 ALA B CA 1
ATOM 2385 C C . ALA B 1 46 ? -15.688 -25.25 -19.828 1 94.06 46 ALA B C 1
ATOM 2387 O O . ALA B 1 46 ? -16.406 -25.812 -18.984 1 94.06 46 ALA B O 1
ATOM 2388 N N . ARG B 1 47 ? -15.758 -25.5 -21.094 1 93.75 47 ARG B N 1
ATOM 2389 C CA . ARG B 1 47 ? -16.703 -26.469 -21.625 1 93.75 47 ARG B CA 1
ATOM 2390 C C . ARG B 1 47 ? -16.438 -27.875 -21.062 1 93.75 47 ARG B C 1
ATOM 2392 O O . ARG B 1 47 ? -17.359 -28.578 -20.688 1 93.75 47 ARG B O 1
ATOM 2399 N N . ALA B 1 48 ? -15.188 -28.141 -21.094 1 94.19 48 ALA B N 1
ATOM 2400 C CA . ALA B 1 48 ? -14.789 -29.453 -20.562 1 94.19 48 ALA B CA 1
ATOM 2401 C C . ALA B 1 48 ? -15.211 -29.594 -19.094 1 94.19 48 ALA B C 1
ATOM 2403 O O . ALA B 1 48 ? -15.68 -30.656 -18.688 1 94.19 48 ALA B O 1
ATOM 2404 N N . LEU B 1 49 ? -15.016 -28.594 -18.375 1 95.19 49 LEU B N 1
ATOM 2405 C CA . LEU B 1 49 ? -15.367 -28.609 -16.969 1 95.19 49 LEU B CA 1
ATOM 2406 C C . LEU B 1 49 ? -16.875 -28.734 -16.781 1 95.19 49 LEU B C 1
ATOM 2408 O O . LEU B 1 49 ? -17.344 -29.438 -15.875 1 95.19 49 LEU B O 1
ATOM 2412 N N . LEU B 1 50 ? -17.625 -28.078 -17.547 1 95.81 50 LEU B N 1
ATOM 2413 C CA . LEU B 1 50 ? -19.094 -28.141 -17.469 1 95.81 50 LEU B CA 1
ATOM 2414 C C . LEU B 1 50 ? -19.578 -29.547 -17.844 1 95.81 50 LEU B C 1
ATOM 2416 O O . LEU B 1 50 ? -20.516 -30.062 -17.234 1 95.81 50 LEU B O 1
ATOM 2420 N N . ASP B 1 51 ? -18.922 -30.109 -18.812 1 96.19 51 ASP B N 1
ATOM 2421 C CA . ASP B 1 51 ? -19.234 -31.484 -19.156 1 96.19 51 ASP B CA 1
ATOM 2422 C C . ASP B 1 51 ? -18.953 -32.406 -17.984 1 96.19 51 ASP B C 1
ATOM 2424 O O . ASP B 1 51 ? -19.766 -33.312 -17.688 1 96.19 51 ASP B O 1
ATOM 2428 N N . ASP B 1 52 ? -17.812 -32.188 -17.359 1 96.69 52 ASP B N 1
ATOM 2429 C CA . ASP B 1 52 ? -17.453 -33 -16.188 1 96.69 52 ASP B CA 1
ATOM 2430 C C . ASP B 1 52 ? -18.5 -32.812 -15.086 1 96.69 52 ASP B C 1
ATOM 2432 O O . ASP B 1 52 ? -18.875 -33.781 -14.422 1 96.69 52 ASP B O 1
ATOM 2436 N N . ALA B 1 53 ? -18.906 -31.641 -14.875 1 96.94 53 ALA B N 1
ATOM 2437 C CA . ALA B 1 53 ? -19.906 -31.359 -13.852 1 96.94 53 ALA B CA 1
ATOM 2438 C C . ALA B 1 53 ? -21.203 -32.125 -14.117 1 96.94 53 ALA B C 1
ATOM 2440 O O . ALA B 1 53 ? -21.781 -32.719 -13.211 1 96.94 53 ALA B O 1
ATOM 2441 N N . ALA B 1 54 ? -21.625 -32.125 -15.367 1 96.62 54 ALA B N 1
ATOM 2442 C CA . ALA B 1 54 ? -22.844 -32.844 -15.758 1 96.62 54 ALA B CA 1
ATOM 2443 C C . ALA B 1 54 ? -22.703 -34.344 -15.492 1 96.62 54 ALA B C 1
ATOM 2445 O O . ALA B 1 54 ? -23.609 -34.969 -14.945 1 96.62 54 ALA B O 1
ATOM 2446 N N . ARG B 1 55 ? -21.578 -34.812 -15.867 1 97.38 55 ARG B N 1
ATOM 2447 C CA . ARG B 1 55 ? -21.328 -36.219 -15.688 1 97.38 55 ARG B CA 1
ATOM 2448 C C . ARG B 1 55 ? -21.328 -36.594 -14.211 1 97.38 55 ARG B C 1
ATOM 2450 O O . ARG B 1 55 ? -21.766 -37.688 -13.844 1 97.38 55 ARG B O 1
ATOM 2457 N N . LEU B 1 56 ? -20.875 -35.719 -13.398 1 97.12 56 LEU B N 1
ATOM 2458 C CA . LEU B 1 56 ? -20.734 -35.969 -11.969 1 97.12 56 LEU B CA 1
ATOM 2459 C C . LEU B 1 56 ? -22 -35.594 -11.219 1 97.12 56 LEU B C 1
ATOM 2461 O O . LEU B 1 56 ? -22.094 -35.781 -10.008 1 97.12 56 LEU B O 1
ATOM 2465 N N . GLY B 1 57 ? -22.922 -35 -11.883 1 97.31 57 GLY B N 1
ATOM 2466 C CA . GLY B 1 57 ? -24.172 -34.594 -11.273 1 97.31 57 GLY B CA 1
ATOM 2467 C C . GLY B 1 57 ? -24.031 -33.344 -10.422 1 97.31 57 GLY B C 1
ATOM 2468 O O . GLY B 1 57 ? -24.734 -33.156 -9.43 1 97.31 57 GLY B O 1
ATOM 2469 N N . VAL B 1 58 ? -23.078 -32.531 -10.742 1 96.69 58 VAL B N 1
ATOM 2470 C CA . VAL B 1 58 ? -22.828 -31.312 -10.008 1 96.69 58 VAL B CA 1
ATOM 2471 C C . VAL B 1 58 ? -23.469 -30.141 -10.75 1 96.69 58 VAL B C 1
ATOM 2473 O O . VAL B 1 58 ? -23.281 -29.984 -11.961 1 96.69 58 VAL B O 1
ATOM 2476 N N . THR B 1 59 ? -24.266 -29.328 -10.031 1 96.19 59 THR B N 1
ATOM 2477 C CA . THR B 1 59 ? -24.844 -28.125 -10.625 1 96.19 59 THR B CA 1
ATOM 2478 C C . THR B 1 59 ? -23.875 -26.938 -10.492 1 96.19 59 THR B C 1
ATOM 2480 O O . THR B 1 59 ? -23.516 -26.547 -9.375 1 96.19 59 THR B O 1
ATOM 2483 N N . VAL B 1 60 ? -23.484 -26.406 -11.602 1 96.81 60 VAL B N 1
ATOM 2484 C CA . VAL B 1 60 ? -22.594 -25.25 -11.609 1 96.81 60 VAL B CA 1
ATOM 2485 C C . VAL B 1 60 ? -23.422 -23.953 -11.57 1 96.81 60 VAL B C 1
ATOM 2487 O O . VAL B 1 60 ? -24.344 -23.781 -12.359 1 96.81 60 VAL B O 1
ATOM 2490 N N . THR B 1 61 ? -23.062 -23.062 -10.594 1 96.5 61 THR B N 1
ATOM 2491 C CA . THR B 1 61 ? -23.859 -21.859 -10.422 1 96.5 61 THR B CA 1
ATOM 2492 C C . THR B 1 61 ? -23.125 -20.641 -10.961 1 96.5 61 THR B C 1
ATOM 2494 O O . THR B 1 61 ? -23.734 -19.594 -11.188 1 96.5 61 THR B O 1
ATOM 2497 N N . ALA B 1 62 ? -21.844 -20.75 -11.164 1 96.81 62 ALA B N 1
ATOM 2498 C CA . ALA B 1 62 ? -21.031 -19.656 -11.688 1 96.81 62 ALA B CA 1
ATOM 2499 C C . ALA B 1 62 ? -19.688 -20.172 -12.219 1 96.81 62 ALA B C 1
ATOM 2501 O O . ALA B 1 62 ? -19.281 -21.281 -11.914 1 96.81 62 ALA B O 1
ATOM 2502 N N . LEU B 1 63 ? -19.078 -19.359 -13.07 1 96.44 63 LEU B N 1
ATOM 2503 C CA . LEU B 1 63 ? -17.75 -19.641 -13.609 1 96.44 63 LEU B CA 1
ATOM 2504 C C . LEU B 1 63 ? -16.781 -18.516 -13.273 1 96.44 63 LEU B C 1
ATOM 2506 O O . LEU B 1 63 ? -17.078 -17.344 -13.484 1 96.44 63 LEU B O 1
ATOM 2510 N N . GLY B 1 64 ? -15.68 -18.875 -12.625 1 96.81 64 GLY B N 1
ATOM 2511 C CA . GLY B 1 64 ? -14.594 -17.938 -12.344 1 96.81 64 GLY B CA 1
ATOM 2512 C C . GLY B 1 64 ? -13.297 -18.312 -13.023 1 96.81 64 GLY B C 1
ATOM 2513 O O . GLY B 1 64 ? -12.977 -19.5 -13.156 1 96.81 64 GLY B O 1
ATOM 2514 N N . ALA B 1 65 ? -12.539 -17.266 -13.461 1 95.06 65 ALA B N 1
ATOM 2515 C CA . ALA B 1 65 ? -11.25 -17.516 -14.094 1 95.06 65 ALA B CA 1
ATOM 2516 C C . ALA B 1 65 ? -10.211 -16.469 -13.672 1 95.06 65 ALA B C 1
ATOM 2518 O O . ALA B 1 65 ? -10.508 -15.273 -13.648 1 95.06 65 ALA B O 1
ATOM 2519 N N . GLY B 1 66 ? -9.062 -16.953 -13.242 1 94.69 66 GLY B N 1
ATOM 2520 C CA . GLY B 1 66 ? -7.91 -16.109 -12.984 1 94.69 66 GLY B CA 1
ATOM 2521 C C . GLY B 1 66 ? -6.91 -16.094 -14.117 1 94.69 66 GLY B C 1
ATOM 2522 O O . GLY B 1 66 ? -6.602 -17.125 -14.695 1 94.69 66 GLY B O 1
ATOM 2523 N N . PHE B 1 67 ? -6.426 -14.906 -14.445 1 91.06 67 PHE B N 1
ATOM 2524 C CA . PHE B 1 67 ? -5.5 -14.727 -15.562 1 91.06 67 PHE B CA 1
ATOM 2525 C C . PHE B 1 67 ? -4.184 -14.133 -15.078 1 91.06 67 PHE B C 1
ATOM 2527 O O . PHE B 1 67 ? -4.164 -13.336 -14.133 1 91.06 67 PHE B O 1
ATOM 2534 N N . PRO B 1 68 ? -3.086 -14.461 -15.742 1 88.81 68 PRO B N 1
ATOM 2535 C CA . PRO B 1 68 ? -1.8 -13.836 -15.43 1 88.81 68 PRO B CA 1
ATOM 2536 C C . PRO B 1 68 ? -1.639 -12.461 -16.078 1 88.81 68 PRO B C 1
ATOM 2538 O O . PRO B 1 68 ? -0.673 -12.227 -16.797 1 88.81 68 PRO B O 1
ATOM 2541 N N . GLU B 1 69 ? -2.684 -11.594 -15.836 1 87.75 69 GLU B N 1
ATOM 2542 C CA . GLU B 1 69 ? -2.773 -10.258 -16.406 1 87.75 69 GLU B CA 1
ATOM 2543 C C . GLU B 1 69 ? -3.287 -9.25 -15.367 1 87.75 69 GLU B C 1
ATOM 2545 O O . GLU B 1 69 ? -3.785 -9.641 -14.312 1 87.75 69 GLU B O 1
ATOM 2550 N N . TYR B 1 70 ? -3.064 -8.016 -15.75 1 90.31 70 TYR B N 1
ATOM 2551 C CA . TYR B 1 70 ? -3.773 -6.984 -15 1 90.31 70 TYR B CA 1
ATOM 2552 C C . TYR B 1 70 ? -5.266 -7.012 -15.305 1 90.31 70 TYR B C 1
ATOM 2554 O O . TYR B 1 70 ? -5.664 -7.043 -16.469 1 90.31 70 TYR B O 1
ATOM 2562 N N . VAL B 1 71 ? -6.047 -7.109 -14.258 1 90.75 71 VAL B N 1
ATOM 2563 C CA . VAL B 1 71 ? -7.504 -7.094 -14.352 1 90.75 71 VAL B CA 1
ATOM 2564 C C . VAL B 1 71 ? -8.07 -6.031 -13.414 1 90.75 71 VAL B C 1
ATOM 2566 O O . VAL B 1 71 ? -7.836 -6.078 -12.203 1 90.75 71 VAL B O 1
ATOM 2569 N N . ASP B 1 72 ? -8.766 -5.105 -13.938 1 87.56 72 ASP B N 1
ATOM 2570 C CA . ASP B 1 72 ? -9.266 -4.039 -13.07 1 87.56 72 ASP B CA 1
ATOM 2571 C C . ASP B 1 72 ? -10.477 -4.508 -12.266 1 87.56 72 ASP B C 1
ATOM 2573 O O . ASP B 1 72 ? -10.828 -5.688 -12.305 1 87.56 72 ASP B O 1
ATOM 2577 N N . ALA B 1 73 ? -11.039 -3.629 -11.492 1 82.25 73 ALA B N 1
ATOM 2578 C CA . ALA B 1 73 ? -12.094 -3.982 -10.547 1 82.25 73 ALA B CA 1
ATOM 2579 C C . ALA B 1 73 ? -13.359 -4.434 -11.281 1 82.25 73 ALA B C 1
ATOM 2581 O O . ALA B 1 73 ? -14.188 -5.152 -10.727 1 82.25 73 ALA B O 1
ATOM 2582 N N . ASP B 1 74 ? -13.492 -4.078 -12.547 1 82.31 74 ASP B N 1
ATOM 2583 C CA . ASP B 1 74 ? -14.664 -4.426 -13.328 1 82.31 74 ASP B CA 1
ATOM 2584 C C . ASP B 1 74 ? -14.453 -5.73 -14.094 1 82.31 74 ASP B C 1
ATOM 2586 O O . ASP B 1 74 ? -15.32 -6.164 -14.852 1 82.31 74 ASP B O 1
ATOM 2590 N N . GLY B 1 75 ? -13.297 -6.266 -13.875 1 84.62 75 GLY B N 1
ATOM 2591 C CA . GLY B 1 75 ? -13.008 -7.535 -14.523 1 84.62 75 GLY B CA 1
ATOM 2592 C C . GLY B 1 75 ? -12.492 -7.375 -15.945 1 84.62 75 GLY B C 1
ATOM 2593 O O . GLY B 1 75 ? -12.555 -8.312 -16.734 1 84.62 75 GLY B O 1
ATOM 2594 N N . MET B 1 76 ? -12.055 -6.184 -16.219 1 85.06 76 MET B N 1
ATOM 2595 C CA . MET B 1 76 ? -11.508 -5.91 -17.547 1 85.06 76 MET B CA 1
ATOM 2596 C C . MET B 1 76 ? -9.992 -6.109 -17.562 1 85.06 76 MET B C 1
ATOM 2598 O O . MET B 1 76 ? -9.289 -5.59 -16.688 1 85.06 76 MET B O 1
ATOM 2602 N N . LEU B 1 77 ? -9.539 -6.848 -18.547 1 85.25 77 LEU B N 1
ATOM 2603 C CA . LEU B 1 77 ? -8.102 -6.977 -18.719 1 85.25 77 LEU B CA 1
ATOM 2604 C C . LEU B 1 77 ? -7.488 -5.66 -19.172 1 85.25 77 LEU B C 1
ATOM 2606 O O . LEU B 1 77 ? -7.961 -5.062 -20.141 1 85.25 77 LEU B O 1
ATOM 2610 N N . THR B 1 78 ? -6.453 -5.242 -18.469 1 81.69 78 THR B N 1
ATOM 2611 C CA . THR B 1 78 ? -5.844 -3.963 -18.812 1 81.69 78 THR B CA 1
ATOM 2612 C C . THR B 1 78 ? -4.41 -4.16 -19.297 1 81.69 78 THR B C 1
ATOM 2614 O O . THR B 1 78 ? -3.725 -3.193 -19.625 1 81.69 78 THR B O 1
ATOM 2617 N N . SER B 1 79 ? -3.955 -5.348 -19.25 1 79.56 79 SER B N 1
ATOM 2618 C CA . SER B 1 79 ? -2.658 -5.699 -19.828 1 79.56 79 SER B CA 1
ATOM 2619 C C . SER B 1 79 ? -2.777 -6.887 -20.781 1 79.56 79 SER B C 1
ATOM 2621 O O . SER B 1 79 ? -3.779 -7.602 -20.766 1 79.56 79 SER B O 1
ATOM 2623 N N . ARG B 1 80 ? -1.879 -6.945 -21.844 1 70.94 80 ARG B N 1
ATOM 2624 C CA . ARG B 1 80 ? -1.798 -8.047 -22.797 1 70.94 80 ARG B CA 1
ATOM 2625 C C . ARG B 1 80 ? -0.386 -8.617 -22.844 1 70.94 80 ARG B C 1
ATOM 2627 O O . ARG B 1 80 ? 0.19 -8.766 -23.922 1 70.94 80 ARG B O 1
ATOM 2634 N N . GLU B 1 81 ? 0.041 -8.859 -21.594 1 63.69 81 GLU B N 1
ATOM 2635 C CA . GLU B 1 81 ? 1.443 -9.258 -21.516 1 63.69 81 GLU B CA 1
ATOM 2636 C C . GLU B 1 81 ? 1.621 -10.727 -21.891 1 63.69 81 GLU B C 1
ATOM 2638 O O . GLU B 1 81 ? 2.588 -11.094 -22.562 1 63.69 81 GLU B O 1
ATOM 2643 N N . VAL B 1 82 ? 0.71 -11.453 -21.469 1 60.19 82 VAL B N 1
ATOM 2644 C CA . VAL B 1 82 ? 0.877 -12.891 -21.672 1 60.19 82 VAL B CA 1
ATOM 2645 C C . VAL B 1 82 ? -0.084 -13.375 -22.75 1 60.19 82 VAL B C 1
ATOM 2647 O O . VAL B 1 82 ? 0.291 -14.18 -23.609 1 60.19 82 VAL B O 1
ATOM 2650 N N . LEU B 1 83 ? -1.28 -12.742 -22.688 1 60.69 83 LEU B N 1
ATOM 2651 C CA . LEU B 1 83 ? -2.309 -13.242 -23.594 1 60.69 83 LEU B CA 1
ATOM 2652 C C . LEU B 1 83 ? -2.727 -12.164 -24.594 1 60.69 83 LEU B C 1
ATOM 2654 O O . LEU B 1 83 ? -2.924 -11.008 -24.219 1 60.69 83 LEU B O 1
ATOM 2658 N N . ALA B 1 84 ? -2.434 -12.25 -25.703 1 61.53 84 ALA B N 1
ATOM 2659 C CA . ALA B 1 84 ? -2.797 -11.305 -26.766 1 61.53 84 ALA B CA 1
ATOM 2660 C C . ALA B 1 84 ? -4.312 -11.227 -26.938 1 61.53 84 ALA B C 1
ATOM 2662 O O . ALA B 1 84 ? -4.867 -11.789 -27.875 1 61.53 84 ALA B O 1
ATOM 2663 N N . TRP B 1 85 ? -4.914 -10.562 -25.891 1 62.81 85 TRP B N 1
ATOM 2664 C CA . TRP B 1 85 ? -6.371 -10.602 -25.938 1 62.81 85 TRP B CA 1
ATOM 2665 C C . TRP B 1 85 ? -6.938 -9.281 -26.453 1 62.81 85 TRP B C 1
ATOM 2667 O O . TRP B 1 85 ? -6.52 -8.211 -26.016 1 62.81 85 TRP B O 1
ATOM 2677 N N . ASP B 1 86 ? -7.594 -9.336 -27.516 1 63.78 86 ASP B N 1
ATOM 2678 C CA . ASP B 1 86 ? -8.242 -8.141 -28.031 1 63.78 86 ASP B CA 1
ATOM 2679 C C . ASP B 1 86 ? -9.641 -7.973 -27.438 1 63.78 86 ASP B C 1
ATOM 2681 O O . ASP B 1 86 ? -10.328 -6.984 -27.719 1 63.78 86 ASP B O 1
ATOM 2685 N N . VAL B 1 87 ? -10.086 -9.031 -26.734 1 66.69 87 VAL B N 1
ATOM 2686 C CA . VAL B 1 87 ? -11.438 -8.984 -26.203 1 66.69 87 VAL B CA 1
ATOM 2687 C C . VAL B 1 87 ? -11.398 -9.195 -24.688 1 66.69 87 VAL B C 1
ATOM 2689 O O . VAL B 1 87 ? -10.391 -9.656 -24.141 1 66.69 87 VAL B O 1
ATOM 2692 N N . GLN B 1 88 ? -12.641 -8.812 -24.062 1 79.44 88 GLN B N 1
ATOM 2693 C CA . GLN B 1 88 ? -12.789 -9.023 -22.625 1 79.44 88 GLN B CA 1
ATOM 2694 C C . GLN B 1 88 ? -13.195 -10.469 -22.328 1 79.44 88 GLN B C 1
ATOM 2696 O O . GLN B 1 88 ? -14.266 -10.922 -22.75 1 79.44 88 GLN B O 1
ATOM 2701 N N . PRO B 1 89 ? -12.367 -11.156 -21.594 1 81.5 89 PRO B N 1
ATOM 2702 C CA . PRO B 1 89 ? -12.531 -12.602 -21.438 1 81.5 89 PRO B CA 1
ATOM 2703 C C . PRO B 1 89 ? -13.867 -12.977 -20.797 1 81.5 89 PRO B C 1
ATOM 2705 O O . PRO B 1 89 ? -14.492 -13.969 -21.188 1 81.5 89 PRO B O 1
ATOM 2708 N N . ALA B 1 90 ? -14.359 -12.148 -19.844 1 82.06 90 ALA B N 1
ATOM 2709 C CA . ALA B 1 90 ? -15.602 -12.492 -19.172 1 82.06 90 ALA B CA 1
ATOM 2710 C C . ALA B 1 90 ? -16.766 -12.578 -20.156 1 82.06 90 ALA B C 1
ATOM 2712 O O . ALA B 1 90 ? -17.594 -13.492 -20.078 1 82.06 90 ALA B O 1
ATOM 2713 N N . ALA B 1 91 ? -16.781 -11.703 -21 1 79.75 91 ALA B N 1
ATOM 2714 C CA . ALA B 1 91 ? -17.859 -11.664 -22 1 79.75 91 ALA B CA 1
ATOM 2715 C C . ALA B 1 91 ? -17.766 -12.867 -22.938 1 79.75 91 ALA B C 1
ATOM 2717 O O . ALA B 1 91 ? -18.781 -13.5 -23.234 1 79.75 91 ALA B O 1
ATOM 2718 N N . VAL B 1 92 ? -16.625 -13.188 -23.312 1 80.06 92 VAL B N 1
ATOM 2719 C CA . VAL B 1 92 ? -16.422 -14.273 -24.266 1 80.06 92 VAL B CA 1
ATOM 2720 C C . VAL B 1 92 ? -16.734 -15.609 -23.594 1 80.06 92 VAL B C 1
ATOM 2722 O O . VAL B 1 92 ? -17.422 -16.453 -24.156 1 80.06 92 VAL B O 1
ATOM 2725 N N . LEU B 1 93 ? -16.25 -15.758 -22.438 1 84.5 93 LEU B N 1
ATOM 2726 C CA . LEU B 1 93 ? -16.5 -17 -21.703 1 84.5 93 LEU B CA 1
ATOM 2727 C C . LEU B 1 93 ? -17.984 -17.172 -21.438 1 84.5 93 LEU B C 1
ATOM 2729 O O . LEU B 1 93 ? -18.516 -18.281 -21.562 1 84.5 93 LEU B O 1
ATOM 2733 N N . GLY B 1 94 ? -18.609 -16.141 -21.062 1 84.88 94 GLY B N 1
ATOM 2734 C CA . GLY B 1 94 ? -20.047 -16.203 -20.828 1 84.88 94 GLY B CA 1
ATOM 2735 C C . GLY B 1 94 ? -20.844 -16.547 -22.062 1 84.88 94 GLY B C 1
ATOM 2736 O O . GLY B 1 94 ? -21.766 -17.359 -22 1 84.88 94 GLY B O 1
ATOM 2737 N N . ALA B 1 95 ? -20.484 -15.992 -23.125 1 81.62 95 ALA B N 1
ATOM 2738 C CA . ALA B 1 95 ? -21.25 -16.156 -24.359 1 81.62 95 ALA B CA 1
ATOM 2739 C C . ALA B 1 95 ? -20.938 -17.5 -25.016 1 81.62 95 ALA B C 1
ATOM 2741 O O . ALA B 1 95 ? -21.828 -18.172 -25.516 1 81.62 95 ALA B O 1
ATOM 2742 N N . GLU B 1 96 ? -19.734 -17.859 -24.938 1 83.38 96 GLU B N 1
ATOM 2743 C CA . GLU B 1 96 ? -19.281 -18.953 -25.781 1 83.38 96 GLU B CA 1
ATOM 2744 C C . GLU B 1 96 ? -19.156 -20.25 -24.969 1 83.38 96 GLU B C 1
ATOM 2746 O O . GLU B 1 96 ? -19.344 -21.344 -25.516 1 83.38 96 GLU B O 1
ATOM 2751 N N . ALA B 1 97 ? -18.828 -20.125 -23.781 1 85.31 97 ALA B N 1
ATOM 2752 C CA . ALA B 1 97 ? -18.453 -21.328 -23.062 1 85.31 97 ALA B CA 1
ATOM 2753 C C . ALA B 1 97 ? -19.484 -21.656 -21.984 1 85.31 97 ALA B C 1
ATOM 2755 O O . ALA B 1 97 ? -19.719 -22.828 -21.672 1 85.31 97 ALA B O 1
ATOM 2756 N N . ALA B 1 98 ? -20.047 -20.703 -21.406 1 88.75 98 ALA B N 1
ATOM 2757 C CA . ALA B 1 98 ? -20.938 -20.922 -20.281 1 88.75 98 ALA B CA 1
ATOM 2758 C C . ALA B 1 98 ? -22.172 -20.031 -20.359 1 88.75 98 ALA B C 1
ATOM 2760 O O . ALA B 1 98 ? -22.469 -19.281 -19.438 1 88.75 98 ALA B O 1
ATOM 2761 N N . PRO B 1 99 ? -22.906 -20.328 -21.422 1 87.81 99 PRO B N 1
ATOM 2762 C CA . PRO B 1 99 ? -24.094 -19.484 -21.562 1 87.81 99 PRO B CA 1
ATOM 2763 C C . PRO B 1 99 ? -25.062 -19.609 -20.391 1 87.81 99 PRO B C 1
ATOM 2765 O O . PRO B 1 99 ? -25.328 -20.719 -19.938 1 87.81 99 PRO B O 1
ATOM 2768 N N . GLY B 1 100 ? -25.469 -18.375 -19.891 1 90.75 100 GLY B N 1
ATOM 2769 C CA . GLY B 1 100 ? -26.469 -18.328 -18.828 1 90.75 100 GLY B CA 1
ATOM 2770 C C . GLY B 1 100 ? -25.859 -18.344 -17.438 1 90.75 100 GLY B C 1
ATOM 2771 O O . GLY B 1 100 ? -26.562 -18.141 -16.453 1 90.75 100 GLY B O 1
ATOM 2772 N N . LEU B 1 101 ? -24.594 -18.625 -17.328 1 94.12 101 LEU B N 1
ATOM 2773 C CA . LEU B 1 101 ? -23.938 -18.625 -16.031 1 94.12 101 LEU B CA 1
ATOM 2774 C C . LEU B 1 101 ? -23.234 -17.297 -15.773 1 94.12 101 LEU B C 1
ATOM 2776 O O . LEU B 1 101 ? -22.656 -16.703 -16.688 1 94.12 101 LEU B O 1
ATOM 2780 N N . PRO B 1 102 ? -23.391 -16.812 -14.539 1 94.5 102 PRO B N 1
ATOM 2781 C CA . PRO B 1 102 ? -22.516 -15.688 -14.188 1 94.5 102 PRO B CA 1
ATOM 2782 C C . PRO B 1 102 ? -21.031 -16.016 -14.352 1 94.5 102 PRO B C 1
ATOM 2784 O O . PRO B 1 102 ? -20.594 -17.125 -13.992 1 94.5 102 PRO B O 1
ATOM 2787 N N . VAL B 1 103 ? -20.266 -15.102 -15.023 1 94.38 103 VAL B N 1
ATOM 2788 C CA . VAL B 1 103 ? -18.844 -15.281 -15.242 1 94.38 103 VAL B CA 1
ATOM 2789 C C . VAL B 1 103 ? -18.078 -14.117 -14.617 1 94.38 103 VAL B C 1
ATOM 2791 O O . VAL B 1 103 ? -18.453 -12.953 -14.789 1 94.38 103 VAL B O 1
ATOM 2794 N N . ALA B 1 104 ? -17.094 -14.414 -13.82 1 94.69 104 ALA B N 1
ATOM 2795 C CA . ALA B 1 104 ? -16.203 -13.398 -13.25 1 94.69 104 ALA B CA 1
ATOM 2796 C C . ALA B 1 104 ? -14.742 -13.719 -13.555 1 94.69 104 ALA B C 1
ATOM 2798 O O . ALA B 1 104 ? -14.344 -14.883 -13.594 1 94.69 104 ALA B O 1
ATOM 2799 N N . VAL B 1 105 ? -13.984 -12.648 -13.781 1 93.56 105 VAL B N 1
ATOM 2800 C CA . VAL B 1 105 ? -12.57 -12.805 -14.102 1 93.56 105 VAL B CA 1
ATOM 2801 C C . VAL B 1 105 ? -11.734 -11.945 -13.156 1 93.56 105 VAL B C 1
ATOM 2803 O O . VAL B 1 105 ? -12.188 -10.898 -12.695 1 93.56 105 VAL B O 1
ATOM 2806 N N . GLY B 1 106 ? -10.555 -12.391 -12.812 1 94 106 GLY B N 1
ATOM 2807 C CA . GLY B 1 106 ? -9.594 -11.664 -12 1 94 106 GLY B CA 1
ATOM 2808 C C . GLY B 1 106 ? -8.148 -12 -12.344 1 94 106 GLY B C 1
ATOM 2809 O O . GLY B 1 106 ? -7.891 -12.82 -13.219 1 94 106 GLY B O 1
ATOM 2810 N N . SER B 1 107 ? -7.277 -11.273 -11.742 1 94.44 107 SER B N 1
ATOM 2811 C CA . SER B 1 107 ? -5.871 -11.656 -11.844 1 94.44 107 SER B CA 1
ATOM 2812 C C . SER B 1 107 ? -5.578 -12.914 -11.031 1 94.44 107 SER B C 1
ATOM 2814 O O . SER B 1 107 ? -6.176 -13.133 -9.977 1 94.44 107 SER B O 1
ATOM 2816 N N . ASP B 1 108 ? -4.66 -13.695 -11.523 1 93.94 108 ASP B N 1
ATOM 2817 C CA . ASP B 1 108 ? -4.355 -14.961 -10.859 1 93.94 108 ASP B CA 1
ATOM 2818 C C . ASP B 1 108 ? -3.889 -14.734 -9.422 1 93.94 108 ASP B C 1
ATOM 2820 O O . ASP B 1 108 ? -4.293 -15.461 -8.516 1 93.94 108 ASP B O 1
ATOM 2824 N N . VAL B 1 109 ? -3.049 -13.719 -9.203 1 96.44 109 VAL B N 1
ATOM 2825 C CA . VAL B 1 109 ? -2.529 -13.477 -7.863 1 96.44 109 VAL B CA 1
ATOM 2826 C C . VAL B 1 109 ? -3.66 -13.023 -6.945 1 96.44 109 VAL B C 1
ATOM 2828 O O . VAL B 1 109 ? -3.705 -13.406 -5.77 1 96.44 109 VAL B O 1
ATOM 2831 N N . ARG B 1 110 ? -4.559 -12.234 -7.426 1 97.56 110 ARG B N 1
ATOM 2832 C CA . ARG B 1 110 ? -5.684 -11.812 -6.602 1 97.56 110 ARG B CA 1
ATOM 2833 C C . ARG B 1 110 ? -6.637 -12.969 -6.332 1 97.56 110 ARG B C 1
ATOM 2835 O O . ARG B 1 110 ? -7.254 -13.039 -5.27 1 97.56 110 ARG B O 1
ATOM 2842 N N . CYS B 1 111 ? -6.797 -13.867 -7.32 1 97.69 111 CYS B N 1
ATOM 2843 C CA . CYS B 1 111 ? -7.574 -15.078 -7.062 1 97.69 111 CYS B CA 1
ATOM 2844 C C . CYS B 1 111 ? -6.941 -15.914 -5.961 1 97.69 111 CYS B C 1
ATOM 2846 O O . CYS B 1 111 ? -7.637 -16.406 -5.066 1 97.69 111 CYS B O 1
ATOM 2848 N N . GLY B 1 112 ? -5.629 -16.062 -6.062 1 97.75 112 GLY B N 1
ATOM 2849 C CA . GLY B 1 112 ? -4.941 -16.781 -5 1 97.75 112 GLY B CA 1
ATOM 2850 C C . GLY B 1 112 ? -5.16 -16.172 -3.631 1 97.75 112 GLY B C 1
ATOM 2851 O O . GLY B 1 112 ? -5.453 -16.875 -2.666 1 97.75 112 GLY B O 1
ATOM 2852 N N . ALA B 1 113 ? -5.039 -14.906 -3.582 1 98.38 113 ALA B N 1
ATOM 2853 C CA . ALA B 1 113 ? -5.242 -14.172 -2.332 1 98.38 113 ALA B CA 1
ATOM 2854 C C . ALA B 1 113 ? -6.676 -14.336 -1.831 1 98.38 113 ALA B C 1
ATOM 2856 O O . ALA B 1 113 ? -6.902 -14.523 -0.633 1 98.38 113 ALA B O 1
ATOM 2857 N N . LEU B 1 114 ? -7.613 -14.242 -2.75 1 98.06 114 LEU B N 1
ATOM 2858 C CA . LEU B 1 114 ? -9.023 -14.398 -2.396 1 98.06 114 LEU B CA 1
ATOM 2859 C C . LEU B 1 114 ? -9.289 -15.789 -1.838 1 98.06 114 LEU B C 1
ATOM 2861 O O . LEU B 1 114 ? -10.023 -15.938 -0.857 1 98.06 114 LEU B O 1
ATOM 2865 N N . GLY B 1 115 ? -8.711 -16.781 -2.492 1 98 115 GLY B N 1
ATOM 2866 C CA . GLY B 1 115 ? -8.82 -18.125 -1.962 1 98 115 GLY B CA 1
ATOM 2867 C C . GLY B 1 115 ? -8.352 -18.25 -0.524 1 98 115 GLY B C 1
ATOM 2868 O O . GLY B 1 115 ? -9.062 -18.797 0.322 1 98 115 GLY B O 1
ATOM 2869 N N . GLU B 1 116 ? -7.188 -17.719 -0.257 1 98.31 116 GLU B N 1
ATOM 2870 C CA . GLU B 1 116 ? -6.629 -17.766 1.089 1 98.31 116 GLU B CA 1
ATOM 2871 C C . GLU B 1 116 ? -7.48 -16.984 2.076 1 98.31 116 GLU B C 1
ATOM 2873 O O . GLU B 1 116 ? -7.602 -17.359 3.242 1 98.31 116 GLU B O 1
ATOM 2878 N N . ALA B 1 117 ? -8.055 -15.883 1.611 1 97.94 117 ALA B N 1
ATOM 2879 C CA . ALA B 1 117 ? -8.891 -15.039 2.465 1 97.94 117 ALA B CA 1
ATOM 2880 C C . ALA B 1 117 ? -10.164 -15.773 2.883 1 97.94 117 ALA B C 1
ATOM 2882 O O . ALA B 1 117 ? -10.617 -15.641 4.023 1 97.94 117 ALA B O 1
ATOM 2883 N N . ARG B 1 118 ? -10.688 -16.531 2.014 1 97.25 118 ARG B N 1
ATOM 2884 C CA . ARG B 1 118 ? -11.992 -17.141 2.246 1 97.25 118 ARG B CA 1
ATOM 2885 C C . ARG B 1 118 ? -11.844 -18.516 2.887 1 97.25 118 ARG B C 1
ATOM 2887 O O . ARG B 1 118 ? -12.68 -18.922 3.701 1 97.25 118 ARG B O 1
ATOM 2894 N N . HIS B 1 119 ? -10.766 -19.234 2.469 1 97 119 HIS B N 1
ATOM 2895 C CA . HIS B 1 119 ? -10.758 -20.656 2.812 1 97 119 HIS B CA 1
ATOM 2896 C C . HIS B 1 119 ? -9.391 -21.078 3.338 1 97 119 HIS B C 1
ATOM 2898 O O . HIS B 1 119 ? -9.195 -22.25 3.688 1 97 119 HIS B O 1
ATOM 2904 N N . GLY B 1 120 ? -8.461 -20.219 3.383 1 97.56 120 GLY B N 1
ATOM 2905 C CA . GLY B 1 120 ? -7.113 -20.562 3.805 1 97.56 120 GLY B CA 1
ATOM 2906 C C . GLY B 1 120 ? -6.664 -19.812 5.043 1 97.56 120 GLY B C 1
ATOM 2907 O O . GLY B 1 120 ? -7.449 -19.609 5.977 1 97.56 120 GLY B O 1
ATOM 2908 N N . VAL B 1 121 ? -5.445 -19.438 5.047 1 97.38 121 VAL B N 1
ATOM 2909 C CA . VAL B 1 121 ? -4.777 -18.875 6.215 1 97.38 121 VAL B CA 1
ATOM 2910 C C . VAL B 1 121 ? -5.352 -17.484 6.52 1 97.38 121 VAL B C 1
ATOM 2912 O O . VAL B 1 121 ? -5.273 -17.016 7.656 1 97.38 121 VAL B O 1
ATOM 2915 N N . GLY B 1 122 ? -5.969 -16.859 5.551 1 96.25 122 GLY B N 1
ATOM 2916 C CA . GLY B 1 122 ? -6.461 -15.5 5.703 1 96.25 122 GLY B CA 1
ATOM 2917 C C . GLY B 1 122 ? -7.836 -15.43 6.34 1 96.25 122 GLY B C 1
ATOM 2918 O O . GLY B 1 122 ? -8.359 -14.344 6.594 1 96.25 122 GLY B O 1
ATOM 2919 N N . ARG B 1 123 ? -8.461 -16.516 6.613 1 94.69 123 ARG B N 1
ATOM 2920 C CA . ARG B 1 123 ? -9.836 -16.562 7.102 1 94.69 123 ARG B CA 1
ATOM 2921 C C . ARG B 1 123 ? -9.969 -15.805 8.422 1 94.69 123 ARG B C 1
ATOM 2923 O O . ARG B 1 123 ? -11.016 -15.234 8.719 1 94.69 123 ARG B O 1
ATOM 2930 N N . ASP B 1 124 ? -8.93 -15.805 9.164 1 92.62 124 ASP B N 1
ATOM 2931 C CA . ASP B 1 124 ? -8.992 -15.164 10.477 1 92.62 124 ASP B CA 1
ATOM 2932 C C . ASP B 1 124 ? -8.289 -13.812 10.469 1 92.62 124 ASP B C 1
ATOM 2934 O O . ASP B 1 124 ? -7.961 -13.266 11.523 1 92.62 124 ASP B O 1
ATOM 2938 N N . LEU B 1 125 ? -8.023 -13.312 9.281 1 93.56 125 LEU B N 1
ATOM 2939 C CA . LEU B 1 125 ? -7.336 -12.031 9.141 1 93.56 125 LEU B CA 1
ATOM 2940 C C . LEU B 1 125 ? -8.258 -10.992 8.5 1 93.56 125 LEU B C 1
ATOM 2942 O O . LEU B 1 125 ? -8.898 -11.266 7.492 1 93.56 125 LEU B O 1
ATOM 2946 N N . ALA B 1 126 ? -8.398 -9.875 9.109 1 88.38 126 ALA B N 1
ATOM 2947 C CA . ALA B 1 126 ? -9.164 -8.773 8.523 1 88.38 126 ALA B CA 1
ATOM 2948 C C . ALA B 1 126 ? -8.469 -8.211 7.289 1 88.38 126 ALA B C 1
ATOM 2950 O O . ALA B 1 126 ? -9.117 -7.723 6.367 1 88.38 126 ALA B O 1
ATOM 2951 N N . ASP B 1 127 ? -7.141 -8.227 7.324 1 95.56 127 ASP B N 1
ATOM 2952 C CA . ASP B 1 127 ? -6.316 -7.738 6.223 1 95.56 127 ASP B CA 1
ATOM 2953 C C . ASP B 1 127 ? -4.961 -8.438 6.199 1 95.56 127 ASP B C 1
ATOM 2955 O O . ASP B 1 127 ? -4.492 -8.93 7.227 1 95.56 127 ASP B O 1
ATOM 2959 N N . PHE B 1 128 ? -4.406 -8.617 5.07 1 98.12 128 PHE B N 1
ATOM 2960 C CA . PHE B 1 128 ? -3.059 -9.156 4.934 1 98.12 128 PHE B CA 1
ATOM 2961 C C . PHE B 1 128 ? -2.475 -8.82 3.568 1 98.12 128 PHE B C 1
ATOM 2963 O O . PHE B 1 128 ? -3.195 -8.375 2.67 1 98.12 128 PHE B O 1
ATOM 2970 N N . PHE B 1 129 ? -1.219 -8.836 3.5 1 98.69 129 PHE B N 1
ATOM 2971 C CA . PHE B 1 129 ? -0.482 -8.664 2.254 1 98.69 129 PHE B CA 1
ATOM 2972 C C . PHE B 1 129 ? -0.041 -10.008 1.692 1 98.69 129 PHE B C 1
ATOM 2974 O O . PHE B 1 129 ? 0.735 -10.727 2.326 1 98.69 129 PHE B O 1
ATOM 2981 N N . TYR B 1 130 ? -0.627 -10.375 0.539 1 98.75 130 TYR B N 1
ATOM 2982 C CA . TYR B 1 130 ? -0.344 -11.656 -0.102 1 98.75 130 TYR B CA 1
ATOM 2983 C C . TYR B 1 130 ? 0.791 -11.523 -1.11 1 98.75 130 TYR B C 1
ATOM 2985 O O . TYR B 1 130 ? 0.75 -10.656 -1.988 1 98.75 130 TYR B O 1
ATOM 2993 N N . VAL B 1 131 ? 1.795 -12.352 -0.982 1 98.56 131 VAL B N 1
ATOM 2994 C CA . VAL B 1 131 ? 2.951 -12.375 -1.873 1 98.56 131 VAL B CA 1
ATOM 2995 C C . VAL B 1 131 ? 3.082 -13.75 -2.516 1 98.56 131 VAL B C 1
ATOM 2997 O O . VAL B 1 131 ? 3.275 -14.75 -1.821 1 98.56 131 VAL B O 1
ATOM 3000 N N . SER B 1 132 ? 2.965 -13.789 -3.795 1 97.19 132 SER B N 1
ATOM 3001 C CA . SER B 1 132 ? 3.082 -15.047 -4.535 1 97.19 132 SER B CA 1
ATOM 3002 C C . SER B 1 132 ? 4.441 -15.156 -5.219 1 97.19 132 SER B C 1
ATOM 3004 O O . SER B 1 132 ? 4.773 -14.352 -6.09 1 97.19 132 SER B O 1
ATOM 3006 N N . LEU B 1 133 ? 5.188 -16.172 -4.801 1 96.12 133 LEU B N 1
ATOM 3007 C CA . LEU B 1 133 ? 6.5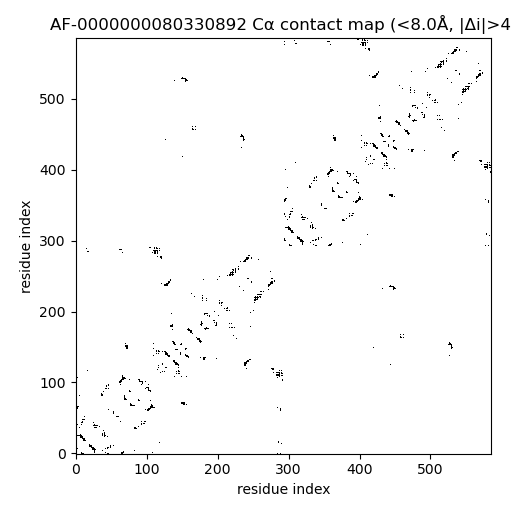04 -16.453 -5.363 1 96.12 133 LEU B CA 1
ATOM 3008 C C . LEU B 1 133 ? 6.5 -17.75 -6.145 1 96.12 133 LEU B C 1
ATOM 3010 O O . LEU B 1 133 ? 6.355 -18.828 -5.559 1 96.12 133 LEU B O 1
ATOM 3014 N N . GLY B 1 134 ? 6.609 -17.719 -7.34 1 93.19 134 GLY B N 1
ATOM 3015 C CA . GLY B 1 134 ? 6.734 -18.828 -8.258 1 93.19 134 GLY B CA 1
ATOM 3016 C C . GLY B 1 134 ? 7.625 -18.531 -9.445 1 93.19 134 GLY B C 1
ATOM 3017 O O . GLY B 1 134 ? 8.75 -18.062 -9.281 1 93.19 134 GLY B O 1
ATOM 3018 N N . THR B 1 135 ? 7.031 -18.812 -10.648 1 89.44 135 THR B N 1
ATOM 3019 C CA . THR B 1 135 ? 7.773 -18.422 -11.836 1 89.44 135 THR B CA 1
ATOM 3020 C C . THR B 1 135 ? 8.016 -16.906 -11.852 1 89.44 135 THR B C 1
ATOM 3022 O O . THR B 1 135 ? 9.078 -16.453 -12.273 1 89.44 135 THR B O 1
ATOM 3025 N N . GLY B 1 136 ? 7.059 -16.188 -11.352 1 92.56 136 GLY B N 1
ATOM 3026 C CA . GLY B 1 136 ? 7.164 -14.742 -11.18 1 92.56 136 GLY B CA 1
ATOM 3027 C C . GLY B 1 136 ? 6.984 -14.305 -9.734 1 92.56 136 GLY B C 1
ATOM 3028 O O . GLY B 1 136 ? 7.086 -15.117 -8.82 1 92.56 136 GLY B O 1
ATOM 3029 N N . LEU B 1 137 ? 6.902 -13.039 -9.562 1 96.12 137 LEU B N 1
ATOM 3030 C CA . LEU B 1 137 ? 6.684 -12.422 -8.258 1 96.12 137 LEU B CA 1
ATOM 3031 C C . LEU B 1 137 ? 5.562 -11.391 -8.328 1 96.12 137 LEU B C 1
ATOM 3033 O O . LEU B 1 137 ? 5.648 -10.43 -9.094 1 96.12 137 LEU B O 1
ATOM 3037 N N . SER B 1 138 ? 4.492 -11.617 -7.605 1 96.56 138 SER B N 1
ATOM 3038 C CA . SER B 1 138 ? 3.342 -10.719 -7.551 1 96.56 138 SER B CA 1
ATOM 3039 C C . SER B 1 138 ? 2.818 -10.578 -6.125 1 96.56 138 SER B C 1
ATOM 3041 O O . SER B 1 138 ? 3.24 -11.312 -5.227 1 96.56 138 SER B O 1
ATOM 3043 N N . SER B 1 139 ? 2.016 -9.602 -5.93 1 97.81 139 SER B N 1
ATOM 3044 C CA . SER B 1 139 ? 1.443 -9.391 -4.605 1 97.81 139 SER B CA 1
ATOM 3045 C C . SER B 1 139 ? 0.109 -8.656 -4.695 1 97.81 139 SER B C 1
ATOM 3047 O O . SER B 1 139 ? -0.256 -8.141 -5.754 1 97.81 139 SER B O 1
ATOM 3049 N N . THR B 1 140 ? -0.617 -8.734 -3.637 1 98 140 THR B N 1
ATOM 3050 C CA . THR B 1 140 ? -1.806 -7.895 -3.512 1 98 140 THR B CA 1
ATOM 3051 C C . THR B 1 140 ? -2.172 -7.691 -2.043 1 98 140 THR B C 1
ATOM 3053 O O . THR B 1 140 ? -1.916 -8.562 -1.208 1 98 140 THR B O 1
ATOM 3056 N N . LEU B 1 141 ? -2.676 -6.512 -1.77 1 97.5 141 LEU B N 1
ATOM 3057 C CA . LEU B 1 141 ? -3.219 -6.223 -0.447 1 97.5 141 LEU B CA 1
ATOM 3058 C C . LEU B 1 141 ? -4.664 -6.703 -0.335 1 97.5 141 LEU B C 1
ATOM 3060 O O . LEU B 1 141 ? -5.457 -6.508 -1.257 1 97.5 141 LEU B O 1
ATOM 3064 N N . VAL B 1 142 ? -4.965 -7.422 0.688 1 97.69 142 VAL B N 1
ATOM 3065 C CA . VAL B 1 142 ? -6.328 -7.844 0.98 1 97.69 142 VAL B CA 1
ATOM 3066 C C . VAL B 1 142 ? -6.887 -7.02 2.139 1 97.69 142 VAL B C 1
ATOM 3068 O O . VAL B 1 142 ? -6.281 -6.957 3.213 1 97.69 142 VAL B O 1
ATOM 3071 N N . LEU B 1 143 ? -7.965 -6.348 1.896 1 95.12 143 LEU B N 1
ATOM 3072 C CA . LEU B 1 143 ? -8.688 -5.59 2.91 1 95.12 143 LEU B CA 1
ATOM 3073 C C . LEU B 1 143 ? -10.133 -6.074 3.023 1 95.12 143 LEU B C 1
ATOM 3075 O O . LEU B 1 143 ? -10.812 -6.242 2.01 1 95.12 143 LEU B O 1
ATOM 3079 N N . ASP B 1 144 ? -10.586 -6.32 4.227 1 91.94 144 ASP B N 1
ATOM 3080 C CA . ASP B 1 144 ? -11.945 -6.781 4.48 1 91.94 144 ASP B CA 1
ATOM 3081 C C . ASP B 1 144 ? -12.289 -7.996 3.619 1 91.94 144 ASP B C 1
ATOM 3083 O O . ASP B 1 144 ? -13.352 -8.039 2.99 1 91.94 144 ASP B O 1
ATOM 3087 N N . GLY B 1 145 ? -11.32 -8.836 3.506 1 93.31 145 GLY B N 1
ATOM 3088 C CA . GLY B 1 145 ? -11.508 -10.117 2.846 1 93.31 145 GLY B CA 1
ATOM 3089 C C . GLY B 1 145 ? -11.453 -10.023 1.333 1 93.31 145 GLY B C 1
ATOM 3090 O O . GLY B 1 145 ? -11.703 -11.008 0.636 1 93.31 145 GLY B O 1
ATOM 3091 N N . ARG B 1 146 ? -11.117 -8.859 0.798 1 94.12 146 ARG B N 1
ATOM 3092 C CA . ARG B 1 146 ? -11.102 -8.695 -0.651 1 94.12 146 ARG B CA 1
ATOM 3093 C C . ARG B 1 146 ? -9.773 -8.117 -1.123 1 94.12 146 ARG B C 1
ATOM 3095 O O . ARG B 1 146 ? -9.258 -7.172 -0.523 1 94.12 146 ARG B O 1
ATOM 3102 N N . PRO B 1 147 ? -9.203 -8.695 -2.23 1 96.69 147 PRO B N 1
ATOM 3103 C CA . PRO B 1 147 ? -7.984 -8.109 -2.795 1 96.69 147 PRO B CA 1
ATOM 3104 C C . PRO B 1 147 ? -8.227 -6.738 -3.422 1 96.69 147 PRO B C 1
ATOM 3106 O O . PRO B 1 147 ? -9.242 -6.523 -4.078 1 96.69 147 PRO B O 1
ATOM 3109 N N . VAL B 1 148 ? -7.301 -5.836 -3.211 1 94.81 148 VAL B N 1
ATOM 3110 C CA . VAL B 1 148 ? -7.352 -4.492 -3.779 1 94.81 148 VAL B CA 1
ATOM 3111 C C . VAL B 1 148 ? -6.812 -4.516 -5.207 1 94.81 148 VAL B C 1
ATOM 3113 O O . VAL B 1 148 ? -5.656 -4.879 -5.434 1 94.81 148 VAL B O 1
ATOM 3116 N N . ALA B 1 149 ? -7.633 -4.156 -6.141 1 94.31 149 ALA B N 1
ATOM 3117 C CA . ALA B 1 149 ? -7.215 -4.207 -7.539 1 94.31 149 ALA B CA 1
ATOM 3118 C C . ALA B 1 149 ? -6.41 -2.969 -7.922 1 94.31 149 ALA B C 1
ATOM 3120 O O . ALA B 1 149 ? -5.469 -3.053 -8.711 1 94.31 149 ALA B O 1
ATOM 3121 N N . GLY B 1 150 ? -6.75 -1.822 -7.223 1 93 150 GLY B N 1
ATOM 3122 C CA . GLY B 1 150 ? -6.25 -0.542 -7.695 1 93 150 GLY B CA 1
ATOM 3123 C C . GLY B 1 150 ? -7.027 -0 -8.883 1 93 150 GLY B C 1
ATOM 3124 O O . GLY B 1 150 ? -7.965 -0.642 -9.359 1 93 150 GLY B O 1
ATOM 3125 N N . ARG B 1 151 ? -6.668 1.128 -9.328 1 90.31 151 ARG B N 1
ATOM 3126 C CA . ARG B 1 151 ? -7.41 1.833 -10.367 1 90.31 151 ARG B CA 1
ATOM 3127 C C . ARG B 1 151 ? -7.402 1.047 -11.672 1 90.31 151 ARG B C 1
ATOM 3129 O O . ARG B 1 151 ? -8.445 0.886 -12.312 1 90.31 151 ARG B O 1
ATOM 3136 N N . ARG B 1 152 ? -6.281 0.474 -11.992 1 90.88 152 ARG B N 1
ATOM 3137 C CA . ARG B 1 152 ? -6.133 -0.177 -13.289 1 90.88 152 ARG B CA 1
ATOM 3138 C C . ARG B 1 152 ? -5.926 -1.679 -13.125 1 90.88 152 ARG B C 1
ATOM 3140 O O . ARG B 1 152 ? -5.605 -2.373 -14.094 1 90.88 152 ARG B O 1
ATOM 3147 N N . GLY B 1 153 ? -6.051 -2.117 -11.906 1 92.81 153 GLY B N 1
ATOM 3148 C CA . GLY B 1 153 ? -5.812 -3.527 -11.648 1 92.81 153 GLY B CA 1
ATOM 3149 C C . GLY B 1 153 ? -4.34 -3.877 -11.547 1 92.81 153 GLY B C 1
ATOM 3150 O O . GLY B 1 153 ? -3.965 -5.047 -11.656 1 92.81 153 GLY B O 1
ATOM 3151 N N . GLU B 1 154 ? -3.49 -2.891 -11.312 1 92.19 154 GLU B N 1
ATOM 3152 C CA . GLU B 1 154 ? -2.045 -3.08 -11.383 1 92.19 154 GLU B CA 1
ATOM 3153 C C . GLU B 1 154 ? -1.433 -3.176 -9.984 1 92.19 154 GLU B C 1
ATOM 3155 O O . GLU B 1 154 ? -0.21 -3.229 -9.844 1 92.19 154 GLU B O 1
ATOM 3160 N N . ALA B 1 155 ? -2.348 -3.199 -8.969 1 92.69 155 ALA B N 1
ATOM 3161 C CA . ALA B 1 155 ? -1.839 -3.279 -7.602 1 92.69 155 ALA B CA 1
ATOM 3162 C C . ALA B 1 155 ? -1.352 -4.691 -7.281 1 92.69 155 ALA B C 1
ATOM 3164 O O . ALA B 1 155 ? -1.73 -5.266 -6.258 1 92.69 155 ALA B O 1
ATOM 3165 N N . ILE B 1 156 ? -0.441 -5.199 -8.211 1 91.56 156 ILE B N 1
ATOM 3166 C CA . ILE B 1 156 ? 0.023 -6.57 -8.031 1 91.56 156 ILE B CA 1
ATOM 3167 C C . ILE B 1 156 ? 1.495 -6.672 -8.422 1 91.56 156 ILE B C 1
ATOM 3169 O O . ILE B 1 156 ? 2.072 -7.762 -8.406 1 91.56 156 ILE B O 1
ATOM 3173 N N . ALA B 1 157 ? 2.156 -5.582 -8.719 1 93.88 157 ALA B N 1
ATOM 3174 C CA . ALA B 1 157 ? 3.436 -5.609 -9.43 1 93.88 157 ALA B CA 1
ATOM 3175 C C . ALA B 1 157 ? 4.598 -5.434 -8.453 1 93.88 157 ALA B C 1
ATOM 3177 O O . ALA B 1 157 ? 5.52 -4.652 -8.711 1 93.88 157 ALA B O 1
ATOM 3178 N N . LEU B 1 158 ? 4.562 -6.145 -7.395 1 95.44 158 LEU B N 1
ATOM 3179 C CA . LEU B 1 158 ? 5.637 -6.125 -6.41 1 95.44 158 LEU B CA 1
ATOM 3180 C C . LEU B 1 158 ? 6.984 -6.391 -7.07 1 95.44 158 LEU B C 1
ATOM 3182 O O . LEU B 1 158 ? 7.992 -5.785 -6.695 1 95.44 158 LEU B O 1
ATOM 3186 N N . GLY B 1 159 ? 7.023 -7.27 -8.016 1 95 159 GLY B N 1
ATOM 3187 C CA . GLY B 1 159 ? 8.258 -7.68 -8.664 1 95 159 GLY B CA 1
ATOM 3188 C C . GLY B 1 159 ? 8.953 -6.543 -9.391 1 95 159 GLY B C 1
ATOM 3189 O O . GLY B 1 159 ? 10.148 -6.629 -9.688 1 95 159 GLY B O 1
ATOM 3190 N N . GLU B 1 160 ? 8.289 -5.484 -9.664 1 92.31 160 GLU B N 1
ATOM 3191 C CA . GLU B 1 160 ? 8.828 -4.371 -10.438 1 92.31 160 GLU B CA 1
ATOM 3192 C C . GLU B 1 160 ? 9.578 -3.387 -9.547 1 92.31 160 GLU B C 1
ATOM 3194 O O . GLU B 1 160 ? 10.25 -2.479 -10.047 1 92.31 160 GLU B O 1
ATOM 3199 N N . LEU B 1 161 ? 9.477 -3.525 -8.273 1 91.38 161 LEU B N 1
ATOM 3200 C CA . LEU B 1 161 ? 10.219 -2.645 -7.375 1 91.38 161 LEU B CA 1
ATOM 3201 C C . LEU B 1 161 ? 11.719 -2.852 -7.527 1 91.38 161 LEU B C 1
ATOM 3203 O O . LEU B 1 161 ? 12.164 -3.939 -7.902 1 91.38 161 LEU B O 1
ATOM 3207 N N . GLU B 1 162 ? 12.414 -1.854 -7.176 1 84.75 162 GLU B N 1
ATOM 3208 C CA . GLU B 1 162 ? 13.875 -1.924 -7.238 1 84.75 162 GLU B CA 1
ATOM 3209 C C . GLU B 1 162 ? 14.438 -2.699 -6.051 1 84.75 162 GLU B C 1
ATOM 3211 O O . GLU B 1 162 ? 13.898 -2.631 -4.945 1 84.75 162 GLU B O 1
ATOM 3216 N N . VAL B 1 163 ? 15.539 -3.367 -6.352 1 83.56 163 VAL B N 1
ATOM 3217 C CA . VAL B 1 163 ? 16.281 -3.994 -5.27 1 83.56 163 VAL B CA 1
ATOM 3218 C C . VAL B 1 163 ? 17 -2.922 -4.441 1 83.56 163 VAL B C 1
ATOM 3220 O O . VAL B 1 163 ? 17.641 -2.027 -4.992 1 83.56 163 VAL B O 1
ATOM 3223 N N . PRO B 1 164 ? 16.859 -2.982 -3.152 1 79.44 164 PRO B N 1
ATOM 3224 C CA . PRO B 1 164 ? 17.547 -1.997 -2.311 1 79.44 164 PRO B CA 1
ATOM 3225 C C . PRO B 1 164 ? 19.062 -2.025 -2.48 1 79.44 164 PRO B C 1
ATOM 3227 O O . PRO B 1 164 ? 19.656 -3.1 -2.619 1 79.44 164 PRO B O 1
ATOM 3230 N N . ALA B 1 165 ? 19.625 -0.915 -2.438 1 72.81 165 ALA B N 1
ATOM 3231 C CA . ALA B 1 165 ? 21.062 -0.79 -2.604 1 72.81 165 ALA B CA 1
ATOM 3232 C C . ALA B 1 165 ? 21.812 -1.511 -1.482 1 72.81 165 ALA B C 1
ATOM 3234 O O . ALA B 1 165 ? 22.906 -2.031 -1.693 1 72.81 165 ALA B O 1
ATOM 3235 N N . SER B 1 166 ? 21.219 -1.555 -0.373 1 75.5 166 SER B N 1
ATOM 3236 C CA . SER B 1 166 ? 21.828 -2.189 0.788 1 75.5 166 SER B CA 1
ATOM 3237 C C . SER B 1 166 ? 22.016 -3.686 0.566 1 75.5 166 SER B C 1
ATOM 3239 O O . SER B 1 166 ? 22.828 -4.324 1.247 1 75.5 166 SER B O 1
ATOM 3241 N N . VAL B 1 167 ? 21.188 -4.227 -0.35 1 81 167 VAL B N 1
ATOM 3242 C CA . VAL B 1 167 ? 21.281 -5.652 -0.645 1 81 167 VAL B CA 1
ATOM 3243 C C . VAL B 1 167 ? 22.312 -5.891 -1.743 1 81 167 VAL B C 1
ATOM 3245 O O . VAL B 1 167 ? 23.188 -6.746 -1.604 1 81 167 VAL B O 1
ATOM 3248 N N . ASP B 1 168 ? 22.188 -5.18 -2.779 1 78.06 168 ASP B N 1
ATOM 3249 C CA . ASP B 1 168 ? 23.094 -5.305 -3.91 1 78.06 168 ASP B CA 1
ATOM 3250 C C . ASP B 1 168 ? 23.266 -3.969 -4.633 1 78.06 168 ASP B C 1
ATOM 3252 O O . ASP B 1 168 ? 22.453 -3.629 -5.508 1 78.06 168 ASP B O 1
ATOM 3256 N N . PRO B 1 169 ? 24.312 -3.258 -4.285 1 72.5 169 PRO B N 1
ATOM 3257 C CA . PRO B 1 169 ? 24.5 -1.933 -4.883 1 72.5 169 PRO B CA 1
ATOM 3258 C C . PRO B 1 169 ? 24.812 -1.996 -6.375 1 72.5 169 PRO B C 1
ATOM 3260 O O . PRO B 1 169 ? 24.672 -0.993 -7.082 1 72.5 169 PRO B O 1
ATOM 3263 N N . ASP B 1 170 ? 25.219 -3.121 -6.871 1 70.81 170 ASP B N 1
ATOM 3264 C CA . ASP B 1 170 ? 25.672 -3.23 -8.258 1 70.81 170 ASP B CA 1
ATOM 3265 C C . ASP B 1 170 ? 24.531 -3.693 -9.164 1 70.81 170 ASP B C 1
ATOM 3267 O O . ASP B 1 170 ? 24.656 -3.676 -10.391 1 70.81 170 ASP B O 1
ATOM 3271 N N . TRP B 1 171 ? 23.516 -4.082 -8.523 1 65.06 171 TRP B N 1
ATOM 3272 C CA . TRP B 1 171 ? 22.453 -4.652 -9.336 1 65.06 171 TRP B CA 1
ATOM 3273 C C . TRP B 1 171 ? 21.391 -3.602 -9.641 1 65.06 171 TRP B C 1
ATOM 3275 O O . TRP B 1 171 ? 20.984 -2.842 -8.758 1 65.06 171 TRP B O 1
ATOM 3285 N N . HIS B 1 172 ? 21.016 -3.453 -10.898 1 67.5 172 HIS B N 1
ATOM 3286 C CA . HIS B 1 172 ? 20.094 -2.422 -11.352 1 67.5 172 HIS B CA 1
ATOM 3287 C C . HIS B 1 172 ? 18.781 -3.033 -11.82 1 67.5 172 HIS B C 1
ATOM 3289 O O . HIS B 1 172 ? 17.938 -2.338 -12.391 1 67.5 172 HIS B O 1
ATOM 3295 N N . GLY B 1 173 ? 18.453 -4.172 -11.414 1 76.31 173 GLY B N 1
ATOM 3296 C CA . GLY B 1 173 ? 17.219 -4.762 -11.898 1 76.31 173 GLY B CA 1
ATOM 3297 C C . GLY B 1 173 ? 16.109 -4.738 -10.875 1 76.31 173 GLY B C 1
ATOM 3298 O O . GLY B 1 173 ? 16.234 -4.117 -9.82 1 76.31 173 GLY B O 1
ATOM 3299 N N . ASN B 1 174 ? 14.984 -5.312 -11.25 1 89.19 174 ASN B N 1
ATOM 3300 C CA . ASN B 1 174 ? 13.812 -5.309 -10.383 1 89.19 174 ASN B CA 1
ATOM 3301 C C . ASN B 1 174 ? 13.781 -6.539 -9.484 1 89.19 174 ASN B C 1
ATOM 3303 O O . ASN B 1 174 ? 14.586 -7.461 -9.656 1 89.19 174 ASN B O 1
ATOM 3307 N N . LEU B 1 175 ? 13.008 -6.512 -8.5 1 94.19 175 LEU B N 1
ATOM 3308 C CA . LEU B 1 175 ? 12.898 -7.52 -7.453 1 94.19 175 LEU B CA 1
ATOM 3309 C C . LEU B 1 175 ? 12.586 -8.891 -8.047 1 94.19 175 LEU B C 1
ATOM 3311 O O . LEU B 1 175 ? 13.062 -9.914 -7.551 1 94.19 175 LEU B O 1
ATOM 3315 N N . GLU B 1 176 ? 11.805 -8.945 -9.094 1 95.25 176 GLU B N 1
ATOM 3316 C CA . GLU B 1 176 ? 11.422 -10.203 -9.727 1 95.25 176 GLU B CA 1
ATOM 3317 C C . GLU B 1 176 ? 12.641 -10.938 -10.281 1 95.25 176 GLU B C 1
ATOM 3319 O O . GLU B 1 176 ? 12.727 -12.164 -10.195 1 95.25 176 GLU B O 1
ATOM 3324 N N . ARG B 1 177 ? 13.547 -10.242 -10.773 1 92.19 177 ARG B N 1
ATOM 3325 C CA . ARG B 1 177 ? 14.773 -10.836 -11.305 1 92.19 177 ARG B CA 1
ATOM 3326 C C . ARG B 1 177 ? 15.625 -11.43 -10.188 1 92.19 177 ARG B C 1
ATOM 3328 O O . ARG B 1 177 ? 16.469 -12.289 -10.438 1 92.19 177 ARG B O 1
ATOM 3335 N N . TYR B 1 178 ? 15.391 -10.984 -8.953 1 92.25 178 TYR B N 1
ATOM 3336 C CA . TYR B 1 178 ? 16.156 -11.484 -7.82 1 92.25 178 TYR B CA 1
ATOM 3337 C C . TYR B 1 178 ? 15.453 -12.656 -7.16 1 92.25 178 TYR B C 1
ATOM 3339 O O . TYR B 1 178 ? 16.094 -13.633 -6.758 1 92.25 178 TYR B O 1
ATOM 3347 N N . CYS B 1 179 ? 14.148 -12.508 -7.098 1 93.81 179 CYS B N 1
ATOM 3348 C CA . CYS B 1 179 ? 13.492 -13.336 -6.086 1 93.81 179 CYS B CA 1
ATOM 3349 C C . CYS B 1 179 ? 12.523 -14.32 -6.727 1 93.81 179 CYS B C 1
ATOM 3351 O O . CYS B 1 179 ? 12.016 -15.227 -6.059 1 93.81 179 CYS B O 1
ATOM 3353 N N . SER B 1 180 ? 12.289 -14.258 -8.023 1 95.25 180 SER B N 1
ATOM 3354 C CA . SER B 1 180 ? 11.367 -15.18 -8.672 1 95.25 180 SER B CA 1
ATOM 3355 C C . SER B 1 180 ? 12.078 -16.469 -9.094 1 95.25 180 SER B C 1
ATOM 3357 O O . SER B 1 180 ? 13.312 -16.5 -9.148 1 95.25 180 SER B O 1
ATOM 3359 N N . GLY B 1 181 ? 11.273 -17.516 -9.312 1 95.19 181 GLY B N 1
ATOM 3360 C CA . GLY B 1 181 ? 11.859 -18.75 -9.812 1 95.19 181 GLY B CA 1
ATOM 3361 C C . GLY B 1 181 ? 12.664 -18.562 -11.086 1 95.19 181 GLY B C 1
ATOM 3362 O O . GLY B 1 181 ? 13.805 -19.016 -11.18 1 95.19 181 GLY B O 1
ATOM 3363 N N . ARG B 1 182 ? 12.102 -17.906 -12.008 1 93.06 182 ARG B N 1
ATOM 3364 C CA . ARG B 1 182 ? 12.781 -17.609 -13.266 1 93.06 182 ARG B CA 1
ATOM 3365 C C . ARG B 1 182 ? 14.023 -16.75 -13.023 1 93.06 182 ARG B C 1
ATOM 3367 O O . ARG B 1 182 ? 15.086 -17.031 -13.578 1 93.06 182 ARG B O 1
ATOM 3374 N N . GLY B 1 183 ? 13.883 -15.734 -12.211 1 94.12 183 GLY B N 1
ATOM 3375 C CA . GLY B 1 183 ? 14.992 -14.844 -11.914 1 94.12 183 GLY B CA 1
ATOM 3376 C C . GLY B 1 183 ? 16.156 -15.555 -11.258 1 94.12 183 GLY B C 1
ATOM 3377 O O . GLY B 1 183 ? 17.312 -15.32 -11.625 1 94.12 183 GLY B O 1
ATOM 3378 N N . ILE B 1 184 ? 15.891 -16.406 -10.367 1 95.5 184 ILE B N 1
ATOM 3379 C CA . ILE B 1 184 ? 16.906 -17.172 -9.656 1 95.5 184 ILE B CA 1
ATOM 3380 C C . ILE B 1 184 ? 17.656 -18.078 -10.633 1 95.5 184 ILE B C 1
ATOM 3382 O O . ILE B 1 184 ? 18.891 -18.156 -10.594 1 95.5 184 ILE B O 1
ATOM 3386 N N . GLY B 1 185 ? 16.938 -18.719 -11.477 1 94.94 185 GLY B N 1
ATOM 3387 C CA . GLY B 1 185 ? 17.578 -19.516 -12.508 1 94.94 185 GLY B CA 1
ATOM 3388 C C . GLY B 1 185 ? 18.484 -18.719 -13.414 1 94.94 185 GLY B C 1
ATOM 3389 O O . GLY B 1 185 ? 19.609 -19.125 -13.695 1 94.94 185 GLY B O 1
ATOM 3390 N N . GLU B 1 186 ? 18.016 -17.594 -13.844 1 93.62 186 GLU B N 1
ATOM 3391 C CA . GLU B 1 186 ? 18.781 -16.719 -14.727 1 93.62 186 GLU B CA 1
ATOM 3392 C C . GLU B 1 186 ? 20.047 -16.203 -14.047 1 93.62 186 GLU B C 1
ATOM 3394 O O . GLU B 1 186 ? 21.094 -16.094 -14.68 1 93.62 186 GLU B O 1
ATOM 3399 N N . ARG B 1 187 ? 19.922 -15.906 -12.836 1 92.12 187 ARG B N 1
ATOM 3400 C CA . ARG B 1 187 ? 21.078 -15.414 -12.086 1 92.12 187 ARG B CA 1
ATOM 3401 C C . ARG B 1 187 ? 22.141 -16.5 -11.953 1 92.12 187 ARG B C 1
ATOM 3403 O O . ARG B 1 187 ? 23.344 -16.203 -11.977 1 92.12 187 ARG B O 1
ATOM 3410 N N . ARG B 1 188 ? 21.719 -17.703 -11.766 1 93.19 188 ARG B N 1
ATOM 3411 C CA . ARG B 1 188 ? 22.656 -18.812 -11.742 1 93.19 188 ARG B CA 1
ATOM 3412 C C . ARG B 1 188 ? 23.484 -18.859 -13.023 1 93.19 188 ARG B C 1
ATOM 3414 O O . ARG B 1 188 ? 24.703 -19 -12.984 1 93.19 188 ARG B O 1
ATOM 3421 N N . THR B 1 189 ? 22.781 -18.719 -14.109 1 92 189 THR B N 1
ATOM 3422 C CA . THR B 1 189 ? 23.453 -18.719 -15.406 1 92 189 THR B CA 1
ATOM 3423 C C . THR B 1 189 ? 24.375 -17.516 -15.539 1 92 189 THR B C 1
ATOM 3425 O O . THR B 1 189 ? 25.516 -17.641 -16 1 92 189 THR B O 1
ATOM 3428 N N . ALA B 1 190 ? 23.969 -16.422 -15.117 1 88.56 190 ALA B N 1
ATOM 3429 C CA . ALA B 1 190 ? 24.719 -15.172 -15.227 1 88.56 190 ALA B CA 1
ATOM 3430 C C . ALA B 1 190 ? 26 -15.234 -14.398 1 88.56 190 ALA B C 1
ATOM 3432 O O . ALA B 1 190 ? 27 -14.609 -14.742 1 88.56 190 ALA B O 1
ATOM 3433 N N . CYS B 1 191 ? 25.969 -15.984 -13.375 1 88.19 191 CYS B N 1
ATOM 3434 C CA . CYS B 1 191 ? 27.109 -16.109 -12.492 1 88.19 191 CYS B CA 1
ATOM 3435 C C . CYS B 1 191 ? 28.031 -17.234 -12.945 1 88.19 191 CYS B C 1
ATOM 3437 O O . CYS B 1 191 ? 28.953 -17.625 -12.219 1 88.19 191 CYS B O 1
ATOM 3439 N N . GLY B 1 192 ? 27.797 -17.781 -14.117 1 88.81 192 GLY B N 1
ATOM 3440 C CA . GLY B 1 192 ? 28.719 -18.719 -14.711 1 88.81 192 GLY B CA 1
ATOM 3441 C C . GLY B 1 192 ? 28.297 -20.172 -14.5 1 88.81 192 GLY B C 1
ATOM 3442 O O . GLY B 1 192 ? 29.047 -21.094 -14.859 1 88.81 192 GLY B O 1
ATOM 3443 N N . GLY B 1 193 ? 27.203 -20.344 -13.906 1 89.5 193 GLY B N 1
ATOM 3444 C CA . GLY B 1 193 ? 26.719 -21.703 -13.711 1 89.5 193 GLY B CA 1
ATOM 3445 C C . GLY B 1 193 ? 26 -22.266 -14.922 1 89.5 193 GLY B C 1
ATOM 3446 O O . GLY B 1 193 ? 25.625 -21.516 -15.836 1 89.5 193 GLY B O 1
ATOM 3447 N N . SER B 1 194 ? 25.828 -23.516 -14.93 1 91.12 194 SER B N 1
ATOM 3448 C CA . SER B 1 194 ? 25.047 -24.141 -15.992 1 91.12 194 SER B CA 1
ATOM 3449 C C . SER B 1 194 ? 23.594 -23.688 -15.953 1 91.12 194 SER B C 1
ATOM 3451 O O . SER B 1 194 ? 23.016 -23.5 -14.875 1 91.12 194 SER B O 1
ATOM 3453 N N . PRO B 1 195 ? 23.094 -23.562 -17.109 1 91.81 195 PRO B N 1
ATOM 3454 C CA . PRO B 1 195 ? 21.688 -23.156 -17.156 1 91.81 195 PRO B CA 1
ATOM 3455 C C . PRO B 1 195 ? 20.766 -24.156 -16.453 1 91.81 195 PRO B C 1
ATOM 3457 O O . PRO B 1 195 ? 20.938 -25.359 -16.578 1 91.81 195 PRO B O 1
ATOM 3460 N N . VAL B 1 196 ? 19.953 -23.609 -15.641 1 91.12 196 VAL B N 1
ATOM 3461 C CA . VAL B 1 196 ? 18.938 -24.406 -14.984 1 91.12 196 VAL B CA 1
ATOM 3462 C C . VAL B 1 196 ? 17.578 -23.75 -15.148 1 91.12 196 VAL B C 1
ATOM 3464 O O . VAL B 1 196 ? 17.484 -22.531 -15.32 1 91.12 196 VAL B O 1
ATOM 3467 N N . PRO B 1 197 ? 16.438 -24.5 -15.039 1 87.81 197 PRO B N 1
ATOM 3468 C CA . PRO B 1 197 ? 15.102 -23.984 -15.328 1 87.81 197 PRO B CA 1
ATOM 3469 C C . PRO B 1 197 ? 14.641 -22.938 -14.312 1 87.81 197 PRO B C 1
ATOM 3471 O O . PRO B 1 197 ? 13.914 -22.016 -14.664 1 87.81 197 PRO B O 1
ATOM 3474 N N . GLY B 1 198 ? 15.055 -23.25 -13 1 93.62 198 GLY B N 1
ATOM 3475 C CA . GLY B 1 198 ? 14.523 -22.281 -12.055 1 93.62 198 GLY B CA 1
ATOM 3476 C C . GLY B 1 198 ? 14.984 -22.531 -10.633 1 93.62 198 GLY B C 1
ATOM 3477 O O . GLY B 1 198 ? 16.047 -23.125 -10.406 1 93.62 198 GLY B O 1
ATOM 3478 N N . ALA B 1 199 ? 14.227 -21.984 -9.703 1 94.31 199 ALA B N 1
ATOM 3479 C CA . ALA B 1 199 ? 14.594 -21.953 -8.289 1 94.31 199 ALA B CA 1
ATOM 3480 C C . ALA B 1 199 ? 14.68 -23.359 -7.711 1 94.31 199 ALA B C 1
ATOM 3482 O O . ALA B 1 199 ? 15.5 -23.641 -6.836 1 94.31 199 ALA B O 1
ATOM 3483 N N . ARG B 1 200 ? 13.852 -24.25 -8.258 1 92.75 200 ARG B N 1
ATOM 3484 C CA . ARG B 1 200 ? 13.859 -25.625 -7.754 1 92.75 200 ARG B CA 1
ATOM 3485 C C . ARG B 1 200 ? 15.227 -26.266 -7.93 1 92.75 200 ARG B C 1
ATOM 3487 O O . ARG B 1 200 ? 15.773 -26.844 -6.988 1 92.75 200 ARG B O 1
ATOM 3494 N N . GLU B 1 201 ? 15.773 -26.125 -9.047 1 94.62 201 GLU B N 1
ATOM 3495 C CA . GLU B 1 201 ? 17.078 -26.703 -9.367 1 94.62 201 GLU B CA 1
ATOM 3496 C C . GLU B 1 201 ? 18.188 -26 -8.594 1 94.62 201 GLU B C 1
ATOM 3498 O O . GLU B 1 201 ? 19.125 -26.656 -8.125 1 94.62 201 GLU B O 1
ATOM 3503 N N . VAL B 1 202 ? 18.078 -24.719 -8.484 1 96.19 202 VAL B N 1
ATOM 3504 C CA . VAL B 1 202 ? 19.094 -23.953 -7.758 1 96.19 202 VAL B CA 1
ATOM 3505 C C . VAL B 1 202 ? 19.062 -24.344 -6.277 1 96.19 202 VAL B C 1
ATOM 3507 O O . VAL B 1 202 ? 20.109 -24.453 -5.641 1 96.19 202 VAL B O 1
ATOM 3510 N N . THR B 1 203 ? 17.906 -24.531 -5.746 1 95.25 203 THR B N 1
ATOM 3511 C CA . THR B 1 203 ? 17.75 -24.953 -4.359 1 95.25 203 THR B CA 1
ATOM 3512 C C . THR B 1 203 ? 18.375 -26.328 -4.141 1 95.25 203 THR B C 1
ATOM 3514 O O . THR B 1 203 ? 19.031 -26.562 -3.129 1 95.25 203 THR B O 1
ATOM 3517 N N . ALA B 1 204 ? 18.141 -27.188 -5.082 1 94.75 204 ALA B N 1
ATOM 3518 C CA . ALA B 1 204 ? 18.719 -28.516 -5.004 1 94.75 204 ALA B CA 1
ATOM 3519 C C . ALA B 1 204 ? 20.25 -28.453 -5 1 94.75 204 ALA B C 1
ATOM 3521 O O . ALA B 1 204 ? 20.906 -29.188 -4.262 1 94.75 204 ALA B O 1
ATOM 3522 N N . LEU B 1 205 ? 20.766 -27.625 -5.797 1 95.31 205 LEU B N 1
ATOM 3523 C CA . LEU B 1 205 ? 22.203 -27.438 -5.84 1 95.31 205 LEU B CA 1
ATOM 3524 C C . LEU B 1 205 ? 22.719 -26.906 -4.504 1 95.31 205 LEU B C 1
ATOM 3526 O O . LEU B 1 205 ? 23.766 -27.375 -4.016 1 95.31 205 LEU B O 1
ATOM 3530 N N . ALA B 1 206 ? 22.047 -25.969 -3.955 1 95.56 206 ALA B N 1
ATOM 3531 C CA . ALA B 1 206 ? 22.438 -25.422 -2.654 1 95.56 206 ALA B CA 1
ATOM 3532 C C . ALA B 1 206 ? 22.438 -26.516 -1.589 1 95.56 206 ALA B C 1
ATOM 3534 O O . ALA B 1 206 ? 23.359 -26.594 -0.769 1 95.56 206 ALA B O 1
ATOM 3535 N N . ARG B 1 207 ? 21.453 -27.328 -1.623 1 94.44 207 ARG B N 1
ATOM 3536 C CA . ARG B 1 207 ? 21.328 -28.422 -0.664 1 94.44 207 ARG B CA 1
ATOM 3537 C C . ARG B 1 207 ? 22.484 -29.406 -0.809 1 94.44 207 ARG B C 1
ATOM 3539 O O . ARG B 1 207 ? 22.891 -30.047 0.166 1 94.44 207 ARG B O 1
ATOM 3546 N N . SER B 1 208 ? 23 -29.469 -1.966 1 95.12 208 SER B N 1
ATOM 3547 C CA . SER B 1 208 ? 24.109 -30.375 -2.242 1 95.12 208 SER B CA 1
ATOM 3548 C C . SER B 1 208 ? 25.453 -29.719 -1.94 1 95.12 208 SER B C 1
ATOM 3550 O O . SER B 1 208 ? 26.5 -30.297 -2.195 1 95.12 208 SER B O 1
ATOM 3552 N N . GLY B 1 209 ? 25.375 -28.438 -1.477 1 94.62 209 GLY B N 1
ATOM 3553 C CA . GLY B 1 209 ? 26.594 -27.812 -0.989 1 94.62 209 GLY B CA 1
ATOM 3554 C C . GLY B 1 209 ? 27.172 -26.781 -1.948 1 94.62 209 GLY B C 1
ATOM 3555 O O . GLY B 1 209 ? 28.25 -26.25 -1.725 1 94.62 209 GLY B O 1
ATOM 3556 N N . ASP B 1 210 ? 26.469 -26.516 -3.02 1 94.56 210 ASP B N 1
ATOM 3557 C CA . ASP B 1 210 ? 26.938 -25.5 -3.959 1 94.56 210 ASP B CA 1
ATOM 3558 C C . ASP B 1 210 ? 26.859 -24.109 -3.34 1 94.56 210 ASP B C 1
ATOM 3560 O O . ASP B 1 210 ? 25.781 -23.562 -3.154 1 94.56 210 ASP B O 1
ATOM 3564 N N . ARG B 1 211 ? 28.016 -23.516 -3.188 1 94.69 211 ARG B N 1
ATOM 3565 C CA . ARG B 1 211 ? 28.094 -22.25 -2.469 1 94.69 211 ARG B CA 1
ATOM 3566 C C . ARG B 1 211 ? 27.5 -21.109 -3.287 1 94.69 211 ARG B C 1
ATOM 3568 O O . ARG B 1 211 ? 26.891 -20.203 -2.732 1 94.69 211 ARG B O 1
ATOM 3575 N N . ALA B 1 212 ? 27.703 -21.188 -4.551 1 94.62 212 ALA B N 1
ATOM 3576 C CA . ALA B 1 212 ? 27.156 -20.141 -5.43 1 94.62 212 ALA B CA 1
ATOM 3577 C C . ALA B 1 212 ? 25.641 -20.156 -5.43 1 94.62 212 ALA B C 1
ATOM 3579 O O . ALA B 1 212 ? 25 -19.109 -5.363 1 94.62 212 ALA B O 1
ATOM 3580 N N . ALA B 1 213 ? 25.109 -21.344 -5.539 1 95.88 213 ALA B N 1
ATOM 3581 C CA . ALA B 1 213 ? 23.656 -21.5 -5.484 1 95.88 213 ALA B CA 1
ATOM 3582 C C . ALA B 1 213 ? 23.094 -20.969 -4.164 1 95.88 213 ALA B C 1
ATOM 3584 O O . ALA B 1 213 ? 22.094 -20.25 -4.148 1 95.88 213 ALA B O 1
ATOM 3585 N N . SER B 1 214 ? 23.781 -21.25 -3.105 1 96.31 214 SER B N 1
ATOM 3586 C CA . SER B 1 214 ? 23.359 -20.781 -1.791 1 96.31 214 SER B CA 1
ATOM 3587 C C . SER B 1 214 ? 23.375 -19.25 -1.716 1 96.31 214 SER B C 1
ATOM 3589 O O . SER B 1 214 ? 22.469 -18.641 -1.148 1 96.31 214 SER B O 1
ATOM 3591 N N . ARG B 1 215 ? 24.344 -18.672 -2.252 1 94.94 215 ARG B N 1
ATOM 3592 C CA . ARG B 1 215 ? 24.469 -17.219 -2.242 1 94.94 215 ARG B CA 1
ATOM 3593 C C . ARG B 1 215 ? 23.344 -16.562 -3.037 1 94.94 215 ARG B C 1
ATOM 3595 O O . ARG B 1 215 ? 22.797 -15.539 -2.621 1 94.94 215 ARG B O 1
ATOM 3602 N N . ILE B 1 216 ? 23 -17.125 -4.164 1 94.56 216 ILE B N 1
ATOM 3603 C CA . ILE B 1 216 ? 21.938 -16.594 -5 1 94.56 216 ILE B CA 1
ATOM 3604 C C . ILE B 1 216 ? 20.609 -16.625 -4.227 1 94.56 216 ILE B C 1
ATOM 3606 O O . ILE B 1 216 ? 19.891 -15.625 -4.207 1 94.56 216 ILE B O 1
ATOM 3610 N N . LEU B 1 217 ? 20.406 -17.734 -3.545 1 96.75 217 LEU B N 1
ATOM 3611 C CA . LEU B 1 217 ? 19.172 -17.875 -2.773 1 96.75 217 LEU B CA 1
ATOM 3612 C C . LEU B 1 217 ? 19.156 -16.938 -1.578 1 96.75 217 LEU B C 1
ATOM 3614 O O . LEU B 1 217 ? 18.141 -16.297 -1.293 1 96.75 217 LEU B O 1
ATOM 3618 N N . THR B 1 218 ? 20.25 -16.812 -0.951 1 96.62 218 THR B N 1
ATOM 3619 C CA . THR B 1 218 ? 20.375 -15.93 0.206 1 96.62 218 THR B CA 1
ATOM 3620 C C . THR B 1 218 ? 20.141 -14.477 -0.193 1 96.62 218 THR B C 1
ATOM 3622 O O . THR B 1 218 ? 19.391 -13.75 0.48 1 96.62 218 THR B O 1
ATOM 3625 N N . THR B 1 219 ? 20.672 -14.062 -1.312 1 94.75 219 THR B N 1
ATOM 3626 C CA . THR B 1 219 ? 20.5 -12.695 -1.787 1 94.75 219 THR B CA 1
ATOM 3627 C C . THR B 1 219 ? 19.047 -12.438 -2.178 1 94.75 219 THR B C 1
ATOM 3629 O O . THR B 1 219 ? 18.516 -11.352 -1.939 1 94.75 219 THR B O 1
ATOM 3632 N N . ALA B 1 220 ? 18.453 -13.43 -2.783 1 95.75 220 ALA B N 1
ATOM 3633 C CA . ALA B 1 220 ? 17.047 -13.32 -3.125 1 95.75 220 ALA B CA 1
ATOM 3634 C C . ALA B 1 220 ? 16.188 -13.102 -1.878 1 95.75 220 ALA B C 1
ATOM 3636 O O . ALA B 1 220 ? 15.336 -12.219 -1.853 1 95.75 220 ALA B O 1
ATOM 3637 N N . GLY B 1 221 ? 16.484 -13.875 -0.846 1 97.44 221 GLY B N 1
ATOM 3638 C CA . GLY B 1 221 ? 15.766 -13.734 0.416 1 97.44 221 GLY B CA 1
ATOM 3639 C C . GLY B 1 221 ? 15.992 -12.391 1.083 1 97.44 221 GLY B C 1
ATOM 3640 O O . GLY B 1 221 ? 15.055 -11.789 1.605 1 97.44 221 GLY B O 1
ATOM 3641 N N . GLN B 1 222 ? 17.219 -11.922 1.042 1 96.38 222 GLN B N 1
ATOM 3642 C CA . GLN B 1 222 ? 17.562 -10.625 1.62 1 96.38 222 GLN B CA 1
ATOM 3643 C C . GLN B 1 222 ? 16.812 -9.492 0.922 1 96.38 222 GLN B C 1
ATOM 3645 O O . GLN B 1 222 ? 16.266 -8.602 1.579 1 96.38 222 GLN B O 1
ATOM 3650 N N . ALA B 1 223 ? 16.766 -9.602 -0.393 1 94.94 223 ALA B N 1
ATOM 3651 C CA . ALA B 1 223 ? 16.094 -8.57 -1.175 1 94.94 223 ALA B CA 1
ATOM 3652 C C . ALA B 1 223 ? 14.594 -8.539 -0.851 1 94.94 223 ALA B C 1
ATOM 3654 O O . ALA B 1 223 ? 14.047 -7.473 -0.552 1 94.94 223 ALA B O 1
ATOM 3655 N N . LEU B 1 224 ? 14 -9.68 -0.842 1 97.38 224 LEU B N 1
ATOM 3656 C CA . LEU B 1 224 ? 12.57 -9.766 -0.592 1 97.38 224 LEU B CA 1
ATOM 3657 C C . LEU B 1 224 ? 12.234 -9.328 0.832 1 97.38 224 LEU B C 1
ATOM 3659 O O . LEU B 1 224 ? 11.312 -8.539 1.046 1 97.38 224 LEU B O 1
ATOM 3663 N N . GLY B 1 225 ? 13.016 -9.844 1.809 1 97.62 225 GLY B N 1
ATOM 3664 C CA . GLY B 1 225 ? 12.781 -9.484 3.199 1 97.62 225 GLY B CA 1
ATOM 3665 C C . GLY B 1 225 ? 12.898 -7.996 3.459 1 97.62 225 GLY B C 1
ATOM 3666 O O . GLY B 1 225 ? 12.094 -7.426 4.195 1 97.62 225 GLY B O 1
ATOM 3667 N N . THR B 1 226 ? 13.859 -7.367 2.85 1 94.5 226 THR B N 1
ATOM 3668 C CA . THR B 1 226 ? 14.078 -5.934 3.02 1 94.5 226 THR B CA 1
ATOM 3669 C C . THR B 1 226 ? 12.93 -5.133 2.426 1 94.5 226 THR B C 1
ATOM 3671 O O . THR B 1 226 ? 12.398 -4.223 3.07 1 94.5 226 THR B O 1
ATOM 3674 N N . VAL B 1 227 ? 12.516 -5.512 1.217 1 95.12 227 VAL B N 1
ATOM 3675 C CA . VAL B 1 227 ? 11.438 -4.789 0.541 1 95.12 227 VAL B CA 1
ATOM 3676 C C . VAL B 1 227 ? 10.141 -4.953 1.32 1 95.12 227 VAL B C 1
ATOM 3678 O O . VAL B 1 227 ? 9.414 -3.979 1.543 1 95.12 227 VAL B O 1
ATOM 3681 N N . LEU B 1 228 ? 9.875 -6.145 1.789 1 97.62 228 LEU B N 1
ATOM 3682 C CA . LEU B 1 228 ? 8.656 -6.383 2.562 1 97.62 228 LEU B CA 1
ATOM 3683 C C . LEU B 1 228 ? 8.695 -5.617 3.879 1 97.62 228 LEU B C 1
ATOM 3685 O O . LEU B 1 228 ? 7.676 -5.066 4.309 1 97.62 228 LEU B O 1
ATOM 3689 N N . GLY B 1 229 ? 9.867 -5.609 4.512 1 96.38 229 GLY B N 1
ATOM 3690 C CA . GLY B 1 229 ? 10.023 -4.848 5.742 1 96.38 229 GLY B CA 1
ATOM 3691 C C . GLY B 1 229 ? 9.742 -3.367 5.566 1 96.38 229 GLY B C 1
ATOM 3692 O O . GLY B 1 229 ? 9.219 -2.719 6.473 1 96.38 229 GLY B O 1
ATOM 3693 N N . GLN B 1 230 ? 10.023 -2.854 4.453 1 93.69 230 GLN B N 1
ATOM 3694 C CA . GLN B 1 230 ? 9.75 -1.455 4.145 1 93.69 230 GLN B CA 1
ATOM 3695 C C . GLN B 1 230 ? 8.266 -1.234 3.863 1 93.69 230 GLN B C 1
ATOM 3697 O O . GLN B 1 230 ? 7.676 -0.264 4.34 1 93.69 230 GLN B O 1
ATOM 3702 N N . LEU B 1 231 ? 7.676 -2.146 3.135 1 96.12 231 LEU B N 1
ATOM 3703 C CA . LEU B 1 231 ? 6.289 -1.984 2.715 1 96.12 231 LEU B CA 1
ATOM 3704 C C . LEU B 1 231 ? 5.352 -2.027 3.916 1 96.12 231 LEU B C 1
ATOM 3706 O O . LEU B 1 231 ? 4.281 -1.415 3.895 1 96.12 231 LEU B O 1
ATOM 3710 N N . VAL B 1 232 ? 5.75 -2.691 5 1 96.12 232 VAL B N 1
ATOM 3711 C CA . VAL B 1 232 ? 4.895 -2.77 6.18 1 96.12 232 VAL B CA 1
ATOM 3712 C C . VAL B 1 232 ? 4.715 -1.378 6.781 1 96.12 232 VAL B C 1
ATOM 3714 O O . VAL B 1 232 ? 3.717 -1.11 7.453 1 96.12 232 VAL B O 1
ATOM 3717 N N . ARG B 1 233 ? 5.617 -0.46 6.48 1 94.44 233 ARG B N 1
ATOM 3718 C CA . ARG B 1 233 ? 5.559 0.893 7.023 1 94.44 233 ARG B CA 1
ATOM 3719 C C . ARG B 1 233 ? 4.422 1.688 6.387 1 94.44 233 ARG B C 1
ATOM 3721 O O . ARG B 1 233 ? 3.91 2.637 6.984 1 94.44 233 ARG B O 1
ATOM 3728 N N . VAL B 1 234 ? 3.988 1.278 5.211 1 95 234 VAL B N 1
ATOM 3729 C CA . VAL B 1 234 ? 2.961 2.043 4.512 1 95 234 VAL B CA 1
ATOM 3730 C C . VAL B 1 234 ? 1.673 1.228 4.434 1 95 234 VAL B C 1
ATOM 3732 O O . VAL B 1 234 ? 0.6 1.773 4.164 1 95 234 VAL B O 1
ATOM 3735 N N . LEU B 1 235 ? 1.778 -0.064 4.691 1 96.38 235 LEU B N 1
ATOM 3736 C CA . LEU B 1 235 ? 0.598 -0.905 4.531 1 96.38 235 LEU B CA 1
ATOM 3737 C C . LEU B 1 235 ? 0.069 -1.36 5.887 1 96.38 235 LEU B C 1
ATOM 3739 O O . LEU B 1 235 ? -1.142 -1.515 6.066 1 96.38 235 LEU B O 1
ATOM 3743 N N . ASP B 1 236 ? 0.916 -1.666 6.793 1 96.31 236 ASP B N 1
ATOM 3744 C CA . ASP B 1 236 ? 0.628 -2.119 8.148 1 96.31 236 ASP B CA 1
ATOM 3745 C C . ASP B 1 236 ? -0.41 -3.238 8.148 1 96.31 236 ASP B C 1
ATOM 3747 O O . ASP B 1 236 ? -1.44 -3.139 8.812 1 96.31 236 ASP B O 1
ATOM 3751 N N . PRO B 1 237 ? -0.153 -4.309 7.391 1 96.81 237 PRO B N 1
ATOM 3752 C CA . PRO B 1 237 ? -1.112 -5.414 7.367 1 96.81 237 PRO B CA 1
ATOM 3753 C C . PRO B 1 237 ? -1.064 -6.27 8.633 1 96.81 237 PRO B C 1
ATOM 3755 O O . PRO B 1 237 ? -0.113 -6.168 9.414 1 96.81 237 PRO B O 1
ATOM 3758 N N . SER B 1 238 ? -2.115 -7.062 8.852 1 96.88 238 SER B N 1
ATOM 3759 C CA . SER B 1 238 ? -2.143 -7.977 9.984 1 96.88 238 SER B CA 1
ATOM 3760 C C . SER B 1 238 ? -1.105 -9.086 9.836 1 96.88 238 SER B C 1
ATOM 3762 O O . SER B 1 238 ? -0.604 -9.617 10.828 1 96.88 238 SER B O 1
ATOM 3764 N N . ALA B 1 239 ? -0.789 -9.414 8.586 1 98.25 239 ALA B N 1
ATOM 3765 C CA . ALA B 1 239 ? 0.208 -10.43 8.266 1 98.25 239 ALA B CA 1
ATOM 3766 C C . ALA B 1 239 ? 0.682 -10.305 6.82 1 98.25 239 ALA B C 1
ATOM 3768 O O . ALA B 1 239 ? 0.036 -9.641 6.004 1 98.25 239 ALA B O 1
ATOM 3769 N N . ILE B 1 240 ? 1.822 -10.836 6.59 1 98.62 240 ILE B N 1
ATOM 3770 C CA . ILE B 1 240 ? 2.275 -11.102 5.23 1 98.62 240 ILE B CA 1
ATOM 3771 C C . ILE B 1 240 ? 2.158 -12.594 4.93 1 98.62 240 ILE B C 1
ATOM 3773 O O . ILE B 1 240 ? 2.725 -13.422 5.645 1 98.62 240 ILE B O 1
ATOM 3777 N N . VAL B 1 241 ? 1.392 -12.922 3.936 1 98.69 241 VAL B N 1
ATOM 3778 C CA . VAL B 1 241 ? 1.17 -14.32 3.572 1 98.69 241 VAL B CA 1
ATOM 3779 C C . VAL B 1 241 ? 1.979 -14.664 2.324 1 98.69 241 VAL B C 1
ATOM 3781 O O . VAL B 1 241 ? 1.79 -14.055 1.268 1 98.69 241 VAL B O 1
ATOM 3784 N N . LEU B 1 242 ? 2.852 -15.602 2.482 1 98.56 242 LEU B N 1
ATOM 3785 C CA . LEU B 1 242 ? 3.695 -16.047 1.382 1 98.56 242 LEU B CA 1
ATOM 3786 C C . LEU B 1 242 ? 3.07 -17.25 0.674 1 98.56 242 LEU B C 1
ATOM 3788 O O . LEU B 1 242 ? 2.846 -18.297 1.292 1 98.56 242 LEU B O 1
ATOM 3792 N N . GLY B 1 243 ? 2.771 -17 -0.594 1 97.81 243 GLY B N 1
ATOM 3793 C CA . GLY B 1 243 ? 2.225 -18.062 -1.424 1 97.81 243 GLY B CA 1
ATOM 3794 C C . GLY B 1 243 ? 3.098 -18.391 -2.621 1 97.81 243 GLY B C 1
ATOM 3795 O O . GLY B 1 243 ? 4.18 -17.828 -2.783 1 97.81 243 GLY B O 1
ATOM 3796 N N . GLY B 1 244 ? 2.604 -19.391 -3.461 1 95.06 244 GLY B N 1
ATOM 3797 C CA . GLY B 1 244 ? 3.404 -19.906 -4.562 1 95.06 244 GLY B CA 1
ATOM 3798 C C . GLY B 1 244 ? 4.355 -21 -4.152 1 95.06 244 GLY B C 1
ATOM 3799 O O . GLY B 1 244 ? 4.738 -21.109 -2.984 1 95.06 244 GLY B O 1
ATOM 3800 N N . GLY B 1 245 ? 4.727 -21.828 -5.098 1 93.06 245 GLY B N 1
ATOM 3801 C CA . GLY B 1 245 ? 5.586 -22.969 -4.805 1 93.06 245 GLY B CA 1
ATOM 3802 C C . GLY B 1 245 ? 6.891 -22.578 -4.141 1 93.06 245 GLY B C 1
ATOM 3803 O O . GLY B 1 245 ? 7.332 -23.234 -3.191 1 93.06 245 GLY B O 1
ATOM 3804 N N . LEU B 1 246 ? 7.469 -21.562 -4.582 1 94.38 246 LEU B N 1
ATOM 3805 C CA . LEU B 1 246 ? 8.719 -21.078 -4.008 1 94.38 246 LEU B CA 1
ATOM 3806 C C . LEU B 1 246 ? 8.469 -20.375 -2.67 1 94.38 246 LEU B C 1
ATOM 3808 O O . LEU B 1 246 ? 9.273 -20.5 -1.745 1 94.38 246 LEU B O 1
ATOM 3812 N N . GLY B 1 247 ? 7.395 -19.656 -2.541 1 95.81 247 GLY B N 1
ATOM 3813 C CA . GLY B 1 247 ? 7.082 -18.875 -1.35 1 95.81 247 GLY B CA 1
ATOM 3814 C C . GLY B 1 247 ? 6.816 -19.734 -0.132 1 95.81 247 GLY B C 1
ATOM 3815 O O . GLY B 1 247 ? 7.133 -19.344 0.995 1 95.81 247 GLY B O 1
ATOM 3816 N N . THR B 1 248 ? 6.281 -20.922 -0.355 1 95.38 248 THR B N 1
ATOM 3817 C CA . THR B 1 248 ? 5.887 -21.781 0.756 1 95.38 248 THR B CA 1
ATOM 3818 C C . THR B 1 248 ? 6.984 -22.797 1.075 1 95.38 248 THR B C 1
ATOM 3820 O O . THR B 1 248 ? 6.781 -23.703 1.874 1 95.38 248 THR B O 1
ATOM 3823 N N . GLY B 1 249 ? 8.062 -22.625 0.486 1 92.75 249 GLY B N 1
ATOM 3824 C CA . GLY B 1 249 ? 9.156 -23.562 0.697 1 92.75 249 GLY B CA 1
ATOM 3825 C C . GLY B 1 249 ? 9.969 -23.25 1.944 1 92.75 249 GLY B C 1
ATOM 3826 O O . GLY B 1 249 ? 9.5 -22.547 2.838 1 92.75 249 GLY B O 1
ATOM 3827 N N . ASP B 1 250 ? 11.07 -23.969 1.998 1 92.06 250 ASP B N 1
ATOM 3828 C CA . ASP B 1 250 ? 12.055 -23.781 3.061 1 92.06 250 ASP B CA 1
ATOM 3829 C C . ASP B 1 250 ? 13.477 -23.828 2.504 1 92.06 250 ASP B C 1
ATOM 3831 O O . ASP B 1 250 ? 13.711 -24.359 1.417 1 92.06 250 ASP B O 1
ATOM 3835 N N . GLY B 1 251 ? 14.43 -23.172 3.096 1 93.25 251 GLY B N 1
ATOM 3836 C CA . GLY B 1 251 ? 15.812 -23.156 2.656 1 93.25 251 GLY B CA 1
ATOM 3837 C C . GLY B 1 251 ? 16.484 -21.812 2.865 1 93.25 251 GLY B C 1
ATOM 3838 O O . GLY B 1 251 ? 16.016 -20.984 3.652 1 93.25 251 GLY B O 1
ATOM 3839 N N . PRO B 1 252 ? 17.578 -21.688 2.203 1 95.88 252 PRO B N 1
ATOM 3840 C CA . PRO B 1 252 ? 18.375 -20.484 2.42 1 95.88 252 PRO B CA 1
ATOM 3841 C C . PRO B 1 252 ? 17.625 -19.203 2.07 1 95.88 252 PRO B C 1
ATOM 3843 O O . PRO B 1 252 ? 17.797 -18.172 2.732 1 95.88 252 PRO B O 1
ATOM 3846 N N . LEU B 1 253 ? 16.812 -19.266 1.038 1 97.31 253 LEU B N 1
ATOM 3847 C CA . LEU B 1 253 ? 16.031 -18.094 0.651 1 97.31 253 LEU B CA 1
ATOM 3848 C C . LEU B 1 253 ? 15.117 -17.656 1.785 1 97.31 253 LEU B C 1
ATOM 3850 O O . LEU B 1 253 ? 15.078 -16.484 2.141 1 97.31 253 LEU B O 1
ATOM 3854 N N . HIS B 1 254 ? 14.477 -18.625 2.371 1 97.88 254 HIS B N 1
ATOM 3855 C CA . HIS B 1 254 ? 13.477 -18.328 3.398 1 97.88 254 HIS B CA 1
ATOM 3856 C C . HIS B 1 254 ? 14.141 -17.875 4.695 1 97.88 254 HIS B C 1
ATOM 3858 O O . HIS B 1 254 ? 13.633 -16.984 5.379 1 97.88 254 HIS B O 1
ATOM 3864 N N . ALA B 1 255 ? 15.227 -18.531 5.031 1 97.81 255 ALA B N 1
ATOM 3865 C CA . ALA B 1 255 ? 15.977 -18.125 6.215 1 97.81 255 ALA B CA 1
ATOM 3866 C C . ALA B 1 255 ? 16.453 -16.672 6.078 1 97.81 255 ALA B C 1
ATOM 3868 O O . ALA B 1 255 ? 16.297 -15.875 7 1 97.81 255 ALA B O 1
ATOM 3869 N N . ALA B 1 256 ? 16.984 -16.344 4.91 1 97.75 256 ALA B N 1
ATOM 3870 C CA . ALA B 1 256 ? 17.469 -14.992 4.648 1 97.75 256 ALA B CA 1
ATOM 3871 C C . ALA B 1 256 ? 16.328 -13.977 4.621 1 97.75 256 ALA B C 1
ATOM 3873 O O . ALA B 1 256 ? 16.484 -12.844 5.082 1 97.75 256 ALA B O 1
ATOM 3874 N N . LEU B 1 257 ? 15.234 -14.375 4.051 1 98.31 257 LEU B N 1
ATOM 3875 C CA . LEU B 1 257 ? 14.039 -13.539 4.02 1 98.31 257 LEU B CA 1
ATOM 3876 C C . LEU B 1 257 ? 13.602 -13.164 5.434 1 98.31 257 LEU B C 1
ATOM 3878 O O . LEU B 1 257 ? 13.383 -11.992 5.73 1 98.31 257 LEU B O 1
ATOM 3882 N N . ARG B 1 258 ? 13.531 -14.141 6.316 1 98.38 258 ARG B N 1
ATOM 3883 C CA . ARG B 1 258 ? 13.117 -13.914 7.695 1 98.38 258 ARG B CA 1
ATOM 3884 C C . ARG B 1 258 ? 14.094 -13 8.422 1 98.38 258 ARG B C 1
ATOM 3886 O O . ARG B 1 258 ? 13.672 -12.102 9.156 1 98.38 258 ARG B O 1
ATOM 3893 N N . GLU B 1 259 ? 15.312 -13.211 8.219 1 98.19 259 GLU B N 1
ATOM 3894 C CA . GLU B 1 259 ? 16.344 -12.406 8.875 1 98.19 259 GLU B CA 1
ATOM 3895 C C . GLU B 1 259 ? 16.297 -10.961 8.398 1 98.19 259 GLU B C 1
ATOM 3897 O O . GLU B 1 259 ? 16.328 -10.031 9.211 1 98.19 259 GLU B O 1
ATOM 3902 N N . ALA B 1 260 ? 16.25 -10.781 7.074 1 97.12 260 ALA B N 1
ATOM 3903 C CA . ALA B 1 260 ? 16.234 -9.438 6.508 1 97.12 260 ALA B CA 1
ATOM 3904 C C . ALA B 1 260 ? 14.961 -8.695 6.918 1 97.12 260 ALA B C 1
ATOM 3906 O O . ALA B 1 260 ? 15 -7.504 7.227 1 97.12 260 ALA B O 1
ATOM 3907 N N . TYR B 1 261 ? 13.875 -9.414 6.91 1 97.94 261 TYR B N 1
ATOM 3908 C CA . TYR B 1 261 ? 12.609 -8.836 7.336 1 97.94 261 TYR B CA 1
ATOM 3909 C C . TYR B 1 261 ? 12.672 -8.375 8.789 1 97.94 261 TYR B C 1
ATOM 3911 O O . TYR B 1 261 ? 12.289 -7.25 9.109 1 97.94 261 TYR B O 1
ATOM 3919 N N . ALA B 1 262 ? 13.164 -9.227 9.648 1 97.69 262 ALA B N 1
ATOM 3920 C CA . ALA B 1 262 ? 13.312 -8.906 11.062 1 97.69 262 ALA B CA 1
ATOM 3921 C C . ALA B 1 262 ? 14.219 -7.699 11.266 1 97.69 262 ALA B C 1
ATOM 3923 O O . ALA B 1 262 ? 13.922 -6.82 12.078 1 97.69 262 ALA B O 1
ATOM 3924 N N . HIS B 1 263 ? 15.234 -7.648 10.555 1 95.56 263 HIS B N 1
ATOM 3925 C CA . HIS B 1 263 ? 16.172 -6.539 10.656 1 95.56 263 HIS B CA 1
ATOM 3926 C C . HIS B 1 263 ? 15.523 -5.227 10.242 1 95.56 263 HIS B C 1
ATOM 3928 O O . HIS B 1 263 ? 15.656 -4.215 10.938 1 95.56 263 HIS B O 1
ATOM 3934 N N . THR B 1 264 ? 14.836 -5.281 9.117 1 93.62 264 THR B N 1
ATOM 3935 C CA . THR B 1 264 ? 14.242 -4.074 8.555 1 93.62 264 THR B CA 1
ATOM 3936 C C . THR B 1 264 ? 13.094 -3.576 9.43 1 93.62 264 THR B C 1
ATOM 3938 O O . THR B 1 264 ? 12.805 -2.379 9.461 1 93.62 264 THR B O 1
ATOM 3941 N N . THR B 1 265 ? 12.461 -4.473 10.164 1 95.12 265 THR B N 1
ATOM 3942 C CA . THR B 1 265 ? 11.297 -4.102 10.969 1 95.12 265 THR B CA 1
ATOM 3943 C C . THR B 1 265 ? 11.672 -3.994 12.438 1 95.12 265 THR B C 1
ATOM 3945 O O . THR B 1 265 ? 10.797 -3.926 13.305 1 95.12 265 THR B O 1
ATOM 3948 N N . ARG B 1 266 ? 12.867 -3.93 12.797 1 91.94 266 ARG B N 1
ATOM 3949 C CA . ARG B 1 266 ? 13.352 -4.082 14.164 1 91.94 266 ARG B CA 1
ATOM 3950 C C . ARG B 1 266 ? 12.859 -2.934 15.047 1 91.94 266 ARG B C 1
ATOM 3952 O O . ARG B 1 266 ? 12.773 -3.076 16.266 1 91.94 266 ARG B O 1
ATOM 3959 N N . THR B 1 267 ? 12.531 -1.812 14.484 1 86.38 267 THR B N 1
ATOM 3960 C CA . THR B 1 267 ? 12.109 -0.654 15.266 1 86.38 267 THR B CA 1
ATOM 3961 C C . THR B 1 267 ? 10.609 -0.697 15.531 1 86.38 267 THR B C 1
ATOM 3963 O O . THR B 1 267 ? 10.078 0.138 16.266 1 86.38 267 THR B O 1
ATOM 3966 N N . ARG B 1 268 ? 9.93 -1.61 14.953 1 87.5 268 ARG B N 1
ATOM 3967 C CA . ARG B 1 268 ? 8.5 -1.781 15.188 1 87.5 268 ARG B CA 1
ATOM 3968 C C . ARG B 1 268 ? 8.242 -2.75 16.344 1 87.5 268 ARG B C 1
ATOM 3970 O O . ARG B 1 268 ? 8.781 -3.859 16.359 1 87.5 268 ARG B O 1
ATOM 3977 N N . PRO B 1 269 ? 7.449 -2.352 17.234 1 82.69 269 PRO B N 1
ATOM 3978 C CA . PRO B 1 269 ? 7.207 -3.217 18.391 1 82.69 269 PRO B CA 1
ATOM 3979 C C . PRO B 1 269 ? 6.57 -4.551 18.016 1 82.69 269 PRO B C 1
ATOM 3981 O O . PRO B 1 269 ? 6.918 -5.59 18.578 1 82.69 269 PRO B O 1
ATOM 3984 N N . GLU B 1 270 ? 5.645 -4.566 17.109 1 89.62 270 GLU B N 1
ATOM 3985 C CA . GLU B 1 270 ? 4.949 -5.773 16.672 1 89.62 270 GLU B CA 1
ATOM 3986 C C . GLU B 1 270 ? 4.805 -5.816 15.156 1 89.62 270 GLU B C 1
ATOM 3988 O O . GLU B 1 270 ? 3.723 -5.57 14.625 1 89.62 270 GLU B O 1
ATOM 3993 N N . PRO B 1 271 ? 5.902 -6.207 14.516 1 94.5 271 PRO B N 1
ATOM 3994 C CA . PRO B 1 271 ? 5.789 -6.297 13.062 1 94.5 271 PRO B CA 1
ATOM 3995 C C . PRO B 1 271 ? 4.824 -7.391 12.609 1 94.5 271 PRO B C 1
ATOM 3997 O O . PRO B 1 271 ? 4.66 -8.398 13.305 1 94.5 271 PRO B O 1
ATOM 4000 N N . PRO B 1 272 ? 4.094 -7.172 11.453 1 97.12 272 PRO B N 1
ATOM 4001 C CA . PRO B 1 272 ? 3.24 -8.25 10.938 1 97.12 272 PRO B CA 1
ATOM 4002 C C . PRO B 1 272 ? 3.984 -9.57 10.781 1 97.12 272 PRO B C 1
ATOM 4004 O O . PRO B 1 272 ? 5.113 -9.594 10.281 1 97.12 272 PRO B O 1
ATOM 4007 N N . PRO B 1 273 ? 3.412 -10.641 11.242 1 97.81 273 PRO B N 1
ATOM 4008 C CA . PRO B 1 273 ? 4.082 -11.93 11.07 1 97.81 273 PRO B CA 1
ATOM 4009 C C . PRO B 1 273 ? 4.105 -12.398 9.617 1 97.81 273 PRO B C 1
ATOM 4011 O O . PRO B 1 273 ? 3.209 -12.055 8.844 1 97.81 273 PRO B O 1
ATOM 4014 N N . LEU B 1 274 ? 5.156 -13.133 9.281 1 98.19 274 LEU B N 1
ATOM 4015 C CA . LEU B 1 274 ? 5.195 -13.883 8.031 1 98.19 274 LEU B CA 1
ATOM 4016 C C . LEU B 1 274 ? 4.473 -15.219 8.164 1 98.19 274 LEU B C 1
ATOM 4018 O O . LEU B 1 274 ? 4.781 -16 9.062 1 98.19 274 LEU B O 1
ATOM 4022 N N . ARG B 1 275 ? 3.49 -15.438 7.305 1 98 275 ARG B N 1
ATOM 4023 C CA . ARG B 1 275 ? 2.732 -16.688 7.312 1 98 275 ARG B CA 1
ATOM 4024 C C . ARG B 1 275 ? 2.795 -17.375 5.953 1 98 275 ARG B C 1
ATOM 4026 O O . ARG B 1 275 ? 2.969 -16.719 4.926 1 98 275 ARG B O 1
ATOM 4033 N N . ARG B 1 276 ? 2.654 -18.703 5.969 1 97.88 276 ARG B N 1
ATOM 4034 C CA . ARG B 1 276 ? 2.607 -19.484 4.734 1 97.88 276 ARG B CA 1
ATOM 4035 C C . ARG B 1 276 ? 1.171 -19.688 4.27 1 97.88 276 ARG B C 1
ATOM 4037 O O . ARG B 1 276 ? 0.281 -19.953 5.078 1 97.88 276 ARG B O 1
ATOM 4044 N N . ALA B 1 277 ? 0.968 -19.469 2.996 1 98.12 277 ALA B N 1
ATOM 4045 C CA . ALA B 1 277 ? -0.323 -19.844 2.42 1 98.12 277 ALA B CA 1
ATOM 4046 C C . ALA B 1 277 ? -0.62 -21.328 2.639 1 98.12 277 ALA B C 1
ATOM 4048 O O . ALA B 1 277 ? 0.3 -22.141 2.732 1 98.12 277 ALA B O 1
ATOM 4049 N N . THR B 1 278 ? -1.899 -21.688 2.699 1 97.62 278 THR B N 1
ATOM 4050 C CA . THR B 1 278 ? -2.209 -23.031 3.139 1 97.62 278 THR B CA 1
ATOM 4051 C C . THR B 1 278 ? -2.988 -23.781 2.064 1 97.62 278 THR B C 1
ATOM 4053 O O . THR B 1 278 ? -3.16 -25 2.152 1 97.62 278 THR B O 1
ATOM 4056 N N . LEU B 1 279 ? -3.441 -23.141 1.021 1 96.69 279 LEU B N 1
ATOM 4057 C CA . LEU B 1 279 ? -4.277 -23.812 0.031 1 96.69 279 LEU B CA 1
ATOM 4058 C C . LEU B 1 279 ? -3.426 -24.484 -1.036 1 96.69 279 LEU B C 1
ATOM 4060 O O . LEU B 1 279 ? -3.943 -25.234 -1.868 1 96.69 279 LEU B O 1
ATOM 4064 N N . GLY B 1 280 ? -2.166 -24.156 -1.069 1 93.19 280 GLY B N 1
ATOM 4065 C CA . GLY B 1 280 ? -1.259 -24.797 -2.006 1 93.19 280 GLY B CA 1
ATOM 4066 C C . GLY B 1 280 ? -1.531 -24.422 -3.451 1 93.19 280 GLY B C 1
ATOM 4067 O O . GLY B 1 280 ? -1.874 -23.281 -3.75 1 93.19 280 GLY B O 1
ATOM 4068 N N . PRO B 1 281 ? -1.261 -25.391 -4.371 1 91 281 PRO B N 1
ATOM 4069 C CA . PRO B 1 281 ? -1.351 -25.109 -5.805 1 91 281 PRO B CA 1
ATOM 4070 C C . PRO B 1 281 ? -2.775 -24.797 -6.258 1 91 281 PRO B C 1
ATOM 4072 O O . PRO B 1 281 ? -2.979 -24.297 -7.367 1 91 281 PRO B O 1
ATOM 4075 N N . ASP B 1 282 ? -3.701 -25.031 -5.391 1 94.88 282 ASP B N 1
ATOM 4076 C CA . ASP B 1 282 ? -5.094 -24.875 -5.797 1 94.88 282 ASP B CA 1
ATOM 4077 C C . ASP B 1 282 ? -5.645 -23.516 -5.344 1 94.88 282 ASP B C 1
ATOM 4079 O O . ASP B 1 282 ? -6.816 -23.219 -5.566 1 94.88 282 ASP B O 1
ATOM 4083 N N . ALA B 1 283 ? -4.824 -22.703 -4.707 1 95.94 283 ALA B N 1
ATOM 4084 C CA . ALA B 1 283 ? -5.277 -21.406 -4.195 1 95.94 283 ALA B CA 1
ATOM 4085 C C . ALA B 1 283 ? -5.934 -20.578 -5.297 1 95.94 283 ALA B C 1
ATOM 4087 O O . ALA B 1 283 ? -7.008 -20.016 -5.094 1 95.94 283 ALA B O 1
ATOM 4088 N N . GLY B 1 284 ? -5.281 -20.531 -6.441 1 95.94 284 GLY B N 1
ATOM 4089 C CA . GLY B 1 284 ? -5.824 -19.781 -7.562 1 95.94 284 GLY B CA 1
ATOM 4090 C C . GLY B 1 284 ? -7.172 -20.297 -8.031 1 95.94 284 GLY B C 1
ATOM 4091 O O . GLY B 1 284 ? -8.078 -19.516 -8.305 1 95.94 284 GLY B O 1
ATOM 4092 N N . LEU B 1 285 ? -7.316 -21.594 -8.102 1 95.62 285 LEU B N 1
ATOM 4093 C CA . LEU B 1 285 ? -8.555 -22.234 -8.531 1 95.62 285 LEU B CA 1
ATOM 4094 C C . LEU B 1 285 ? -9.68 -21.953 -7.543 1 95.62 285 LEU B C 1
ATOM 4096 O O . LEU B 1 285 ? -10.789 -21.594 -7.949 1 95.62 285 LEU B O 1
ATOM 4100 N N . ILE B 1 286 ? -9.359 -22.141 -6.336 1 97.12 286 ILE B N 1
ATOM 4101 C CA . ILE B 1 286 ? -10.328 -21.938 -5.273 1 97.12 286 ILE B CA 1
ATOM 4102 C C . ILE B 1 286 ? -10.734 -20.469 -5.223 1 97.12 286 ILE B C 1
ATOM 4104 O O . ILE B 1 286 ? -11.922 -20.141 -5.09 1 97.12 286 ILE B O 1
ATOM 4108 N N . GLY B 1 287 ? -9.766 -19.594 -5.379 1 97.94 287 GLY B N 1
ATOM 4109 C CA . GLY B 1 287 ? -10.047 -18.156 -5.395 1 97.94 287 GLY B CA 1
ATOM 4110 C C . GLY B 1 287 ? -10.852 -17.719 -6.602 1 97.94 287 GLY B C 1
ATOM 4111 O O . GLY B 1 287 ? -11.711 -16.844 -6.496 1 97.94 287 GLY B O 1
ATOM 4112 N N . ALA B 1 288 ? -10.555 -18.297 -7.758 1 97.31 288 ALA B N 1
ATOM 4113 C CA . ALA B 1 288 ? -11.32 -17.984 -8.961 1 97.31 288 ALA B CA 1
ATOM 4114 C C . ALA B 1 288 ? -12.797 -18.344 -8.789 1 97.31 288 ALA B C 1
ATOM 4116 O O . ALA B 1 288 ? -13.672 -17.578 -9.188 1 97.31 288 ALA B O 1
ATOM 4117 N N . ALA B 1 289 ? -13.055 -19.422 -8.164 1 96.69 289 ALA B N 1
ATOM 4118 C CA . ALA B 1 289 ? -14.43 -19.844 -7.902 1 96.69 289 ALA B CA 1
ATOM 4119 C C . ALA B 1 289 ? -15.133 -18.875 -6.957 1 96.69 289 ALA B C 1
ATOM 4121 O O . ALA B 1 289 ? -16.359 -18.719 -7.023 1 96.69 289 ALA B O 1
ATOM 4122 N N . ALA B 1 290 ? -14.375 -18.25 -6.156 1 95.62 290 ALA B N 1
ATOM 4123 C CA . ALA B 1 290 ? -14.938 -17.375 -5.137 1 95.62 290 ALA B CA 1
ATOM 4124 C C . ALA B 1 290 ? -15.203 -15.977 -5.699 1 95.62 290 ALA B C 1
ATOM 4126 O O . ALA B 1 290 ? -15.805 -15.133 -5.027 1 95.62 290 ALA B O 1
ATOM 4127 N N . LEU B 1 291 ? -14.773 -15.695 -6.902 1 94.56 291 LEU B N 1
ATOM 4128 C CA . LEU B 1 291 ? -14.961 -14.383 -7.508 1 94.56 291 LEU B CA 1
ATOM 4129 C C . LEU B 1 291 ? -16.453 -14.055 -7.633 1 94.56 291 LEU B C 1
ATOM 4131 O O . LEU B 1 291 ? -16.828 -12.883 -7.574 1 94.56 291 LEU B O 1
ATOM 4135 N N . CYS B 1 292 ? -17.281 -15.062 -7.848 1 84.31 292 CYS B N 1
ATOM 4136 C CA . CYS B 1 292 ? -18.703 -14.852 -8.125 1 84.31 292 CYS B CA 1
ATOM 4137 C C . CYS B 1 292 ? -19.516 -14.891 -6.836 1 84.31 292 CYS B C 1
ATOM 4139 O O . CYS B 1 292 ? -20.75 -14.797 -6.875 1 84.31 292 CYS B O 1
ATOM 4141 N N . SER B 1 293 ? -18.906 -15.047 -5.73 1 77.25 293 SER B N 1
ATOM 4142 C CA . SER B 1 293 ? -19.625 -15.109 -4.465 1 77.25 293 SER B CA 1
ATOM 4143 C C . SER B 1 293 ? -19.641 -13.758 -3.766 1 77.25 293 SER B C 1
ATOM 4145 O O . SER B 1 293 ? -18.766 -12.922 -3.998 1 77.25 293 SER B O 1
#

Nearest PDB structures (foldseek):
  3vov-assembly1_B  TM=8.510E-01  e=8.164E-25  Thermus thermophilus HB8
  3vov-assembly1_D  TM=8.489E-01  e=6.172E-24  Thermus thermophilus HB8
  3vov-assembly1_C  TM=8.626E-01  e=4.128E-23  Thermus thermophilus HB8
  4ija-assembly1_B  TM=8.353E-01  e=4.614E-12  Staphylococcus aureus subsp. aureus N315
  4ija-assembly1_A  TM=8.299E-01  e=3.839E-12  Staphylococcus aureus subsp. aureus N315

Solvent-accessible surface area (backbone atoms only — not comparable to full-atom values): 28468 Å² total; per-residue (Å²): 35,29,44,47,88,62,39,27,43,37,60,46,62,47,97,83,54,49,74,77,42,75,49,76,44,56,13,73,33,89,47,94,74,49,90,34,38,53,58,37,17,48,29,49,48,46,39,52,48,50,51,50,28,57,75,70,69,47,85,81,76,59,45,21,34,9,31,77,40,28,19,20,82,85,33,41,65,67,47,60,83,74,46,72,60,92,65,54,60,39,61,49,37,23,67,72,36,37,67,93,37,54,52,33,43,39,19,30,68,44,12,25,45,32,17,25,24,70,65,28,65,31,54,85,38,62,29,29,35,31,35,36,22,28,70,48,37,33,30,31,45,27,52,80,56,36,55,48,32,34,63,55,14,42,8,30,36,50,20,66,30,70,46,51,33,92,72,39,72,85,55,86,54,34,33,24,54,43,55,5,20,42,20,38,13,51,48,41,31,72,72,72,41,74,80,49,84,19,38,69,57,38,50,53,38,26,74,73,62,35,63,67,40,37,49,52,33,28,51,18,10,32,40,50,12,37,52,52,26,44,47,41,31,50,49,17,38,59,26,35,32,24,24,45,77,62,41,56,55,81,50,56,29,51,55,28,18,53,50,29,22,49,61,57,31,60,87,45,94,75,61,54,49,82,42,61,52,66,54,64,94,46,18,26,36,44,8,8,53,48,60,74,104,37,27,43,44,88,60,38,26,43,36,61,46,62,47,96,84,54,50,73,76,42,76,48,77,43,58,14,73,33,88,48,94,74,48,91,34,37,53,60,35,16,48,29,50,49,45,38,52,49,53,51,50,28,57,76,70,69,48,86,80,78,60,46,21,32,10,31,78,41,29,20,20,80,86,32,40,66,67,48,57,82,74,47,71,59,91,65,54,60,39,60,49,36,22,66,73,36,35,69,92,37,56,51,31,43,40,19,30,67,46,13,25,43,31,17,24,25,72,65,28,66,33,54,86,39,63,30,29,34,32,35,38,22,28,70,48,37,35,30,33,44,28,51,80,58,37,56,47,30,33,62,55,14,42,8,30,36,51,20,67,29,70,48,53,32,91,71,39,71,84,56,87,52,36,33,24,53,43,53,7,20,42,20,36,12,51,49,41,32,72,72,71,41,72,82,50,85,18,39,69,55,39,51,52,40,26,75,72,64,36,62,68,39,38,49,52,32,28,50,16,10,32,40,51,12,38,52,52,27,44,48,42,31,50,48,16,38,59,25,36,34,24,23,46,74,61,41,55,55,79,52,57,29,50,54,28,19,53,52,29,22,49,61,57,31,61,88,46,93,75,62,53,48,82,39,59,52,65,54,61,93,47,17,27,35,44,8,8,54,47,60,72,104

InterPro domains:
  IPR000600 ROK family [PF00480] (2-292)
  IPR000600 ROK family [PTHR18964] (2-292)
  IPR043129 ATPase, nucleotide binding domain [SSF53067] (2-292)